Protein AF-0000000080700482 (afdb_homodimer)

Sequence (686 aa):
MLKKEGYDMLRIDAAVLHIFDTNTNEAVLSQTLLDHKEQYMIEYIDKMITKIMYTAQQKVGKLPDRSPAKKILVGMNQAENFLHGTQKLTNRFFNFTKLNPDIKPADLLWTGFWLDEAYFIGMFKLNHNESYTHYVEYDQDNLKNDLIINRAILPSPTQAIDEGFLYCIDTEEYFLIEKKHLIEEYGERINYLSEIFLDIQTNPSMKESVNIIKKAIAKTAKKFGEDDYQDLAEVKQILYDTIHETQAIDNQAIAEVMYGDNFSRKQAYFEETKEQGLADETPYMPELLGNNMQRQKFKFENGIELSIPLDLFNDPEVVEIKNNPDGTLSVEIKNIEKIKNMFMLKKEGYDMLRIDAAVLHIFDTNTNEAVLSQTLLDHKEQYMIEYIDKMITKIMYTAQQKVGKLPDRSPAKKILVGMNQAENFLHGTQKLTNRFFNFTKLNPDIKPADLLWTGFWLDEAYFIGMFKLNHNESYTHYVEYDQDNLKNDLIINRAILPSPTQAIDEGFLYCIDTEEYFLIEKKHLIEEYGERINYLSEIFLDIQTNPSMKESVNIIKKAIAKTAKKFGEDDYQDLAEVKQILYDTIHETQAIDNQAIAEVMYGDNFSRKQAYFEETKEQGLADETPYMPELLGNNMQRQKFKFENGIELSIPLDLFNDPEVVEIKNNPDGTLSVEIKNIEKIKNMF

Organism: Aerococcus viridans (strain ATCC 11563 / DSM 20340 / CCUG 4311 / JCM 20461 / NBRC 12219 / NCTC 8251 / M1) (NCBI:txid655812)

Radius of gyration: 30.58 Å; Cα contacts (8 Å, |Δi|>4): 1322; chains: 2; bounding box: 84×74×59 Å

pLDDT: mean 93.99, std 8.06, range [31.59, 98.88]

Foldseek 3Di:
DDDPVDPFDKFFDWKAKWFQDPVVLDIDADPDTDPCPDPVNVLLVVLQVCLQVQALQKFKDFQDPPFPLLVLQLPLLDPVSVSVSVVVLVRVVSVQVSQAVQDAGFMWMWTWIDGRPWIKIKIATWGWAKDWDWDWDDDDPDIDIDIDIDRRDTDDSVDRGQWMKMATSVVNMMIIHHDWTQHPVVRDTDGCVVCPSRNHDTAGGSVVLLVLLLVLQCVLCVVVPHHRLVVSLVLLLVVLVCCVVPQKDALVVSLCVSQPPNVSSSVSSCVSSVVSPHDRMDGHHSSNDDPQSQWRWDADPVGDIDIGGSVCDPPCQAWDWDADPVGDIDIDGHDDPDDDDPD/DDDPVDPFDKFFDWKAKWFQDPVVLDIDADPDTDPCPDPVNVLLVVLQVCLQVQALQKFKDFQDPPFPLLVLQLPLLDPVSVSVSVVVLVRVVSVQVSQAVQDAGFMWMWTWIDGRPWIKIKIATWGWAKDWDWDWDDDDPDIDIDIDIDRRDTDDSVDRGQWMKMATSVVNMMIIHHDWTQHPVVRDTDGCVVCPSRNHDTAGGSVRLLVLLLVLQCVLCVVVPHHRLVLSLVLLLVVLVCCVVPQKDALVVSLCVSQPPNVSSSVSSCVSSVVSPHDRMDGHHSSNDDPQSQWRWDADPVGDIDIGGSVCDPPCQAWDWDADPVGDIDIDGHDDPDDDDPD

Solvent-accessible surface area (backbone atoms only — not comparable to full-atom values): 36790 Å² total; per-residue (Å²): 135,88,57,86,86,53,83,69,50,74,44,81,73,46,36,33,39,31,40,52,38,79,89,76,71,42,76,49,66,40,70,45,69,42,80,65,77,43,64,71,52,44,52,42,51,52,35,56,50,45,60,38,72,68,37,32,63,27,23,63,48,68,66,53,85,83,15,72,44,48,71,46,56,68,54,31,85,38,75,79,37,28,60,56,35,52,47,54,52,45,50,57,49,49,66,53,44,76,69,17,83,66,47,73,61,32,32,43,40,36,34,31,31,32,52,63,92,44,47,33,42,35,42,39,47,35,46,49,34,74,41,36,26,72,46,80,45,66,60,86,92,35,47,28,32,41,83,45,76,42,63,53,31,35,66,50,70,86,50,83,68,58,38,35,38,37,34,29,66,84,78,39,32,35,37,30,31,68,59,67,34,51,34,67,91,74,73,42,67,40,51,48,65,44,52,58,59,40,51,46,86,77,56,69,17,59,49,52,45,54,49,44,50,52,51,21,53,44,50,36,26,52,75,71,76,41,79,35,39,62,58,54,52,50,49,47,51,50,51,51,50,40,22,65,72,66,35,24,51,45,49,63,60,52,43,42,73,76,39,59,84,42,59,69,59,39,49,49,29,49,53,44,30,48,74,71,58,54,63,62,63,42,80,45,66,51,85,42,58,57,75,66,66,51,40,44,41,37,36,33,74,88,59,36,32,40,36,31,41,51,88,44,56,83,32,71,71,36,34,39,79,43,81,41,95,88,68,27,31,30,41,35,39,38,72,36,78,42,70,42,56,68,120,134,87,58,87,85,55,83,68,52,73,44,81,74,45,36,36,39,32,39,52,38,77,89,76,70,42,77,49,65,39,68,44,69,42,79,64,78,43,65,72,52,44,51,41,52,52,36,55,51,43,59,36,71,70,38,32,63,28,24,64,49,69,68,52,86,82,14,73,45,47,72,46,55,68,53,31,86,38,75,80,37,27,61,55,36,52,48,53,53,46,51,57,49,49,66,52,43,75,69,16,82,66,47,72,61,31,32,41,39,37,34,31,29,31,51,63,92,43,47,32,42,34,41,37,47,33,46,48,32,75,42,37,26,71,45,82,44,67,59,85,93,34,45,28,33,39,82,46,76,43,65,54,32,35,65,50,71,85,50,82,68,58,37,35,37,38,35,29,66,84,78,38,31,34,36,29,29,69,59,67,32,52,34,65,91,74,75,44,67,39,51,49,64,45,52,58,60,41,50,47,86,78,55,67,16,59,50,52,45,53,49,44,49,52,51,20,52,43,51,37,25,52,75,72,76,42,80,35,39,61,56,54,52,49,49,47,51,49,50,51,50,40,22,65,72,68,33,24,50,44,49,61,60,51,42,41,72,76,39,59,84,40,58,68,58,38,50,50,28,47,52,45,30,51,73,72,58,56,62,60,64,43,80,46,65,53,84,43,58,56,76,69,65,51,40,44,41,36,37,34,73,88,60,34,33,40,35,31,40,52,87,45,56,83,33,70,74,36,35,39,78,43,80,42,96,88,68,27,30,31,41,34,39,38,71,36,78,43,70,40,53,67,116

Structure (mmCIF, N/CA/C/O backbone):
data_AF-0000000080700482-model_v1
#
loop_
_entity.id
_entity.type
_entity.pdbx_description
1 polymer 'Uncharacterized protein'
#
loop_
_atom_site.group_PDB
_atom_site.id
_atom_site.type_symbol
_atom_site.label_atom_id
_atom_site.label_alt_id
_atom_site.label_comp_id
_atom_site.label_asym_id
_atom_site.label_entity_id
_atom_site.label_seq_id
_atom_site.pdbx_PDB_ins_code
_atom_site.Cartn_x
_atom_site.Cartn_y
_atom_site.Cartn_z
_atom_site.occupancy
_atom_site.B_iso_or_equiv
_atom_site.auth_seq_id
_atom_site.auth_comp_id
_atom_site.auth_asym_id
_atom_site.auth_atom_id
_atom_site.pdbx_PDB_model_num
ATOM 1 N N . MET A 1 1 ? -3.451 30.984 -3.162 1 31.59 1 MET A N 1
ATOM 2 C CA . MET A 1 1 ? -4.035 29.656 -2.939 1 31.59 1 MET A CA 1
ATOM 3 C C . MET A 1 1 ? -3.916 28.797 -4.188 1 31.59 1 MET A C 1
ATOM 5 O O . MET A 1 1 ? -4.363 29.188 -5.266 1 31.59 1 MET A O 1
ATOM 9 N N . LEU A 1 2 ? -3.023 27.797 -4.289 1 39.09 2 LEU A N 1
ATOM 10 C CA . LEU A 1 2 ? -2.557 27 -5.422 1 39.09 2 LEU A CA 1
ATOM 11 C C . LEU A 1 2 ? -3.652 26.062 -5.918 1 39.09 2 LEU A C 1
ATOM 13 O O . LEU A 1 2 ? -4.258 25.344 -5.129 1 39.09 2 LEU A O 1
ATOM 17 N N . LYS A 1 3 ? -4.441 26.312 -6.879 1 42.16 3 LYS A N 1
ATOM 18 C CA . LYS A 1 3 ? -5.457 25.453 -7.48 1 42.16 3 LYS A CA 1
ATOM 19 C C . LYS A 1 3 ? -4.844 24.172 -8.039 1 42.16 3 LYS A C 1
ATOM 21 O O . LYS A 1 3 ? -3.775 24.203 -8.656 1 42.16 3 LYS A O 1
ATOM 26 N N . LYS A 1 4 ? -5.418 23.062 -7.711 1 44.66 4 LYS A N 1
ATOM 27 C CA . LYS A 1 4 ? -5.094 21.75 -8.266 1 44.66 4 LYS A CA 1
ATOM 28 C C . LYS A 1 4 ? -5.121 21.766 -9.789 1 44.66 4 LYS A C 1
ATOM 30 O O . LYS A 1 4 ? -4.402 21.016 -10.438 1 44.66 4 LYS A O 1
ATOM 35 N N . GLU A 1 5 ? -6.184 22.297 -10.32 1 45.84 5 GLU A N 1
ATOM 36 C CA . GLU A 1 5 ? -6.473 22.156 -11.742 1 45.84 5 GLU A CA 1
ATOM 37 C C . GLU A 1 5 ? -5.547 23.031 -12.586 1 45.84 5 GLU A C 1
ATOM 39 O O . GLU A 1 5 ? -5.508 22.906 -13.812 1 45.84 5 GLU A O 1
ATOM 44 N N . GLY A 1 6 ? -5.062 24.234 -12.008 1 48.22 6 GLY A N 1
ATOM 45 C CA . GLY A 1 6 ? -4.281 25.109 -12.875 1 48.22 6 GLY A CA 1
ATOM 46 C C . GLY A 1 6 ? -2.791 24.844 -12.805 1 48.22 6 GLY A C 1
ATOM 47 O O . GLY A 1 6 ? -2.283 24.406 -11.773 1 48.22 6 GLY A O 1
ATOM 48 N N . TYR A 1 7 ? -2.16 24.516 -13.953 1 54.53 7 TYR A N 1
ATOM 49 C CA . TYR A 1 7 ? -0.743 24.25 -14.18 1 54.53 7 TYR A CA 1
ATOM 50 C C . TYR A 1 7 ? 0.12 25.312 -13.523 1 54.53 7 TYR A C 1
ATOM 52 O O . TYR A 1 7 ? 0.269 26.422 -14.055 1 54.53 7 TYR A O 1
ATOM 60 N N . ASP A 1 8 ? 0.222 25.297 -12.156 1 69.44 8 ASP A N 1
ATOM 61 C CA . ASP A 1 8 ? 1.267 26.141 -11.586 1 69.44 8 ASP A CA 1
ATOM 62 C C . ASP A 1 8 ? 2.613 25.875 -12.25 1 69.44 8 ASP A C 1
ATOM 64 O O . ASP A 1 8 ? 2.963 24.719 -12.516 1 69.44 8 ASP A O 1
ATOM 68 N N . MET A 1 9 ? 3.09 26.938 -12.789 1 85.25 9 MET A N 1
ATOM 69 C CA . MET A 1 9 ? 4.383 26.828 -13.461 1 85.25 9 MET A CA 1
ATOM 70 C C . MET A 1 9 ? 5.52 26.781 -12.445 1 85.25 9 MET A C 1
ATOM 72 O O . MET A 1 9 ? 5.754 27.75 -11.727 1 85.25 9 MET A O 1
ATOM 76 N N . LEU A 1 10 ? 6.055 25.641 -12.281 1 91.88 10 LEU A N 1
ATOM 77 C CA . LEU A 1 10 ? 7.191 25.422 -11.391 1 91.88 10 LEU A CA 1
ATOM 78 C C . LEU A 1 10 ? 8.508 25.672 -12.125 1 91.88 10 LEU A C 1
ATOM 80 O O . LEU A 1 10 ? 8.727 25.141 -13.211 1 91.88 10 LEU A O 1
ATOM 84 N N . ARG A 1 11 ? 9.305 26.641 -11.672 1 93.44 11 ARG A N 1
ATOM 85 C CA . ARG A 1 11 ? 10.664 26.859 -12.164 1 93.44 11 ARG A CA 1
ATOM 86 C C . ARG A 1 11 ? 11.68 26.75 -11.031 1 93.44 11 ARG A C 1
ATOM 88 O O . ARG A 1 11 ? 11.711 27.578 -10.133 1 93.44 11 ARG A O 1
ATOM 95 N N . ILE A 1 12 ? 12.539 25.812 -11.109 1 94.56 12 ILE A N 1
ATOM 96 C CA . ILE A 1 12 ? 13.555 25.594 -10.086 1 94.56 12 ILE A CA 1
ATOM 97 C C . ILE A 1 12 ? 14.742 26.516 -10.344 1 94.56 12 ILE A C 1
ATOM 99 O O . ILE A 1 12 ? 15.297 26.531 -11.438 1 94.56 12 ILE A O 1
ATOM 103 N N . ASP A 1 13 ? 15.102 27.25 -9.344 1 94.25 13 ASP A N 1
ATOM 104 C CA . ASP A 1 13 ? 16.219 28.188 -9.438 1 94.25 13 ASP A CA 1
ATOM 105 C C . ASP A 1 13 ? 17.516 27.547 -8.938 1 94.25 13 ASP A C 1
ATOM 107 O O . ASP A 1 13 ? 18.578 27.719 -9.531 1 94.25 13 ASP A O 1
ATOM 111 N N . ALA A 1 14 ? 17.438 26.875 -7.867 1 95 14 ALA A N 1
ATOM 112 C CA . ALA A 1 14 ? 18.594 26.219 -7.246 1 95 14 ALA A CA 1
ATOM 113 C C . ALA A 1 14 ? 18.156 25.016 -6.418 1 95 14 ALA A C 1
ATOM 115 O O . ALA A 1 14 ? 17.016 24.953 -5.941 1 95 14 ALA A O 1
ATOM 116 N N . ALA A 1 15 ? 19 24.047 -6.312 1 96.44 15 ALA A N 1
ATOM 117 C CA . ALA A 1 15 ? 18.781 22.875 -5.449 1 96.44 15 ALA A CA 1
ATOM 118 C C . ALA A 1 15 ? 20.094 22.375 -4.875 1 96.44 15 ALA A C 1
ATOM 120 O O . ALA A 1 15 ? 21.156 22.5 -5.508 1 96.44 15 ALA A O 1
ATOM 121 N N . VAL A 1 16 ? 20.062 21.875 -3.711 1 96.81 16 VAL A N 1
ATOM 122 C CA . VAL A 1 16 ? 21.234 21.297 -3.084 1 96.81 16 VAL A CA 1
ATOM 123 C C . VAL A 1 16 ? 20.828 20.141 -2.176 1 96.81 16 VAL A C 1
ATOM 125 O O . VAL A 1 16 ? 19.75 20.172 -1.575 1 96.81 16 VAL A O 1
ATOM 128 N N . LEU A 1 17 ? 21.609 19.094 -2.133 1 98.31 17 LEU A N 1
ATOM 129 C CA . LEU A 1 17 ? 21.406 17.953 -1.25 1 98.31 17 LEU A CA 1
ATOM 130 C C . LEU A 1 17 ? 22.531 17.875 -0.209 1 98.31 17 LEU A C 1
ATOM 132 O O . LEU A 1 17 ? 23.703 17.891 -0.556 1 98.31 17 LEU A O 1
ATOM 136 N N . HIS A 1 18 ? 22.156 17.906 1.049 1 98.81 18 HIS A N 1
ATOM 137 C CA . HIS A 1 18 ? 23.094 17.641 2.137 1 98.81 18 HIS A CA 1
ATOM 138 C C . HIS A 1 18 ? 22.812 16.281 2.777 1 98.81 18 HIS A C 1
ATOM 140 O O . HIS A 1 18 ? 21.656 15.891 2.945 1 98.81 18 HIS A O 1
ATOM 146 N N . ILE A 1 19 ? 23.844 15.586 3.105 1 98.5 19 ILE A N 1
ATOM 147 C CA . ILE A 1 19 ? 23.734 14.195 3.531 1 98.5 19 ILE A CA 1
ATOM 148 C C . ILE A 1 19 ? 24.047 14.078 5.02 1 98.5 19 ILE A C 1
ATOM 150 O O . ILE A 1 19 ? 24.969 14.742 5.516 1 98.5 19 ILE A O 1
ATOM 154 N N . PHE A 1 20 ? 23.266 13.32 5.727 1 97.62 20 PHE A N 1
ATOM 155 C CA . PHE A 1 20 ? 23.688 12.875 7.051 1 97.62 20 PHE A CA 1
ATOM 156 C C . PHE A 1 20 ? 24.375 11.516 6.969 1 97.62 20 PHE A C 1
ATOM 158 O O . PHE A 1 20 ? 23.734 10.508 6.668 1 97.62 20 PHE A O 1
ATOM 165 N N . ASP A 1 21 ? 25.594 11.43 7.273 1 94.19 21 ASP A N 1
ATOM 166 C CA . ASP A 1 21 ? 26.359 10.188 7.227 1 94.19 21 ASP A CA 1
ATOM 167 C C . ASP A 1 21 ? 26.25 9.43 8.547 1 94.19 21 ASP A C 1
ATOM 169 O O . ASP A 1 21 ? 26.906 9.797 9.531 1 94.19 21 ASP A O 1
ATOM 173 N N . THR A 1 22 ? 25.578 8.375 8.523 1 92.06 22 THR A N 1
ATOM 174 C CA . THR A 1 22 ? 25.312 7.617 9.742 1 92.06 22 THR A CA 1
ATOM 175 C C . THR A 1 22 ? 26.562 6.91 10.227 1 92.06 22 THR A C 1
ATOM 177 O O . THR A 1 22 ? 26.672 6.547 11.406 1 92.06 22 THR A O 1
ATOM 180 N N . ASN A 1 23 ? 27.516 6.664 9.375 1 91.56 23 ASN A N 1
ATOM 181 C CA . ASN A 1 23 ? 28.75 6.02 9.781 1 91.56 23 ASN A CA 1
ATOM 182 C C . ASN A 1 23 ? 29.609 6.938 10.648 1 91.56 23 ASN A C 1
ATOM 184 O O . ASN A 1 23 ? 30.156 6.508 11.664 1 91.56 23 ASN A O 1
ATOM 188 N N . THR A 1 24 ? 29.688 8.18 10.281 1 93.38 24 THR A N 1
ATOM 189 C CA . THR A 1 24 ? 30.516 9.141 10.992 1 93.38 24 THR A CA 1
ATOM 190 C C . THR A 1 24 ? 29.656 9.992 11.938 1 93.38 24 THR A C 1
ATOM 192 O O . THR A 1 24 ? 30.188 10.734 12.766 1 93.38 24 THR A O 1
ATOM 195 N N . ASN A 1 25 ? 28.359 9.844 11.789 1 94.31 25 ASN A N 1
ATOM 196 C CA . ASN A 1 25 ? 27.406 10.664 12.555 1 94.31 25 ASN A CA 1
ATOM 197 C C . ASN A 1 25 ? 27.672 12.148 12.352 1 94.31 25 ASN A C 1
ATOM 199 O O . ASN A 1 25 ? 27.703 12.922 13.312 1 94.31 25 ASN A O 1
ATOM 203 N N . GLU A 1 26 ? 27.953 12.531 11.125 1 95.81 26 GLU A N 1
ATOM 204 C CA . GLU A 1 26 ? 28.234 13.922 10.781 1 95.81 26 GLU A CA 1
ATOM 205 C C . GLU A 1 26 ? 27.531 14.32 9.484 1 95.81 26 GLU A C 1
ATOM 207 O O . GLU A 1 26 ? 27.219 13.469 8.648 1 95.81 26 GLU A O 1
ATOM 212 N N . ALA A 1 27 ? 27.328 15.617 9.359 1 97.31 27 ALA A N 1
ATOM 213 C CA . ALA A 1 27 ? 26.797 16.172 8.125 1 97.31 27 ALA A CA 1
ATOM 214 C C . ALA A 1 27 ? 27.844 16.203 7.023 1 97.31 27 ALA A C 1
ATOM 216 O O . ALA A 1 27 ? 29.016 16.516 7.277 1 97.31 27 ALA A O 1
ATOM 217 N N . VAL A 1 28 ? 27.516 15.719 5.941 1 98.06 28 VAL A N 1
ATOM 218 C CA . VAL A 1 28 ? 28.281 15.922 4.723 1 98.06 28 VAL A CA 1
ATOM 219 C C . VAL A 1 28 ? 27.625 17 3.859 1 98.06 28 VAL A C 1
ATOM 221 O O . VAL A 1 28 ? 26.734 16.703 3.059 1 98.06 28 VAL A O 1
ATOM 224 N N . LEU A 1 29 ? 28.109 18.234 4.012 1 98.25 29 LEU A N 1
ATOM 225 C CA . LEU A 1 29 ? 27.5 19.391 3.363 1 98.25 29 LEU A CA 1
ATOM 226 C C . LEU A 1 29 ? 28.031 19.562 1.941 1 98.25 29 LEU A C 1
ATOM 228 O O . LEU A 1 29 ? 29.25 19.594 1.725 1 98.25 29 LEU A O 1
ATOM 232 N N . SER A 1 30 ? 27.156 19.609 0.997 1 97.44 30 SER A N 1
ATOM 233 C CA . SER A 1 30 ? 27.578 19.891 -0.372 1 97.44 30 SER A CA 1
ATOM 234 C C . SER A 1 30 ? 28.156 21.297 -0.499 1 97.44 30 SER A C 1
ATOM 236 O O . SER A 1 30 ? 27.656 22.234 0.113 1 97.44 30 SER A O 1
ATOM 238 N N . GLN A 1 31 ? 29.125 21.438 -1.312 1 96.5 31 GLN A N 1
ATOM 239 C CA . GLN A 1 31 ? 29.766 22.734 -1.575 1 96.5 31 GLN A CA 1
ATOM 240 C C . GLN A 1 31 ? 29.375 23.266 -2.951 1 96.5 31 GLN A C 1
ATOM 242 O O . GLN A 1 31 ? 29.859 24.312 -3.381 1 96.5 31 GLN A O 1
ATOM 247 N N . THR A 1 32 ? 28.547 22.5 -3.627 1 94 32 THR A N 1
ATOM 248 C CA . THR A 1 32 ? 28.031 22.891 -4.934 1 94 32 THR A CA 1
ATOM 249 C C . THR A 1 32 ? 26.531 22.609 -5.035 1 94 32 THR A C 1
ATOM 251 O O . THR A 1 32 ? 26 21.797 -4.277 1 94 32 THR A O 1
ATOM 254 N N . LEU A 1 33 ? 25.891 23.281 -5.957 1 94.25 33 LEU A N 1
ATOM 255 C CA . LEU A 1 33 ? 24.484 23.047 -6.238 1 94.25 33 LEU A CA 1
ATOM 256 C C . LEU A 1 33 ? 24.297 21.766 -7.055 1 94.25 33 LEU A C 1
ATOM 258 O O . LEU A 1 33 ? 25.234 21.297 -7.703 1 94.25 33 LEU A O 1
ATOM 262 N N . LEU A 1 34 ? 23.141 21.141 -6.953 1 93.38 34 LEU A N 1
ATOM 263 C CA . LEU A 1 34 ? 22.766 20.047 -7.84 1 93.38 34 LEU A CA 1
ATOM 264 C C . LEU A 1 34 ? 22.562 20.547 -9.266 1 93.38 34 LEU A C 1
ATOM 266 O O . LEU A 1 34 ? 22.141 21.688 -9.484 1 93.38 34 LEU A O 1
ATOM 270 N N . ASP A 1 35 ? 22.938 19.688 -10.227 1 87.56 35 ASP A N 1
ATOM 271 C CA . ASP A 1 35 ? 22.531 19.984 -11.602 1 87.56 35 ASP A CA 1
ATOM 272 C C . ASP A 1 35 ? 21.062 19.672 -11.828 1 87.56 35 ASP A C 1
ATOM 274 O O . ASP A 1 35 ? 20.719 18.562 -12.266 1 87.56 35 ASP A O 1
ATOM 278 N N . HIS A 1 36 ? 20.312 20.547 -11.547 1 80.5 36 HIS A N 1
ATOM 279 C CA . HIS A 1 36 ? 18.875 20.297 -11.523 1 80.5 36 HIS A CA 1
ATOM 280 C C . HIS A 1 36 ? 18.266 20.422 -12.914 1 80.5 36 HIS A C 1
ATOM 282 O O . HIS A 1 36 ? 17.078 20.719 -13.055 1 80.5 36 HIS A O 1
ATOM 288 N N . LYS A 1 37 ? 19.031 20.172 -13.93 1 85 37 LYS A N 1
ATOM 289 C CA . LYS A 1 37 ? 18.5 20.266 -15.289 1 85 37 LYS A CA 1
ATOM 290 C C . LYS A 1 37 ? 18.062 18.906 -15.812 1 85 37 LYS A C 1
ATOM 292 O O . LYS A 1 37 ? 17.328 18.812 -16.781 1 85 37 LYS A O 1
ATOM 297 N N . GLU A 1 38 ? 18.484 17.953 -15.047 1 87.88 38 GLU A N 1
ATOM 298 C CA . GLU A 1 38 ? 18.062 16.625 -15.453 1 87.88 38 GLU A CA 1
ATOM 299 C C . GLU A 1 38 ? 16.594 16.375 -15.141 1 87.88 38 GLU A C 1
ATOM 301 O O . GLU A 1 38 ? 16.109 16.781 -14.078 1 87.88 38 GLU A O 1
ATOM 306 N N . GLN A 1 39 ? 15.969 15.727 -15.992 1 91.62 39 GLN A N 1
ATOM 307 C CA . GLN A 1 39 ? 14.523 15.539 -15.914 1 91.62 39 GLN A CA 1
ATOM 308 C C . GLN A 1 39 ? 14.133 14.781 -14.648 1 91.62 39 GLN A C 1
ATOM 310 O O . GLN A 1 39 ? 13.148 15.125 -13.984 1 91.62 39 GLN A O 1
ATOM 315 N N . TYR A 1 40 ? 14.82 13.68 -14.273 1 92.31 40 TYR A N 1
ATOM 316 C CA . TYR A 1 40 ? 14.453 12.883 -13.109 1 92.31 40 TYR A CA 1
ATOM 317 C C . TYR A 1 40 ? 14.562 13.711 -11.828 1 92.31 40 TYR A C 1
ATOM 319 O O . TYR A 1 40 ? 13.773 13.523 -10.898 1 92.31 40 TYR A O 1
ATOM 327 N N . MET A 1 41 ? 15.477 14.672 -11.805 1 92.81 41 MET A N 1
ATOM 328 C CA . MET A 1 41 ? 15.656 15.523 -10.633 1 92.81 41 MET A CA 1
ATOM 329 C C . MET A 1 41 ? 14.531 16.547 -10.531 1 92.81 41 MET A C 1
ATOM 331 O O . MET A 1 41 ? 13.992 16.766 -9.445 1 92.81 41 MET A O 1
ATOM 335 N N . ILE A 1 42 ? 14.195 17.125 -11.664 1 93.69 42 ILE A N 1
ATOM 336 C CA . ILE A 1 42 ? 13.102 18.078 -11.711 1 93.69 42 ILE A CA 1
ATOM 337 C C . ILE A 1 42 ? 11.805 17.406 -11.242 1 93.69 42 ILE A C 1
ATOM 339 O O . ILE A 1 42 ? 11.078 17.969 -10.414 1 93.69 42 ILE A O 1
ATOM 343 N N . GLU A 1 43 ? 11.617 16.234 -11.703 1 94.19 43 GLU A N 1
ATOM 344 C CA . GLU A 1 43 ? 10.422 15.492 -11.344 1 94.19 43 GLU A CA 1
ATOM 345 C C . GLU A 1 43 ? 10.398 15.164 -9.852 1 94.19 43 GLU A C 1
ATOM 347 O O . GLU A 1 43 ? 9.367 15.289 -9.195 1 94.19 43 GLU A O 1
ATOM 352 N N . TYR A 1 44 ? 11.523 14.773 -9.406 1 96.81 44 TYR A N 1
ATOM 353 C CA . TYR A 1 44 ? 11.609 14.414 -7.992 1 96.81 44 TYR A CA 1
ATOM 354 C C . TYR A 1 44 ? 11.32 15.625 -7.105 1 96.81 44 TYR A C 1
ATOM 356 O O . TYR A 1 44 ? 10.531 15.539 -6.164 1 96.81 44 TYR A O 1
ATOM 364 N N . ILE A 1 45 ? 11.867 16.734 -7.41 1 96.88 45 ILE A N 1
ATOM 365 C CA . ILE A 1 45 ? 11.695 17.953 -6.648 1 96.88 45 ILE A CA 1
ATOM 366 C C . ILE A 1 45 ? 10.234 18.406 -6.723 1 96.88 45 ILE A C 1
ATOM 368 O O . ILE A 1 45 ? 9.633 18.766 -5.703 1 96.88 45 ILE A O 1
ATOM 372 N N . ASP A 1 46 ? 9.75 18.344 -7.883 1 95.88 46 ASP A N 1
ATOM 373 C CA . ASP A 1 46 ? 8.344 18.703 -8.07 1 95.88 46 ASP A CA 1
ATOM 374 C C . ASP A 1 46 ? 7.445 17.844 -7.18 1 95.88 46 ASP A C 1
ATOM 376 O O . ASP A 1 46 ? 6.535 18.359 -6.531 1 95.88 46 ASP A O 1
ATOM 380 N N . LYS A 1 47 ? 7.727 16.547 -7.133 1 97.12 47 LYS A N 1
ATOM 381 C CA . LYS A 1 47 ? 6.934 15.633 -6.309 1 97.12 47 LYS A CA 1
ATOM 382 C C . LYS A 1 47 ? 7.082 15.969 -4.828 1 97.12 47 LYS A C 1
ATOM 384 O O . LYS A 1 47 ? 6.105 15.938 -4.074 1 97.12 47 LYS A O 1
ATOM 389 N N . MET A 1 48 ? 8.266 16.312 -4.387 1 97.75 48 MET A N 1
ATOM 390 C CA . MET A 1 48 ? 8.477 16.672 -2.986 1 97.75 48 MET A CA 1
ATOM 391 C C . MET A 1 48 ? 7.711 17.938 -2.627 1 97.75 48 MET A C 1
ATOM 393 O O . MET A 1 48 ? 7.113 18.031 -1.552 1 97.75 48 MET A O 1
ATOM 397 N N . ILE A 1 49 ? 7.707 18.875 -3.543 1 97.38 49 ILE A N 1
ATOM 398 C CA . ILE A 1 49 ? 6.977 20.125 -3.324 1 97.38 49 ILE A CA 1
ATOM 399 C C . ILE A 1 49 ? 5.488 19.828 -3.176 1 97.38 49 ILE A C 1
ATOM 401 O O . ILE A 1 49 ? 4.844 20.312 -2.242 1 97.38 49 ILE A O 1
ATOM 405 N N . THR A 1 50 ? 5.031 18.969 -3.996 1 94.94 50 THR A N 1
ATOM 406 C CA . THR A 1 50 ? 3.611 18.656 -4.02 1 94.94 50 THR A CA 1
ATOM 407 C C . THR A 1 50 ? 3.201 17.922 -2.744 1 94.94 50 THR A C 1
ATOM 409 O O . THR A 1 50 ? 2.078 18.078 -2.262 1 94.94 50 THR A O 1
ATOM 412 N N . LYS A 1 51 ? 4.125 17.172 -2.121 1 95.75 51 LYS A N 1
ATOM 413 C CA . LYS A 1 51 ? 3.855 16.422 -0.897 1 95.75 51 LYS A CA 1
ATOM 414 C C . LYS A 1 51 ? 3.6 17.359 0.276 1 95.75 51 LYS A C 1
ATOM 416 O O . LYS A 1 51 ? 2.936 16.984 1.245 1 95.75 51 LYS A O 1
ATOM 421 N N . ILE A 1 52 ? 4.145 18.5 0.154 1 96.69 52 ILE A N 1
ATOM 422 C CA . ILE A 1 52 ? 3.965 19.469 1.228 1 96.69 52 ILE A CA 1
ATOM 423 C C . ILE A 1 52 ? 2.791 20.391 0.899 1 96.69 52 ILE A C 1
ATOM 425 O O . ILE A 1 52 ? 1.955 20.672 1.762 1 96.69 52 ILE A O 1
ATOM 429 N N . MET A 1 53 ? 2.662 20.734 -0.301 1 92.56 53 MET A N 1
ATOM 430 C CA . MET A 1 53 ? 1.722 21.781 -0.708 1 92.56 53 MET A CA 1
ATOM 431 C C . MET A 1 53 ? 0.3 21.234 -0.77 1 92.56 53 MET A C 1
ATOM 433 O O . MET A 1 53 ? -0.659 21.938 -0.465 1 92.56 53 MET A O 1
ATOM 437 N N . TYR A 1 54 ? 0.144 20 -1.118 1 91 54 TYR A N 1
ATOM 438 C CA . TYR A 1 54 ? -1.188 19.484 -1.417 1 91 54 TYR A CA 1
ATOM 439 C C . TYR A 1 54 ? -1.518 18.281 -0.542 1 91 54 TYR A C 1
ATOM 441 O O . TYR A 1 54 ? -1.782 17.188 -1.052 1 91 54 TYR A O 1
ATOM 449 N N . THR A 1 55 ? -1.556 18.469 0.667 1 94.69 55 THR A N 1
ATOM 450 C CA . THR A 1 55 ? -1.917 17.453 1.642 1 94.69 55 THR A CA 1
ATOM 451 C C . THR A 1 55 ? -2.73 18.047 2.783 1 94.69 55 THR A C 1
ATOM 453 O O . THR A 1 55 ? -2.502 19.203 3.178 1 94.69 55 THR A O 1
ATOM 456 N N . ALA A 1 56 ? -3.645 17.328 3.354 1 94.69 56 ALA A N 1
ATOM 457 C CA . ALA A 1 56 ? -4.457 17.766 4.484 1 94.69 56 ALA A CA 1
ATOM 458 C C . ALA A 1 56 ? -3.621 17.875 5.758 1 94.69 56 ALA A C 1
ATOM 460 O O . ALA A 1 56 ? -4.066 18.438 6.758 1 94.69 56 ALA A O 1
ATOM 461 N N . GLN A 1 57 ? -2.398 17.406 5.73 1 96.31 57 GLN A N 1
ATOM 462 C CA . GLN A 1 57 ? -1.511 17.422 6.891 1 96.31 57 GLN A CA 1
ATOM 463 C C . GLN A 1 57 ? -0.758 18.75 6.984 1 96.31 57 GLN A C 1
ATOM 465 O O . GLN A 1 57 ? -0.077 19.016 7.977 1 96.31 57 GLN A O 1
ATOM 470 N N . GLN A 1 58 ? -0.891 19.531 5.957 1 95.94 58 GLN A N 1
ATOM 471 C CA . GLN A 1 58 ? -0.146 20.781 5.867 1 95.94 58 GLN A CA 1
ATOM 472 C C . GLN A 1 58 ? -0.59 21.766 6.941 1 95.94 58 GLN A C 1
ATOM 474 O O . GLN A 1 58 ? -1.784 21.891 7.219 1 95.94 58 GLN A O 1
ATOM 479 N N . LYS A 1 59 ? 0.323 22.359 7.586 1 95.06 59 LYS A N 1
ATOM 480 C CA . LYS A 1 59 ? 0.096 23.484 8.484 1 95.06 59 LYS A CA 1
ATOM 481 C C . LYS A 1 59 ? 0.593 24.781 7.867 1 95.06 59 LYS A C 1
ATOM 483 O O . LYS A 1 59 ? 1.663 24.812 7.258 1 95.06 59 LYS A O 1
ATOM 488 N N . VAL A 1 60 ? -0.189 25.797 8.023 1 93.88 60 VAL A N 1
ATOM 489 C CA . VAL A 1 60 ? 0.13 27.062 7.371 1 93.88 60 VAL A CA 1
ATOM 490 C C . VAL A 1 60 ? 0.196 28.188 8.414 1 93.88 60 VAL A C 1
ATOM 492 O O . VAL A 1 60 ? -0.568 28.172 9.383 1 93.88 60 VAL A O 1
ATOM 495 N N . GLY A 1 61 ? 1.057 29.062 8.25 1 94.25 61 GLY A N 1
ATOM 496 C CA . GLY A 1 61 ? 1.19 30.234 9.102 1 94.25 61 GLY A CA 1
ATOM 497 C C . GLY A 1 61 ? 2.258 31.203 8.617 1 94.25 61 GLY A C 1
ATOM 498 O O . GLY A 1 61 ? 2.777 31.062 7.512 1 94.25 61 GLY A O 1
ATOM 499 N N . LYS A 1 62 ? 2.457 32.188 9.375 1 96.06 62 LYS A N 1
ATOM 500 C CA . LYS A 1 62 ? 3.521 33.156 9.102 1 96.06 62 LYS A CA 1
ATOM 501 C C . LYS A 1 62 ? 4.707 32.938 10.039 1 96.06 62 LYS A C 1
ATOM 503 O O . LYS A 1 62 ? 4.527 32.719 11.242 1 96.06 62 LYS A O 1
ATOM 508 N N . LEU A 1 63 ? 5.84 32.906 9.438 1 96.94 63 LEU A N 1
ATOM 509 C CA . LEU A 1 63 ? 7.043 32.75 10.242 1 96.94 63 LEU A CA 1
ATOM 510 C C . LEU A 1 63 ? 7.402 34.031 10.961 1 96.94 63 LEU A C 1
ATOM 512 O O . LEU A 1 63 ? 7.609 35.062 10.32 1 96.94 63 LEU A O 1
ATOM 516 N N . PRO A 1 64 ? 7.445 34.031 12.227 1 96.56 64 PRO A N 1
ATOM 517 C CA . PRO A 1 64 ? 7.746 35.281 12.953 1 96.56 64 PRO A CA 1
ATOM 518 C C . PRO A 1 64 ? 9.211 35.688 12.852 1 96.56 64 PRO A C 1
ATOM 520 O O . PRO A 1 64 ? 10.078 34.812 12.602 1 96.56 64 PRO A O 1
ATOM 523 N N . ASP A 1 65 ? 9.523 36.906 13.156 1 95.12 65 ASP A N 1
ATOM 524 C CA . ASP A 1 65 ? 10.883 37.438 13.047 1 95.12 65 ASP A CA 1
ATOM 525 C C . ASP A 1 65 ? 11.812 36.812 14.07 1 95.12 65 ASP A C 1
ATOM 527 O O . ASP A 1 65 ? 13.023 36.688 13.836 1 95.12 65 ASP A O 1
ATOM 531 N N . ARG A 1 66 ? 11.281 36.344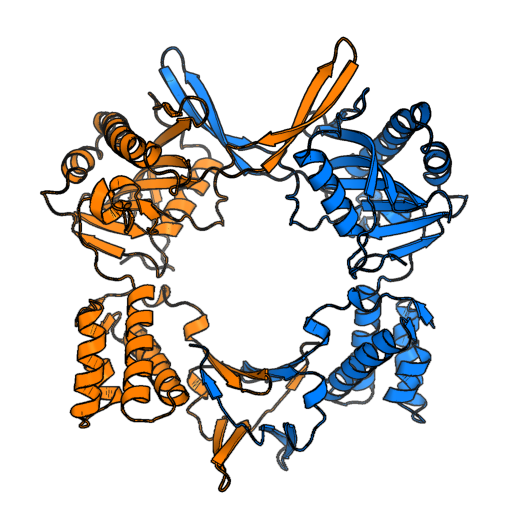 15.086 1 94.19 66 ARG A N 1
ATOM 532 C CA . ARG A 1 66 ? 12.086 35.75 16.156 1 94.19 66 ARG A CA 1
ATOM 533 C C . ARG A 1 66 ? 12.625 34.375 15.734 1 94.19 66 ARG A C 1
ATOM 535 O O . ARG A 1 66 ? 13.523 33.844 16.391 1 94.19 66 ARG A O 1
ATOM 542 N N . SER A 1 67 ? 12.055 33.781 14.734 1 95.75 67 SER A N 1
ATOM 543 C CA . SER A 1 67 ? 12.516 32.5 14.281 1 95.75 67 SER A CA 1
ATOM 544 C C . SER A 1 67 ? 13.969 32.531 13.844 1 95.75 67 SER A C 1
ATOM 546 O O . SER A 1 67 ? 14.336 33.312 12.969 1 95.75 67 SER A O 1
ATOM 548 N N . PRO A 1 68 ? 14.773 31.703 14.398 1 94.69 68 PRO A N 1
ATOM 549 C CA . PRO A 1 68 ? 16.188 31.688 14 1 94.69 68 PRO A CA 1
ATOM 550 C C . PRO A 1 68 ? 16.375 31.281 12.531 1 94.69 68 PRO A C 1
ATOM 552 O O . PRO A 1 68 ? 17.328 31.734 11.891 1 94.69 68 PRO A O 1
ATOM 555 N N . ALA A 1 69 ? 15.492 30.547 11.977 1 96.81 69 ALA A N 1
ATOM 556 C CA . ALA A 1 69 ? 15.586 30.109 10.594 1 96.81 69 ALA A CA 1
ATOM 557 C C . ALA A 1 69 ? 15.234 31.234 9.633 1 96.81 69 ALA A C 1
ATOM 559 O O . ALA A 1 69 ? 15.812 31.344 8.547 1 96.81 69 ALA A O 1
ATOM 560 N N . LYS A 1 70 ? 14.266 32.062 10.039 1 96.56 70 LYS A N 1
ATOM 561 C CA . LYS A 1 70 ? 13.773 33.125 9.148 1 96.56 70 LYS A CA 1
ATOM 562 C C . LYS A 1 70 ? 14.906 34.062 8.742 1 96.56 70 LYS A C 1
ATOM 564 O O . LYS A 1 70 ? 15.008 34.438 7.574 1 96.56 70 LYS A O 1
ATOM 569 N N . LYS A 1 71 ? 15.758 34.375 9.656 1 93.88 71 LYS A N 1
ATOM 570 C CA . LYS A 1 71 ? 16.859 35.312 9.406 1 93.88 71 LYS A CA 1
ATOM 571 C C . LYS A 1 71 ? 17.75 34.781 8.266 1 93.88 71 LYS A C 1
ATOM 573 O O . LYS A 1 71 ? 18.281 35.594 7.484 1 93.88 71 LYS A O 1
ATOM 578 N N . ILE A 1 72 ? 17.844 33.562 8.18 1 96.81 72 ILE A N 1
ATOM 579 C CA . ILE A 1 72 ? 18.688 32.938 7.164 1 96.81 72 ILE A CA 1
ATOM 580 C C . ILE A 1 72 ? 17.891 32.781 5.875 1 96.81 72 ILE A C 1
ATOM 582 O O . ILE A 1 72 ? 18.375 33.094 4.789 1 96.81 72 ILE A O 1
ATOM 586 N N . LEU A 1 73 ? 16.625 32.375 5.93 1 97.75 73 LEU A N 1
ATOM 587 C CA . LEU A 1 73 ? 15.758 32.062 4.801 1 97.75 73 LEU A CA 1
ATOM 588 C C . LEU A 1 73 ? 15.523 33.281 3.916 1 97.75 73 LEU A C 1
ATOM 590 O O . LEU A 1 73 ? 15.516 33.156 2.688 1 97.75 73 LEU A O 1
ATOM 594 N N . VAL A 1 74 ? 15.406 34.375 4.48 1 94.88 74 VAL A N 1
ATOM 595 C CA . VAL A 1 74 ? 15.008 35.594 3.766 1 94.88 74 VAL A CA 1
ATOM 596 C C . VAL A 1 74 ? 16.094 35.969 2.754 1 94.88 74 VAL A C 1
ATOM 598 O O . VAL A 1 74 ? 15.789 36.5 1.682 1 94.88 74 VAL A O 1
ATOM 601 N N . GLY A 1 75 ? 17.312 35.656 3.033 1 93 75 GLY A N 1
ATOM 602 C CA . GLY A 1 75 ? 18.406 36.031 2.152 1 93 75 GLY A CA 1
ATOM 603 C C . GLY A 1 75 ? 18.703 34.969 1.098 1 93 75 GLY A C 1
ATOM 604 O O . GLY A 1 75 ? 19.547 35.188 0.224 1 93 75 GLY A O 1
ATOM 605 N N . MET A 1 76 ? 17.953 33.906 1.009 1 95.56 76 MET A N 1
ATOM 606 C CA . MET A 1 76 ? 18.312 32.719 0.218 1 95.56 76 MET A CA 1
ATOM 607 C C . MET A 1 76 ? 17.734 32.812 -1.19 1 95.56 76 MET A C 1
ATOM 609 O O . MET A 1 76 ? 17.891 31.906 -1.993 1 95.56 76 MET A O 1
ATOM 613 N N . ASN A 1 77 ? 17.125 33.938 -1.55 1 90.5 77 ASN A N 1
ATOM 614 C CA . ASN A 1 77 ? 16.641 34.125 -2.914 1 90.5 77 ASN A CA 1
ATOM 615 C C . ASN A 1 77 ? 17.766 34.594 -3.846 1 90.5 77 ASN A C 1
ATOM 617 O O . ASN A 1 77 ? 17.562 34.688 -5.059 1 90.5 77 ASN A O 1
ATOM 621 N N . GLN A 1 78 ? 18.906 34.781 -3.316 1 85.44 78 GLN A N 1
ATOM 622 C CA . GLN A 1 78 ? 20.109 35.031 -4.09 1 85.44 78 GLN A CA 1
ATOM 623 C C . GLN A 1 78 ? 21.016 33.781 -4.121 1 85.44 78 GLN A C 1
ATOM 625 O O . GLN A 1 78 ? 21.25 33.156 -3.088 1 85.44 78 GLN A O 1
ATOM 630 N N . ALA A 1 79 ? 21.484 33.469 -5.262 1 75.56 79 ALA A N 1
ATOM 631 C CA . ALA A 1 79 ? 22.203 32.25 -5.488 1 75.56 79 ALA A CA 1
ATOM 632 C C . ALA A 1 79 ? 23.359 32.094 -4.492 1 75.56 79 ALA A C 1
ATOM 634 O O . ALA A 1 79 ? 23.562 31.016 -3.926 1 75.56 79 ALA A O 1
ATOM 635 N N . GLU A 1 80 ? 24.156 33.156 -4.281 1 77.88 80 GLU A N 1
ATOM 636 C CA . GLU A 1 80 ? 25.312 33.094 -3.396 1 77.88 80 GLU A CA 1
ATOM 637 C C . GLU A 1 80 ? 24.891 32.781 -1.959 1 77.88 80 GLU A C 1
ATOM 639 O O . GLU A 1 80 ? 25.562 32.031 -1.257 1 77.88 80 GLU A O 1
ATOM 644 N N . ASN A 1 81 ? 23.75 33.25 -1.62 1 93.38 81 ASN A N 1
ATOM 645 C CA . ASN A 1 81 ? 23.281 33.094 -0.246 1 93.38 81 ASN A CA 1
ATOM 646 C C . ASN A 1 81 ? 22.547 31.781 -0.06 1 93.38 81 ASN A C 1
ATOM 648 O O . ASN A 1 81 ? 22.453 31.266 1.057 1 93.38 81 ASN A O 1
ATOM 652 N N . PHE A 1 82 ? 22.109 31.234 -1.182 1 97.12 82 PHE A N 1
ATOM 653 C CA . PHE A 1 82 ? 21.312 30.016 -1.097 1 97.12 82 PHE A CA 1
ATOM 654 C C . PHE A 1 82 ? 22.156 28.875 -0.54 1 97.12 82 PHE A C 1
ATOM 656 O O . PHE A 1 82 ? 21.797 28.281 0.488 1 97.12 82 PHE A O 1
ATOM 663 N N . LEU A 1 83 ? 23.266 28.578 -1.105 1 96.75 83 LEU A N 1
ATOM 664 C CA . LEU A 1 83 ? 24.109 27.469 -0.688 1 96.75 83 LEU A CA 1
ATOM 665 C C . LEU A 1 83 ? 24.547 27.641 0.76 1 96.75 83 LEU A C 1
ATOM 667 O O . LEU A 1 83 ? 24.406 26.719 1.568 1 96.75 83 LEU A O 1
ATOM 671 N N . HIS A 1 84 ? 25.031 28.828 1.082 1 97.25 84 HIS A N 1
ATOM 672 C CA . HIS A 1 84 ? 25.516 29.094 2.434 1 97.25 84 HIS A CA 1
ATOM 673 C C . HIS A 1 84 ? 24.391 28.969 3.453 1 97.25 84 HIS A C 1
ATOM 675 O O . HIS A 1 84 ? 24.578 28.391 4.527 1 97.25 84 HIS A O 1
ATOM 681 N N . GLY A 1 85 ? 23.25 29.516 3.109 1 98.12 85 GLY A N 1
ATOM 682 C CA . GLY A 1 85 ? 22.094 29.406 3.986 1 98.12 85 GLY A CA 1
ATOM 683 C C . GLY A 1 85 ? 21.672 27.969 4.246 1 98.12 85 GLY A C 1
ATOM 684 O O . GLY A 1 85 ? 21.375 27.609 5.387 1 98.12 85 GLY A O 1
ATOM 685 N N . THR A 1 86 ? 21.641 27.141 3.18 1 98.19 86 THR A N 1
ATOM 686 C CA . THR A 1 86 ? 21.234 25.75 3.342 1 98.19 86 THR A CA 1
ATOM 687 C C . THR A 1 86 ? 22.234 25 4.223 1 98.19 86 THR A C 1
ATOM 689 O O . THR A 1 86 ? 21.844 24.141 5.016 1 98.19 86 THR A O 1
ATOM 692 N N . GLN A 1 87 ? 23.531 25.312 4.094 1 98.06 87 GLN A N 1
ATOM 693 C CA . GLN A 1 87 ? 24.547 24.672 4.918 1 98.06 87 GLN A CA 1
ATOM 694 C C . GLN A 1 87 ? 24.375 25.016 6.391 1 98.06 87 GLN A C 1
ATOM 696 O O . GLN A 1 87 ? 24.422 24.141 7.254 1 98.06 87 GLN A O 1
ATOM 701 N N . LYS A 1 88 ? 24.125 26.25 6.633 1 98.12 88 LYS A N 1
ATOM 702 C CA . LYS A 1 88 ? 23.938 26.719 8.008 1 98.12 88 LYS A CA 1
ATOM 703 C C . LYS A 1 88 ? 22.719 26.062 8.641 1 98.12 88 LYS A C 1
ATOM 705 O O . LYS A 1 88 ? 22.797 25.531 9.75 1 98.12 88 LYS A O 1
ATOM 710 N N . LEU A 1 89 ? 21.641 26.062 7.926 1 98.69 89 LEU A N 1
ATOM 711 C CA . LEU A 1 89 ? 20.391 25.516 8.445 1 98.69 89 LEU A CA 1
ATOM 712 C C . LEU A 1 89 ? 20.484 24 8.578 1 98.69 89 LEU A C 1
ATOM 714 O O . LEU A 1 89 ? 19.938 23.422 9.523 1 98.69 89 LEU A O 1
ATOM 718 N N . THR A 1 90 ? 21.156 23.359 7.641 1 98.75 90 THR A N 1
ATOM 719 C CA . THR A 1 90 ? 21.344 21.906 7.711 1 98.75 90 THR A CA 1
ATOM 720 C C . THR A 1 90 ? 22.188 21.531 8.922 1 98.75 90 THR A C 1
ATOM 722 O O . THR A 1 90 ? 21.875 20.562 9.625 1 98.75 90 THR A O 1
ATOM 725 N N . ASN A 1 91 ? 23.234 22.281 9.125 1 98.12 91 ASN A N 1
ATOM 726 C CA . ASN A 1 91 ? 24.078 22.031 10.297 1 98.12 91 ASN A CA 1
ATOM 727 C C . ASN A 1 91 ? 23.281 22.156 11.586 1 98.12 91 ASN A C 1
ATOM 729 O O . ASN A 1 91 ? 23.391 21.312 12.477 1 98.12 91 ASN A O 1
ATOM 733 N N . ARG A 1 92 ? 22.516 23.172 11.664 1 97.62 92 ARG A N 1
ATOM 734 C CA . ARG A 1 92 ? 21.656 23.328 12.828 1 97.62 92 ARG A CA 1
ATOM 735 C C . ARG A 1 92 ? 20.703 22.156 12.977 1 97.62 92 ARG A C 1
ATOM 737 O O . ARG A 1 92 ? 20.531 21.625 14.078 1 97.62 92 ARG A O 1
ATOM 744 N N . PHE A 1 93 ? 20.141 21.75 11.875 1 98.5 93 PHE A N 1
ATOM 745 C CA . PHE A 1 93 ? 19.172 20.656 11.844 1 98.5 93 PHE A CA 1
ATOM 746 C C . PHE A 1 93 ? 19.844 19.359 12.289 1 98.5 93 PHE A C 1
ATOM 748 O O . PHE A 1 93 ? 19.344 18.688 13.203 1 98.5 93 PHE A O 1
ATOM 755 N N . PHE A 1 94 ? 20.984 19 11.75 1 98.44 94 PHE A N 1
ATOM 756 C CA . PHE A 1 94 ? 21.625 17.719 12.008 1 98.44 94 PHE A CA 1
ATOM 757 C C . PHE A 1 94 ? 22.25 17.703 13.398 1 98.44 94 PHE A C 1
ATOM 759 O O . PHE A 1 94 ? 22.281 16.641 14.047 1 98.44 94 PHE A O 1
ATOM 766 N N . ASN A 1 95 ? 22.703 18.828 13.891 1 97.25 95 ASN A N 1
ATOM 767 C CA . ASN A 1 95 ? 23.234 18.891 15.258 1 97.25 95 ASN A CA 1
ATOM 768 C C . ASN A 1 95 ? 22.156 18.562 16.281 1 97.25 95 ASN A C 1
ATOM 770 O O . ASN A 1 95 ? 22.453 17.984 17.328 1 97.25 95 ASN A O 1
ATOM 774 N N . PHE A 1 96 ? 20.984 18.859 15.93 1 97.25 96 PHE A N 1
ATOM 775 C CA . PHE A 1 96 ? 19.875 18.516 16.812 1 97.25 96 PHE A CA 1
ATOM 776 C C . PHE A 1 96 ? 19.453 17.062 16.625 1 97.25 96 PHE A C 1
ATOM 778 O O . PHE A 1 96 ? 19.328 16.328 17.609 1 97.25 96 PHE A O 1
ATOM 785 N N . THR A 1 97 ? 19.266 16.594 15.383 1 97.44 97 THR A N 1
ATOM 786 C CA . THR A 1 97 ? 18.656 15.297 15.117 1 97.44 97 THR A CA 1
ATOM 787 C C . THR A 1 97 ? 19.625 14.172 15.5 1 97.44 97 THR A C 1
ATOM 789 O O . THR A 1 97 ? 19.188 13.094 15.914 1 97.44 97 THR A O 1
ATOM 792 N N . LYS A 1 98 ? 20.938 14.406 15.406 1 96.69 98 LYS A N 1
ATOM 793 C CA . LYS A 1 98 ? 21.906 13.359 15.719 1 96.69 98 LYS A CA 1
ATOM 794 C C . LYS A 1 98 ? 21.828 12.969 17.188 1 96.69 98 LYS A C 1
ATOM 796 O O . LYS A 1 98 ? 22.266 11.883 17.578 1 96.69 98 LYS A O 1
ATOM 801 N N . LEU A 1 99 ? 21.25 13.852 18.062 1 96.56 99 LEU A N 1
ATOM 802 C CA . LEU A 1 99 ? 21.141 13.602 19.484 1 96.56 99 LEU A CA 1
ATOM 803 C C . LEU A 1 99 ? 19.812 12.914 19.812 1 96.56 99 LEU A C 1
ATOM 805 O O . LEU A 1 99 ? 19.547 12.586 20.969 1 96.56 99 LEU A O 1
ATOM 809 N N . ASN A 1 100 ? 18.953 12.672 18.844 1 97.69 100 ASN A N 1
ATOM 810 C CA . ASN A 1 100 ? 17.625 12.117 19.031 1 97.69 100 ASN A CA 1
ATOM 811 C C . ASN A 1 100 ? 17.375 10.93 18.094 1 97.69 100 ASN A C 1
ATOM 813 O O . ASN A 1 100 ? 16.812 11.094 17.016 1 97.69 100 ASN A O 1
ATOM 817 N N . PRO A 1 101 ? 17.641 9.742 18.609 1 96.62 101 PRO A N 1
ATOM 818 C CA . PRO A 1 101 ? 17.656 8.555 17.75 1 96.62 101 PRO A CA 1
ATOM 819 C C . PRO A 1 101 ? 16.266 8.172 17.25 1 96.62 101 PRO A C 1
ATOM 821 O O . PRO A 1 101 ? 16.141 7.387 16.297 1 96.62 101 PRO A O 1
ATOM 824 N N . ASP A 1 102 ? 15.227 8.734 17.891 1 97.88 102 ASP A N 1
ATOM 825 C CA . ASP A 1 102 ? 13.875 8.469 17.406 1 97.88 102 ASP A CA 1
ATOM 826 C C . ASP A 1 102 ? 13.633 9.133 16.047 1 97.88 102 ASP A C 1
ATOM 828 O O . ASP A 1 102 ? 12.688 8.781 15.336 1 97.88 102 ASP A O 1
ATOM 832 N N . ILE A 1 103 ? 14.414 10.148 15.711 1 98.12 103 ILE A N 1
ATOM 833 C CA . ILE A 1 103 ? 14.336 10.805 14.406 1 98.12 103 ILE A CA 1
ATOM 834 C C . ILE A 1 103 ? 15.195 10.055 13.398 1 98.12 103 ILE A C 1
ATOM 836 O O . ILE A 1 103 ? 16.406 9.961 13.555 1 98.12 103 ILE A O 1
ATOM 840 N N . LYS A 1 104 ? 14.664 9.586 12.383 1 97.44 104 LYS A N 1
ATOM 841 C CA . LYS A 1 104 ? 15.375 8.781 11.391 1 97.44 104 LYS A CA 1
ATOM 842 C C . LYS A 1 104 ? 16.438 9.602 10.672 1 97.44 104 LYS A C 1
ATOM 844 O O . LYS A 1 104 ? 16.203 10.758 10.32 1 97.44 104 LYS A O 1
ATOM 849 N N . PRO A 1 105 ? 17.625 9.008 10.438 1 97.75 105 PRO A N 1
ATOM 850 C CA . PRO A 1 105 ? 18.609 9.688 9.586 1 97.75 105 PRO A CA 1
ATOM 851 C C . PRO A 1 105 ? 18.062 10 8.195 1 97.75 105 PRO A C 1
ATOM 853 O O . PRO A 1 105 ? 17.219 9.273 7.68 1 97.75 105 PRO A O 1
ATOM 856 N N . ALA A 1 106 ? 18.547 11.078 7.633 1 98.5 106 ALA A N 1
ATOM 857 C CA . ALA A 1 106 ? 17.969 11.539 6.375 1 98.5 106 ALA A CA 1
ATOM 858 C C . ALA A 1 106 ? 18.938 12.438 5.613 1 98.5 106 ALA A C 1
ATOM 860 O O . ALA A 1 106 ? 19.891 12.953 6.188 1 98.5 106 ALA A O 1
ATOM 861 N N . ASP A 1 107 ? 18.703 12.562 4.363 1 98.69 107 ASP A N 1
ATOM 862 C CA . ASP A 1 107 ? 19.219 13.688 3.594 1 98.69 107 ASP A CA 1
ATOM 863 C C . ASP A 1 107 ? 18.281 14.883 3.646 1 98.69 107 ASP A C 1
ATOM 865 O O . ASP A 1 107 ? 17.078 14.719 3.848 1 98.69 107 ASP A O 1
ATOM 869 N N . LEU A 1 108 ? 18.844 16.016 3.527 1 98.88 108 LEU A N 1
ATOM 870 C CA . LEU A 1 108 ? 18.031 17.219 3.391 1 98.88 108 LEU A CA 1
ATOM 871 C C . LEU A 1 108 ? 18.172 17.812 1.99 1 98.88 108 LEU A C 1
ATOM 873 O O . LEU A 1 108 ? 19.25 18.266 1.601 1 98.88 108 LEU A O 1
ATOM 877 N N . LEU A 1 109 ? 17.062 17.781 1.265 1 98.75 109 LEU A N 1
ATOM 878 C CA . LEU A 1 109 ? 16.984 18.422 -0.041 1 98.75 109 LEU A CA 1
ATOM 879 C C . LEU A 1 109 ? 16.438 19.844 0.086 1 98.75 109 LEU A C 1
ATOM 881 O O . LEU A 1 109 ? 15.344 20.047 0.616 1 98.75 109 LEU A O 1
ATOM 885 N N . TRP A 1 110 ? 17.219 20.812 -0.339 1 98.44 110 TRP A N 1
ATOM 886 C CA . TRP A 1 110 ? 16.812 22.219 -0.359 1 98.44 110 TRP A CA 1
ATOM 887 C C . TRP A 1 110 ? 16.578 22.688 -1.788 1 98.44 110 TRP A C 1
ATOM 889 O O . TRP A 1 110 ? 17.344 22.344 -2.695 1 98.44 110 TRP A O 1
ATOM 899 N N . THR A 1 111 ? 15.578 23.531 -1.982 1 97.44 111 THR A N 1
ATOM 900 C CA . THR A 1 111 ? 15.344 24.078 -3.309 1 97.44 111 THR A CA 1
ATOM 901 C C . THR A 1 111 ? 14.828 25.516 -3.209 1 97.44 111 THR A C 1
ATOM 903 O O . THR A 1 111 ? 14.047 25.844 -2.311 1 97.44 111 THR A O 1
ATOM 906 N N . GLY A 1 112 ? 15.352 26.406 -3.998 1 96.88 112 GLY A N 1
ATOM 907 C CA . GLY A 1 112 ? 14.734 27.688 -4.336 1 96.88 112 GLY A CA 1
ATOM 908 C C . GLY A 1 112 ? 14 27.656 -5.66 1 96.88 112 GLY A C 1
ATOM 909 O O . GLY A 1 112 ? 14.531 27.188 -6.664 1 96.88 112 GLY A O 1
ATOM 910 N N . PHE A 1 113 ? 12.773 28.094 -5.645 1 95.94 113 PHE A N 1
ATOM 911 C CA . PHE A 1 113 ? 12 27.938 -6.871 1 95.94 113 PHE A CA 1
ATOM 912 C C . PHE A 1 113 ? 10.898 28.984 -6.949 1 95.94 113 PHE A C 1
ATOM 914 O O . PHE A 1 113 ? 10.5 29.547 -5.934 1 95.94 113 PHE A O 1
ATOM 921 N N . TRP A 1 114 ? 10.516 29.156 -8.156 1 95.19 114 TRP A N 1
ATOM 922 C CA . TRP A 1 114 ? 9.367 30 -8.43 1 95.19 114 TRP A CA 1
ATOM 923 C C . TRP A 1 114 ? 8.109 29.156 -8.664 1 95.19 114 TRP A C 1
ATOM 925 O O . TRP A 1 114 ? 8.148 28.156 -9.383 1 95.19 114 TRP A O 1
ATOM 935 N N . LEU A 1 115 ? 7.121 29.438 -7.988 1 93.62 115 LEU A N 1
ATOM 936 C CA . LEU A 1 115 ? 5.781 28.938 -8.281 1 93.62 115 LEU A CA 1
ATOM 937 C C . LEU A 1 115 ? 4.863 30.078 -8.711 1 93.62 115 LEU A C 1
ATOM 939 O O . LEU A 1 115 ? 4.48 30.922 -7.898 1 93.62 115 LEU A O 1
ATOM 943 N N . ASP A 1 116 ? 4.66 30.078 -9.984 1 91.25 116 ASP A N 1
ATOM 944 C CA . ASP A 1 116 ? 4.016 31.234 -10.602 1 91.25 116 ASP A CA 1
ATOM 945 C C . ASP A 1 116 ? 4.812 32.5 -10.336 1 91.25 116 ASP A C 1
ATOM 947 O O . ASP A 1 116 ? 5.934 32.656 -10.82 1 91.25 116 ASP A O 1
ATOM 951 N N . GLU A 1 117 ? 4.293 33.406 -9.508 1 92.56 117 GLU A N 1
ATOM 952 C CA . GLU A 1 117 ? 4.977 34.688 -9.312 1 92.56 117 GLU A CA 1
ATOM 953 C C . GLU A 1 117 ? 5.574 34.781 -7.91 1 92.56 117 GLU A C 1
ATOM 955 O O . GLU A 1 117 ? 6.152 35.812 -7.547 1 92.56 117 GLU A O 1
ATOM 960 N N . ALA A 1 118 ? 5.559 33.688 -7.234 1 94.94 118 ALA A N 1
ATOM 961 C CA . ALA A 1 118 ? 6.066 33.719 -5.863 1 94.94 118 ALA A CA 1
ATOM 962 C C . ALA A 1 118 ? 7.32 32.875 -5.727 1 94.94 118 ALA A C 1
ATOM 964 O O . ALA A 1 118 ? 7.41 31.781 -6.316 1 94.94 118 ALA A O 1
ATOM 965 N N . TYR A 1 119 ? 8.281 33.406 -4.98 1 96.38 119 TYR A N 1
ATOM 966 C CA . TYR A 1 119 ? 9.523 32.688 -4.762 1 96.38 119 TYR A CA 1
ATOM 967 C C . TYR A 1 119 ? 9.484 31.938 -3.432 1 96.38 119 TYR A C 1
ATOM 969 O O . TYR A 1 119 ? 9.141 32.5 -2.398 1 96.38 119 TYR A O 1
ATOM 977 N N . PHE A 1 120 ? 9.852 30.641 -3.484 1 97.75 120 PHE A N 1
ATOM 978 C CA . PHE A 1 120 ? 9.805 29.781 -2.314 1 97.75 120 PHE A CA 1
ATOM 979 C C . PHE A 1 120 ? 11.18 29.188 -2.02 1 97.75 120 PHE A C 1
ATOM 981 O O . PHE A 1 120 ? 11.992 29.016 -2.93 1 97.75 120 PHE A O 1
ATOM 988 N N . ILE A 1 121 ? 11.438 28.984 -0.751 1 98.38 121 ILE A N 1
ATOM 989 C CA . ILE A 1 121 ? 12.492 28.094 -0.293 1 98.38 121 ILE A CA 1
ATOM 990 C C . ILE A 1 121 ? 11.875 26.828 0.299 1 98.38 121 ILE A C 1
ATOM 992 O O . ILE A 1 121 ? 10.961 26.906 1.121 1 98.38 121 ILE A O 1
ATOM 996 N N . GLY A 1 122 ? 12.328 25.688 -0.19 1 98.5 122 GLY A N 1
ATOM 997 C CA . GLY A 1 122 ? 11.812 24.422 0.32 1 98.5 122 GLY A CA 1
ATOM 998 C C . GLY A 1 122 ? 12.883 23.562 0.964 1 98.5 122 GLY A C 1
ATOM 999 O O . GLY A 1 122 ? 14.016 23.516 0.481 1 98.5 122 GLY A O 1
ATOM 1000 N N . MET A 1 123 ? 12.562 22.953 2.062 1 98.88 123 MET A N 1
ATOM 1001 C CA . MET A 1 123 ? 13.367 21.906 2.688 1 98.88 123 MET A CA 1
ATOM 1002 C C . MET A 1 123 ? 12.586 20.594 2.777 1 98.88 123 MET A C 1
ATOM 1004 O O . MET A 1 123 ? 11.461 20.578 3.279 1 98.88 123 MET A O 1
ATOM 1008 N N . PHE A 1 124 ? 13.148 19.516 2.332 1 98.81 124 PHE A N 1
ATOM 1009 C CA . PHE A 1 124 ? 12.539 18.203 2.354 1 98.81 124 PHE A CA 1
ATOM 1010 C C . PHE A 1 124 ? 13.438 17.203 3.064 1 98.81 124 PHE A C 1
ATOM 1012 O O . PHE A 1 124 ? 14.57 16.953 2.637 1 98.81 124 PHE A O 1
ATOM 1019 N N . LYS A 1 125 ? 12.961 16.688 4.145 1 98.88 125 LYS A N 1
ATOM 1020 C CA . LYS A 1 125 ? 13.695 15.625 4.836 1 98.88 125 LYS A CA 1
ATOM 1021 C C . LYS A 1 125 ? 13.461 14.266 4.176 1 98.88 125 LYS A C 1
ATOM 1023 O O . LYS A 1 125 ? 12.336 13.75 4.195 1 98.88 125 LYS A O 1
ATOM 1028 N N . LEU A 1 126 ? 14.445 13.734 3.627 1 98.75 126 LEU A N 1
ATOM 1029 C CA . LEU A 1 126 ? 14.367 12.461 2.916 1 98.75 126 LEU A CA 1
ATOM 1030 C C . LEU A 1 126 ? 14.961 11.336 3.752 1 98.75 126 LEU A C 1
ATOM 1032 O O . LEU A 1 126 ? 16.172 11.102 3.721 1 98.75 126 LEU A O 1
ATOM 1036 N N . ASN A 1 127 ? 14.133 10.633 4.449 1 98.62 127 ASN A N 1
ATOM 1037 C CA . ASN A 1 127 ? 14.57 9.578 5.355 1 98.62 127 ASN A CA 1
ATOM 1038 C C . ASN A 1 127 ? 15.312 8.469 4.609 1 98.62 127 ASN A C 1
ATOM 1040 O O . ASN A 1 127 ? 14.906 8.078 3.514 1 98.62 127 ASN A O 1
ATOM 1044 N N . HIS A 1 128 ? 16.391 8.023 5.242 1 98 128 HIS A N 1
ATOM 1045 C CA . HIS A 1 128 ? 17.109 6.871 4.703 1 98 128 HIS A CA 1
ATOM 1046 C C . HIS A 1 128 ? 16.297 5.59 4.875 1 98 128 HIS A C 1
ATOM 1048 O O . HIS A 1 128 ? 15.758 5.328 5.953 1 98 128 HIS A O 1
ATOM 1054 N N . ASN A 1 129 ? 16.219 4.816 3.82 1 97.25 129 ASN A N 1
ATOM 1055 C CA . ASN A 1 129 ? 15.602 3.494 3.861 1 97.25 129 ASN A CA 1
ATOM 1056 C C . ASN A 1 129 ? 16.562 2.408 3.398 1 97.25 129 ASN A C 1
ATOM 1058 O O . ASN A 1 129 ? 17.516 2.688 2.66 1 97.25 129 ASN A O 1
ATOM 1062 N N . GLU A 1 130 ? 16.281 1.24 3.902 1 96.69 130 GLU A N 1
ATOM 1063 C CA . GLU A 1 130 ? 17.094 0.091 3.516 1 96.69 130 GLU A CA 1
ATOM 1064 C C . GLU A 1 130 ? 16.469 -0.661 2.346 1 96.69 130 GLU A C 1
ATOM 1066 O O . GLU A 1 130 ? 15.242 -0.812 2.281 1 96.69 130 GLU A O 1
ATOM 1071 N N . SER A 1 131 ? 17.312 -1.089 1.428 1 97.5 131 SER A N 1
ATOM 1072 C CA . SER A 1 131 ? 16.875 -1.949 0.335 1 97.5 131 SER A CA 1
ATOM 1073 C C . SER A 1 131 ? 17.938 -2.971 -0.031 1 97.5 131 SER A C 1
ATOM 1075 O O . SER A 1 131 ? 19.141 -2.711 0.135 1 97.5 131 SER A O 1
ATOM 1077 N N . TYR A 1 132 ? 17.516 -4.086 -0.487 1 97.56 132 TYR A N 1
ATOM 1078 C CA . TYR A 1 132 ? 18.438 -5.117 -0.965 1 97.56 132 TYR A CA 1
ATOM 1079 C C . TYR A 1 132 ? 18.906 -4.812 -2.385 1 97.56 132 TYR A C 1
ATOM 1081 O O . TYR A 1 132 ? 18.125 -4.34 -3.213 1 97.56 132 TYR A O 1
ATOM 1089 N N . THR A 1 133 ? 20.125 -5.023 -2.639 1 97.56 133 THR A N 1
ATOM 1090 C CA . THR A 1 133 ? 20.719 -4.867 -3.965 1 97.56 133 THR A CA 1
ATOM 1091 C C . THR A 1 133 ? 21.859 -5.852 -4.164 1 97.56 133 THR A C 1
ATOM 1093 O O . THR A 1 133 ? 22.266 -6.547 -3.229 1 97.56 133 THR A O 1
ATOM 1096 N N . HIS A 1 134 ? 22.297 -6.074 -5.395 1 97.5 134 HIS A N 1
ATOM 1097 C CA . HIS A 1 134 ? 23.422 -6.961 -5.66 1 97.5 134 HIS A CA 1
ATOM 1098 C C . HIS A 1 134 ? 24.734 -6.188 -5.684 1 97.5 134 HIS A C 1
ATOM 1100 O O . HIS A 1 134 ? 24.734 -4.969 -5.863 1 97.5 134 HIS A O 1
ATOM 1106 N N . TYR A 1 135 ? 25.812 -6.816 -5.445 1 95.62 135 TYR A N 1
ATOM 1107 C CA . TYR A 1 135 ? 27.172 -6.285 -5.496 1 95.62 135 TYR A CA 1
ATOM 1108 C C . TYR A 1 135 ? 28.141 -7.301 -6.102 1 95.62 135 TYR A C 1
ATOM 1110 O O . TYR A 1 135 ? 28.15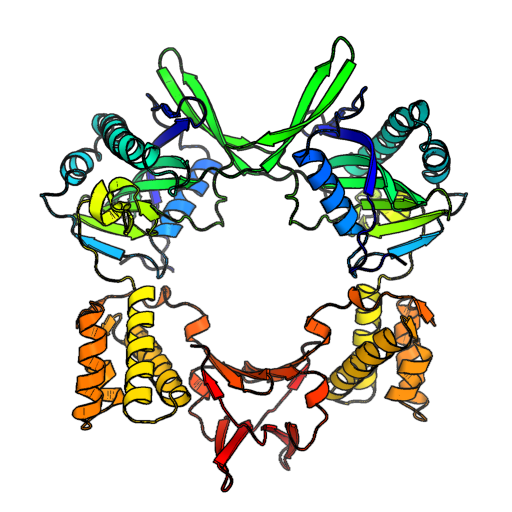6 -8.469 -5.703 1 95.62 135 TYR A O 1
ATOM 1118 N N . VAL A 1 136 ? 28.828 -6.875 -7.145 1 95.19 136 VAL A N 1
ATOM 1119 C CA . VAL A 1 136 ? 29.797 -7.746 -7.805 1 95.19 136 VAL A CA 1
ATOM 1120 C C . VAL A 1 136 ? 31.172 -7.535 -7.195 1 95.19 136 VAL A C 1
ATOM 1122 O O . VAL A 1 136 ? 31.672 -6.41 -7.129 1 95.19 136 VAL A O 1
ATOM 1125 N N . GLU A 1 137 ? 31.672 -8.5 -6.73 1 94.31 137 GLU A N 1
ATOM 1126 C CA . GLU A 1 137 ? 33.031 -8.43 -6.207 1 94.31 137 GLU A CA 1
ATOM 1127 C C . GLU A 1 137 ? 33.844 -9.656 -6.621 1 94.31 137 GLU A C 1
ATOM 1129 O O . GLU A 1 137 ? 33.344 -10.547 -7.305 1 94.31 137 GLU A O 1
ATOM 1134 N N . TYR A 1 138 ? 35.125 -9.594 -6.328 1 92.88 138 TYR A N 1
ATOM 1135 C CA . TYR A 1 138 ? 36 -10.719 -6.598 1 92.88 138 TYR A CA 1
ATOM 1136 C C . TYR A 1 138 ? 36.5 -11.336 -5.301 1 92.88 138 TYR A C 1
ATOM 1138 O O . TYR A 1 138 ? 36.844 -10.625 -4.355 1 92.88 138 TYR A O 1
ATOM 1146 N N . ASP A 1 139 ? 36.344 -12.555 -5.125 1 89.44 139 ASP A N 1
ATOM 1147 C CA . ASP A 1 139 ? 36.969 -13.359 -4.086 1 89.44 139 ASP A CA 1
ATOM 1148 C C . ASP A 1 139 ? 38.188 -14.109 -4.629 1 89.44 139 ASP A C 1
ATOM 1150 O O . ASP A 1 139 ? 38.031 -15.164 -5.254 1 89.44 139 ASP A O 1
ATOM 1154 N N . GLN A 1 140 ? 39.312 -13.508 -4.355 1 89.25 140 GLN A N 1
ATOM 1155 C CA . GLN A 1 140 ? 40.5 -13.961 -5.043 1 89.25 140 GLN A CA 1
ATOM 1156 C C . GLN A 1 140 ? 40.344 -13.844 -6.555 1 89.25 140 GLN A C 1
ATOM 1158 O O . GLN A 1 140 ? 40.219 -12.742 -7.086 1 89.25 140 GLN A O 1
ATOM 1163 N N . ASP A 1 141 ? 40.281 -15 -7.27 1 91.56 141 ASP A N 1
ATOM 1164 C CA . ASP A 1 141 ? 40.219 -14.93 -8.727 1 91.56 141 ASP A CA 1
ATOM 1165 C C . ASP A 1 141 ? 38.844 -15.32 -9.234 1 91.56 141 ASP A C 1
ATOM 1167 O O . ASP A 1 141 ? 38.594 -15.367 -10.445 1 91.56 141 ASP A O 1
ATOM 1171 N N . ASN A 1 142 ? 37.969 -15.414 -8.258 1 94.5 142 ASN A N 1
ATOM 1172 C CA . ASN A 1 142 ? 36.625 -15.852 -8.656 1 94.5 142 ASN A CA 1
ATOM 1173 C C . ASN A 1 142 ? 35.594 -14.719 -8.539 1 94.5 142 ASN A C 1
ATOM 1175 O O . ASN A 1 142 ? 35.594 -13.984 -7.551 1 94.5 142 ASN A O 1
ATOM 1179 N N . LEU A 1 143 ? 34.812 -14.539 -9.617 1 96.25 143 LEU A N 1
ATOM 1180 C CA . LEU A 1 143 ? 33.75 -13.57 -9.602 1 96.25 143 LEU A CA 1
ATOM 1181 C C . LEU A 1 143 ? 32.688 -13.961 -8.586 1 96.25 143 LEU A C 1
ATOM 1183 O O . LEU A 1 143 ? 32.188 -15.086 -8.609 1 96.25 143 LEU A O 1
ATOM 1187 N N . LYS A 1 144 ? 32.375 -13.117 -7.645 1 95.94 144 LYS A N 1
ATOM 1188 C CA . LYS A 1 144 ? 31.406 -13.352 -6.586 1 95.94 144 LYS A CA 1
ATOM 1189 C C . LYS A 1 144 ? 30.297 -12.289 -6.613 1 95.94 144 LYS A C 1
ATOM 1191 O O . LYS A 1 144 ? 30.578 -11.102 -6.426 1 95.94 144 LYS A O 1
ATOM 1196 N N . ASN A 1 145 ? 29.125 -12.703 -6.953 1 96.75 145 ASN A N 1
ATOM 1197 C CA . ASN A 1 145 ? 27.953 -11.852 -6.766 1 96.75 145 ASN A CA 1
ATOM 1198 C C . ASN A 1 145 ? 27.422 -11.93 -5.34 1 96.75 145 ASN A C 1
ATOM 1200 O O . ASN A 1 145 ? 27.188 -13.031 -4.824 1 96.75 145 ASN A O 1
ATOM 1204 N N . ASP A 1 146 ? 27.234 -10.789 -4.734 1 96 146 ASP A N 1
ATOM 1205 C CA . ASP A 1 146 ? 26.766 -10.742 -3.354 1 96 146 ASP A CA 1
ATOM 1206 C C . ASP A 1 146 ? 25.422 -10.016 -3.25 1 96 146 ASP A C 1
ATOM 1208 O O . ASP A 1 146 ? 25.094 -9.18 -4.094 1 96 146 ASP A O 1
ATOM 1212 N N . LEU A 1 147 ? 24.625 -10.43 -2.26 1 96.25 147 LEU A N 1
ATOM 1213 C CA . LEU A 1 147 ? 23.422 -9.719 -1.836 1 96.25 147 LEU A CA 1
ATOM 1214 C C . LEU A 1 147 ? 23.703 -8.82 -0.638 1 96.25 147 LEU A C 1
ATOM 1216 O O . LEU A 1 147 ? 24.094 -9.305 0.425 1 96.25 147 LEU A O 1
ATOM 1220 N N . ILE A 1 148 ? 23.5 -7.551 -0.788 1 95.62 148 ILE A N 1
ATOM 1221 C CA . ILE A 1 148 ? 23.859 -6.625 0.285 1 95.62 148 ILE A CA 1
ATOM 1222 C C . ILE A 1 148 ? 22.688 -5.68 0.552 1 95.62 148 ILE A C 1
ATOM 1224 O O . ILE A 1 148 ? 21.719 -5.633 -0.222 1 95.62 148 ILE A O 1
ATOM 1228 N N . ILE A 1 149 ? 22.75 -4.953 1.634 1 96 149 ILE A N 1
ATOM 1229 C CA . ILE A 1 149 ? 21.75 -3.963 2.008 1 96 149 ILE A CA 1
ATOM 1230 C C . ILE A 1 149 ? 22.281 -2.559 1.742 1 96 149 ILE A C 1
ATOM 1232 O O . ILE A 1 149 ? 23.359 -2.199 2.221 1 96 149 ILE A O 1
ATOM 1236 N N . ASN A 1 150 ? 21.625 -1.805 0.884 1 96.06 150 ASN A N 1
ATOM 1237 C CA . ASN A 1 150 ? 21.859 -0.371 0.748 1 96.06 150 ASN A CA 1
ATOM 1238 C C . ASN A 1 150 ? 21.078 0.428 1.78 1 96.06 150 ASN A C 1
ATOM 1240 O O . ASN A 1 150 ? 19.844 0.327 1.843 1 96.06 150 ASN A O 1
ATOM 1244 N N . ARG A 1 151 ? 21.688 1.231 2.527 1 96.25 151 ARG A N 1
ATOM 1245 C CA . ARG A 1 151 ? 21.047 1.899 3.652 1 96.25 151 ARG A CA 1
ATOM 1246 C C . ARG A 1 151 ? 20.766 3.365 3.332 1 96.25 151 ARG A C 1
ATOM 1248 O O . ARG A 1 151 ? 20.375 4.133 4.215 1 96.25 151 ARG A O 1
ATOM 1255 N N . ALA A 1 152 ? 21 3.785 2.094 1 96.5 152 ALA A N 1
ATOM 1256 C CA . ALA A 1 152 ? 20.875 5.188 1.709 1 96.5 152 ALA A CA 1
ATOM 1257 C C . ALA A 1 152 ? 19.812 5.375 0.628 1 96.5 152 ALA A C 1
ATOM 1259 O O . ALA A 1 152 ? 19.969 6.207 -0.269 1 96.5 152 ALA A O 1
ATOM 1260 N N . ILE A 1 153 ? 18.812 4.52 0.678 1 97.88 153 ILE A N 1
ATOM 1261 C CA . ILE A 1 153 ? 17.719 4.652 -0.271 1 97.88 153 ILE A CA 1
ATOM 1262 C C . ILE A 1 153 ? 16.75 5.746 0.202 1 97.88 153 ILE A C 1
ATOM 1264 O O . ILE A 1 153 ? 16.328 5.746 1.358 1 97.88 153 ILE A O 1
ATOM 1268 N N . LEU A 1 154 ? 16.438 6.707 -0.701 1 98.25 154 LEU A N 1
ATOM 1269 C CA . LEU A 1 154 ? 15.578 7.84 -0.371 1 98.25 154 LEU A CA 1
ATOM 1270 C C . LEU A 1 154 ? 14.125 7.547 -0.745 1 98.25 154 LEU A C 1
ATOM 1272 O O . LEU A 1 154 ? 13.852 6.594 -1.477 1 98.25 154 LEU A O 1
ATOM 1276 N N . PRO A 1 155 ? 13.164 8.297 -0.215 1 98 155 PRO A N 1
ATOM 1277 C CA . PRO A 1 155 ? 11.758 8.062 -0.533 1 98 155 PRO A CA 1
ATOM 1278 C C . PRO A 1 155 ? 11.469 8.133 -2.031 1 98 155 PRO A C 1
ATOM 1280 O O . PRO A 1 155 ? 12.047 8.961 -2.736 1 98 155 PRO A O 1
ATOM 1283 N N . SER A 1 156 ? 10.609 7.285 -2.447 1 97.06 156 SER A N 1
ATOM 1284 C CA . SER A 1 156 ? 10.18 7.348 -3.84 1 97.06 156 SER A CA 1
ATOM 1285 C C . SER A 1 156 ? 9.328 8.586 -4.098 1 97.06 156 SER A C 1
ATOM 1287 O O . SER A 1 156 ? 8.766 9.164 -3.168 1 97.06 156 SER A O 1
ATOM 1289 N N . PRO A 1 157 ? 9.219 8.977 -5.359 1 96.06 157 PRO A N 1
ATOM 1290 C CA . PRO A 1 157 ? 8.398 10.141 -5.688 1 96.06 157 PRO A CA 1
ATOM 1291 C C . PRO A 1 157 ? 6.934 9.961 -5.293 1 96.06 157 PRO A C 1
ATOM 1293 O O . PRO A 1 157 ? 6.215 10.953 -5.105 1 96.06 157 PRO A O 1
ATOM 1296 N N . THR A 1 158 ? 6.488 8.734 -5.145 1 94.12 158 THR A N 1
ATOM 1297 C CA . THR A 1 158 ? 5.082 8.484 -4.852 1 94.12 158 THR A CA 1
ATOM 1298 C C . THR A 1 158 ? 4.859 8.359 -3.346 1 94.12 158 THR A C 1
ATOM 1300 O O . THR A 1 158 ? 3.721 8.375 -2.879 1 94.12 158 THR A O 1
ATOM 1303 N N . GLN A 1 159 ? 5.938 8.289 -2.607 1 94.44 159 GLN A N 1
ATOM 1304 C CA . GLN A 1 159 ? 5.848 8.125 -1.159 1 94.44 159 GLN A CA 1
ATOM 1305 C C . GLN A 1 159 ? 5.684 9.477 -0.465 1 94.44 159 GLN A C 1
ATOM 1307 O O . GLN A 1 159 ? 6.328 10.453 -0.843 1 94.44 159 GLN A O 1
ATOM 1312 N N . ALA A 1 160 ? 4.867 9.469 0.53 1 93.88 160 ALA A N 1
ATOM 1313 C CA . ALA A 1 160 ? 4.773 10.656 1.376 1 93.88 160 ALA A CA 1
ATOM 1314 C C . ALA A 1 160 ? 6.051 10.852 2.186 1 93.88 160 ALA A C 1
ATOM 1316 O O . ALA A 1 160 ? 6.773 9.891 2.465 1 93.88 160 ALA A O 1
ATOM 1317 N N . ILE A 1 161 ? 6.395 12.086 2.494 1 96.5 161 ILE A N 1
ATOM 1318 C CA . ILE A 1 161 ? 7.48 12.352 3.426 1 96.5 161 ILE A CA 1
ATOM 1319 C C . ILE A 1 161 ? 6.914 12.844 4.758 1 96.5 161 ILE A C 1
ATOM 1321 O O . ILE A 1 161 ? 5.812 13.398 4.801 1 96.5 161 ILE A O 1
ATOM 1325 N N . ASP A 1 162 ? 7.621 12.656 5.789 1 97.25 162 ASP A N 1
ATOM 1326 C CA . ASP A 1 162 ? 7.141 12.93 7.141 1 97.25 162 ASP A CA 1
ATOM 1327 C C . ASP A 1 162 ? 7.32 14.406 7.5 1 97.25 162 ASP A C 1
ATOM 1329 O O . ASP A 1 162 ? 6.516 14.977 8.242 1 97.25 162 ASP A O 1
ATOM 1333 N N . GLU A 1 163 ? 8.414 14.945 6.988 1 98.69 163 GLU A N 1
ATOM 1334 C CA . GLU A 1 163 ? 8.781 16.266 7.465 1 98.69 163 GLU A CA 1
ATOM 1335 C C . GLU A 1 163 ? 9.344 17.125 6.336 1 98.69 163 GLU A C 1
ATOM 1337 O O . GLU A 1 163 ? 10.094 16.641 5.488 1 98.69 163 GLU A O 1
ATOM 1342 N N . GLY A 1 164 ? 9.023 18.328 6.285 1 98.75 164 GLY A N 1
ATOM 1343 C CA . GLY A 1 164 ? 9.484 19.344 5.348 1 98.75 164 GLY A CA 1
ATOM 1344 C C . GLY A 1 164 ? 8.672 20.625 5.406 1 98.75 164 GLY A C 1
ATOM 1345 O O . GLY A 1 164 ? 7.633 20.672 6.07 1 98.75 164 GLY A O 1
ATOM 1346 N N . PHE A 1 165 ? 9.188 21.688 4.773 1 98.69 165 PHE A N 1
ATOM 1347 C CA . PHE A 1 165 ? 8.422 22.938 4.734 1 98.69 165 PHE A CA 1
ATOM 1348 C C . PHE A 1 165 ? 8.773 23.75 3.498 1 98.69 165 PHE A C 1
ATOM 1350 O O . PHE A 1 165 ? 9.812 23.531 2.875 1 98.69 165 PHE A O 1
ATOM 1357 N N . LEU A 1 166 ? 7.93 24.562 3.113 1 98.38 166 LEU A N 1
ATOM 1358 C CA . LEU A 1 166 ? 8.109 25.625 2.135 1 98.38 166 LEU A CA 1
ATOM 1359 C C . LEU A 1 166 ? 7.973 27 2.791 1 98.38 166 LEU A C 1
ATOM 1361 O O . LEU A 1 166 ? 7.129 27.188 3.672 1 98.38 166 LEU A O 1
ATOM 1365 N N . TYR A 1 167 ? 8.75 27.906 2.406 1 98.31 167 TYR A N 1
ATOM 1366 C CA . TYR A 1 167 ? 8.703 29.281 2.875 1 98.31 167 TYR A CA 1
ATOM 1367 C C . TYR A 1 167 ? 8.602 30.25 1.705 1 98.31 167 TYR A C 1
ATOM 1369 O O . TYR A 1 167 ? 9.461 30.25 0.819 1 98.31 167 TYR A O 1
ATOM 1377 N N . CYS A 1 168 ? 7.586 31.016 1.691 1 97.44 168 CYS A N 1
ATOM 1378 C CA . CYS A 1 168 ? 7.406 32.031 0.667 1 97.44 168 CYS A CA 1
ATOM 1379 C C . CYS A 1 168 ? 8.047 33.344 1.09 1 97.44 168 CYS A C 1
ATOM 1381 O O . CYS A 1 168 ? 7.609 33.969 2.051 1 97.44 168 CYS A O 1
ATOM 1383 N N . ILE A 1 169 ? 8.984 33.75 0.341 1 95.69 169 ILE A N 1
ATOM 1384 C CA . ILE A 1 169 ? 9.75 34.938 0.716 1 95.69 169 ILE A CA 1
ATOM 1385 C C . ILE A 1 169 ? 8.852 36.156 0.664 1 95.69 169 ILE A C 1
ATOM 1387 O O . ILE A 1 169 ? 8.914 37.031 1.544 1 95.69 169 ILE A O 1
ATOM 1391 N N . ASP A 1 170 ? 7.926 36.219 -0.236 1 93.25 170 ASP A N 1
ATOM 1392 C CA . ASP A 1 170 ? 7.098 37.406 -0.48 1 93.25 170 ASP A CA 1
ATOM 1393 C C . ASP A 1 170 ? 6.047 37.562 0.614 1 93.25 170 ASP A C 1
ATOM 1395 O O . ASP A 1 170 ? 5.855 38.656 1.131 1 93.25 170 ASP A O 1
ATOM 1399 N N . THR A 1 171 ? 5.422 36.5 1.008 1 95.06 171 THR A N 1
ATOM 1400 C CA . THR A 1 171 ? 4.301 36.594 1.933 1 95.06 171 THR A CA 1
ATOM 1401 C C . THR A 1 171 ? 4.734 36.219 3.35 1 95.06 171 THR A C 1
ATOM 1403 O O . THR A 1 171 ? 3.99 36.438 4.309 1 95.06 171 THR A O 1
ATOM 1406 N N . GLU A 1 172 ? 5.918 35.625 3.527 1 96.38 172 GLU A N 1
ATOM 1407 C CA . GLU A 1 172 ? 6.488 35.156 4.785 1 96.38 172 GLU A CA 1
ATOM 1408 C C . GLU A 1 172 ? 5.688 33.969 5.355 1 96.38 172 GLU A C 1
ATOM 1410 O O . GLU A 1 172 ? 5.785 33.688 6.547 1 96.38 172 GLU A O 1
ATOM 1415 N N . GLU A 1 173 ? 4.922 33.344 4.512 1 96.19 173 GLU A N 1
ATOM 1416 C CA . GLU A 1 173 ? 4.133 32.188 4.934 1 96.19 173 GLU A CA 1
ATOM 1417 C C . GLU A 1 173 ? 4.941 30.906 4.832 1 96.19 173 GLU A C 1
ATOM 1419 O O . GLU A 1 173 ? 5.781 30.766 3.945 1 96.19 173 GLU A O 1
ATOM 1424 N N . TYR A 1 174 ? 4.637 30.094 5.777 1 97.38 174 TYR A N 1
ATOM 1425 C CA . TYR A 1 174 ? 5.195 28.75 5.688 1 97.38 174 TYR A CA 1
ATOM 1426 C C . TYR A 1 174 ? 4.102 27.719 5.426 1 97.38 174 TYR A C 1
ATOM 1428 O O . TYR A 1 174 ? 2.936 27.953 5.762 1 97.38 174 TYR A O 1
ATOM 1436 N N . PHE A 1 175 ? 4.461 26.656 4.773 1 96.94 175 PHE A N 1
ATOM 1437 C CA . PHE A 1 175 ? 3.711 25.422 4.582 1 96.94 175 PHE A CA 1
ATOM 1438 C C . PHE A 1 175 ? 4.496 24.219 5.105 1 96.94 175 PHE A C 1
ATOM 1440 O O . PHE A 1 175 ? 5.602 23.953 4.637 1 96.94 175 PHE A O 1
ATOM 1447 N N . LEU A 1 176 ? 3.896 23.562 6.051 1 97.81 176 LEU A N 1
ATOM 1448 C CA . LEU A 1 176 ? 4.711 22.672 6.863 1 97.81 176 LEU A CA 1
ATOM 1449 C C . LEU A 1 176 ? 4.008 21.328 7.062 1 97.81 176 LEU A C 1
ATOM 1451 O O . LEU A 1 176 ? 2.801 21.281 7.305 1 97.81 176 LEU A O 1
ATOM 1455 N N . ILE A 1 177 ? 4.719 20.234 6.859 1 98.38 177 ILE A N 1
ATOM 1456 C CA . ILE A 1 177 ? 4.297 18.922 7.328 1 98.38 177 ILE A CA 1
ATOM 1457 C C . ILE A 1 177 ? 5.309 18.375 8.336 1 98.38 177 ILE A C 1
ATOM 1459 O O . ILE A 1 177 ? 6.516 18.578 8.18 1 98.38 177 ILE A O 1
ATOM 1463 N N . GLU A 1 178 ? 4.832 17.75 9.359 1 98.56 178 GLU A N 1
ATOM 1464 C CA . GLU A 1 178 ? 5.746 17.328 10.414 1 98.56 178 GLU A CA 1
ATOM 1465 C C . GLU A 1 178 ? 5.184 16.125 11.18 1 98.56 178 GLU A C 1
ATOM 1467 O O . GLU A 1 178 ? 4.008 15.781 11.023 1 98.56 178 GLU A O 1
ATOM 1472 N N . LYS A 1 179 ? 5.988 15.492 11.898 1 97.56 179 LYS A N 1
ATOM 1473 C CA . LYS A 1 179 ? 5.711 14.328 12.742 1 97.56 179 LYS A CA 1
ATOM 1474 C C . LYS A 1 179 ? 6.375 14.477 14.109 1 97.56 179 LYS A C 1
ATOM 1476 O O . LYS A 1 179 ? 7.512 14.945 14.203 1 97.56 179 LYS A O 1
ATOM 1481 N N . LYS A 1 180 ? 5.711 14.055 15.125 1 98 180 LYS A N 1
ATOM 1482 C CA . LYS A 1 180 ? 6.277 14.086 16.469 1 98 180 LYS A CA 1
ATOM 1483 C C . LYS A 1 180 ? 7.285 12.953 16.672 1 98 180 LYS A C 1
ATOM 1485 O O . LYS A 1 180 ? 7.09 11.844 16.172 1 98 180 LYS A O 1
ATOM 1490 N N . HIS A 1 181 ? 8.305 13.266 17.391 1 98.56 181 HIS A N 1
ATOM 1491 C CA . HIS A 1 181 ? 9.305 12.266 17.781 1 98.56 181 HIS A CA 1
ATOM 1492 C C . HIS A 1 181 ? 9.703 12.422 19.234 1 98.56 181 HIS A C 1
ATOM 1494 O O . HIS A 1 181 ? 9.578 13.516 19.812 1 98.56 181 HIS A O 1
ATOM 1500 N N . LEU A 1 182 ? 10.117 11.328 19.797 1 98.62 182 LEU A N 1
ATOM 1501 C CA . LEU A 1 182 ? 10.656 11.375 21.141 1 98.62 182 LEU A CA 1
ATOM 1502 C C . LEU A 1 182 ? 11.961 12.164 21.172 1 98.62 182 LEU A C 1
ATOM 1504 O O . LEU A 1 182 ? 12.914 11.836 20.453 1 98.62 182 LEU A O 1
ATOM 1508 N N . ILE A 1 183 ? 11.992 13.211 21.938 1 98.12 183 ILE A N 1
ATOM 1509 C CA . ILE A 1 183 ? 13.195 14 22.141 1 98.12 183 ILE A CA 1
ATOM 1510 C C . ILE A 1 183 ? 13.852 13.594 23.469 1 98.12 183 ILE A C 1
ATOM 1512 O O . ILE A 1 183 ? 13.234 13.695 24.531 1 98.12 183 ILE A O 1
ATOM 1516 N N . GLU A 1 184 ? 15.117 13.219 23.422 1 97.62 184 GLU A N 1
ATOM 1517 C CA . GLU A 1 184 ? 15.812 12.656 24.562 1 97.62 184 GLU A CA 1
ATOM 1518 C C . GLU A 1 184 ? 15.883 13.656 25.719 1 97.62 184 GLU A C 1
ATOM 1520 O O . GLU A 1 184 ? 15.594 13.305 26.859 1 97.62 184 GLU A O 1
ATOM 1525 N N . GLU A 1 185 ? 16.172 14.812 25.438 1 96.19 185 GLU A N 1
ATOM 1526 C CA . GLU A 1 185 ? 16.359 15.852 26.453 1 96.19 185 GLU A CA 1
ATOM 1527 C C . GLU A 1 185 ? 15.062 16.094 27.234 1 96.19 185 GLU A C 1
ATOM 1529 O O . GLU A 1 185 ? 15.102 16.375 28.422 1 96.19 185 GLU A O 1
ATOM 1534 N N . TYR A 1 186 ? 13.938 15.961 26.547 1 96 186 TYR A N 1
ATOM 1535 C CA . TYR A 1 186 ? 12.664 16.312 27.156 1 96 186 TYR A CA 1
ATOM 1536 C C . TYR A 1 186 ? 11.922 15.07 27.625 1 96 186 TYR A C 1
ATOM 1538 O O . TYR A 1 186 ? 10.992 15.156 28.422 1 96 186 TYR A O 1
ATOM 1546 N N . GLY A 1 187 ? 12.172 13.922 27.125 1 97.06 187 GLY A N 1
ATOM 1547 C CA . GLY A 1 187 ? 11.484 12.68 27.453 1 97.06 187 GLY A CA 1
ATOM 1548 C C . GLY A 1 187 ? 10.055 12.633 26.938 1 97.06 187 GLY A C 1
ATOM 1549 O O . GLY A 1 187 ? 9.211 11.922 27.5 1 97.06 187 GLY A O 1
ATOM 1550 N N . GLU A 1 188 ? 9.719 13.453 25.984 1 97.62 188 GLU A N 1
ATOM 1551 C CA . GLU A 1 188 ? 8.367 13.5 25.438 1 97.62 188 GLU A CA 1
ATOM 1552 C C . GLU A 1 188 ? 8.398 13.648 23.922 1 97.62 188 GLU A C 1
ATOM 1554 O O . GLU A 1 188 ? 9.422 14.031 23.344 1 97.62 188 GLU A O 1
ATOM 1559 N N . ARG A 1 189 ? 7.387 13.273 23.281 1 98.12 189 ARG A N 1
ATOM 1560 C CA . ARG A 1 189 ? 7.238 13.43 21.844 1 98.12 189 ARG A CA 1
ATOM 1561 C C . ARG A 1 189 ? 6.781 14.844 21.484 1 98.12 189 ARG A C 1
ATOM 1563 O O . ARG A 1 189 ? 5.789 15.336 22.031 1 98.12 189 ARG A O 1
ATOM 1570 N N . ILE A 1 190 ? 7.457 15.492 20.625 1 96.94 190 ILE A N 1
ATOM 1571 C CA . ILE A 1 190 ? 7.066 16.844 20.25 1 96.94 190 ILE A CA 1
ATOM 1572 C C . ILE A 1 190 ? 7.25 17.031 18.75 1 96.94 190 ILE A C 1
ATOM 1574 O O . ILE A 1 190 ? 7.918 16.234 18.094 1 96.94 190 ILE A O 1
ATOM 1578 N N . ASN A 1 191 ? 6.676 18.094 18.219 1 97.88 191 ASN A N 1
ATOM 1579 C CA . ASN A 1 191 ? 6.902 18.562 16.859 1 97.88 191 ASN A CA 1
ATOM 1580 C C . ASN A 1 191 ? 8.203 19.359 16.75 1 97.88 191 ASN A C 1
ATOM 1582 O O . ASN A 1 191 ? 8.18 20.594 16.719 1 97.88 191 ASN A O 1
ATOM 1586 N N . TYR A 1 192 ? 9.266 18.688 16.594 1 98.31 192 TYR A N 1
ATOM 1587 C CA . TYR A 1 192 ? 10.578 19.328 16.703 1 98.31 192 TYR A CA 1
ATOM 1588 C C . TYR A 1 192 ? 10.828 20.266 15.516 1 98.31 192 TYR A C 1
ATOM 1590 O O . TYR A 1 192 ? 11.57 21.234 15.641 1 98.31 192 TYR A O 1
ATOM 1598 N N . LEU A 1 193 ? 10.242 20 14.328 1 98.62 193 LEU A N 1
ATOM 1599 C CA . LEU A 1 193 ? 10.492 20.844 13.164 1 98.62 193 LEU A CA 1
ATOM 1600 C C . LEU A 1 193 ? 9.914 22.234 13.367 1 98.62 193 LEU A C 1
ATOM 1602 O O . LEU A 1 193 ? 10.609 23.234 13.148 1 98.62 193 LEU A O 1
ATOM 1606 N N . SER A 1 194 ? 8.688 22.344 13.867 1 98.31 194 SER A N 1
ATOM 1607 C CA . SER A 1 194 ? 8.078 23.641 14.133 1 98.31 194 SER A CA 1
ATOM 1608 C C . SER A 1 194 ? 8.594 24.234 15.438 1 98.31 194 SER A C 1
ATOM 1610 O O . SER A 1 194 ? 9.125 25.344 15.461 1 98.31 194 SER A O 1
ATOM 1612 N N . GLU A 1 195 ? 8.617 23.469 16.516 1 97.38 195 GLU A N 1
ATOM 1613 C CA . GLU A 1 195 ? 8.828 23.984 17.875 1 97.38 195 GLU A CA 1
ATOM 1614 C C . GLU A 1 195 ? 10.305 24.281 18.125 1 97.38 195 GLU A C 1
ATOM 1616 O O . GLU A 1 195 ? 10.641 25.172 18.906 1 97.38 195 GLU A O 1
ATOM 1621 N N . ILE A 1 196 ? 11.156 23.547 17.531 1 97 196 ILE A N 1
ATOM 1622 C CA . ILE A 1 196 ? 12.57 23.703 17.828 1 97 196 ILE A CA 1
ATOM 1623 C C . ILE A 1 196 ? 13.289 24.297 16.609 1 97 196 ILE A C 1
ATOM 1625 O O . ILE A 1 196 ? 13.891 25.375 16.703 1 97 196 ILE A O 1
ATOM 1629 N N . PHE A 1 197 ? 13.195 23.781 15.484 1 98.12 197 PHE A N 1
ATOM 1630 C CA . PHE A 1 197 ? 13.953 24.234 14.32 1 98.12 197 PHE A CA 1
ATOM 1631 C C . PHE A 1 197 ? 13.461 25.594 13.836 1 98.12 197 PHE A C 1
ATOM 1633 O O . PHE A 1 197 ? 14.258 26.5 13.602 1 98.12 197 PHE A O 1
ATOM 1640 N N . LEU A 1 198 ? 12.102 25.688 13.711 1 98 198 LEU A N 1
ATOM 1641 C CA . LEU A 1 198 ? 11.531 26.938 13.234 1 98 198 LEU A CA 1
ATOM 1642 C C . LEU A 1 198 ? 11.156 27.844 14.406 1 98 198 LEU A C 1
ATOM 1644 O O . LEU A 1 198 ? 10.938 29.047 14.227 1 98 198 LEU A O 1
ATOM 1648 N N . ASP A 1 199 ? 11.008 27.281 15.602 1 97.12 199 ASP A N 1
ATOM 1649 C CA . ASP A 1 199 ? 10.648 27.969 16.828 1 97.12 199 ASP A CA 1
ATOM 1650 C C . ASP A 1 199 ? 9.297 28.672 16.688 1 97.12 199 ASP A C 1
ATOM 1652 O O . ASP A 1 199 ? 9.18 29.875 16.953 1 97.12 199 ASP A O 1
ATOM 1656 N N . ILE A 1 200 ? 8.25 27.891 16.344 1 96.81 200 ILE A N 1
ATOM 1657 C CA . ILE A 1 200 ? 6.91 28.438 16.172 1 96.81 200 ILE A CA 1
ATOM 1658 C C . ILE A 1 200 ? 5.883 27.484 16.781 1 96.81 200 ILE A C 1
ATOM 1660 O O . ILE A 1 200 ? 6.156 26.297 16.953 1 96.81 200 ILE A O 1
ATOM 1664 N N . GLN A 1 201 ? 4.758 28.062 17.141 1 93.5 201 GLN A N 1
ATOM 1665 C CA . GLN A 1 201 ? 3.539 27.312 17.406 1 93.5 201 GLN A CA 1
ATOM 1666 C C . GLN A 1 201 ? 2.619 27.297 16.188 1 93.5 201 GLN A C 1
ATOM 1668 O O . GLN A 1 201 ? 2.387 28.328 15.57 1 93.5 201 GLN A O 1
ATOM 1673 N N . THR A 1 202 ? 2.203 26.141 15.82 1 93.88 202 THR A N 1
ATOM 1674 C CA . THR A 1 202 ? 1.428 26 14.594 1 93.88 202 THR A CA 1
ATOM 1675 C C . THR A 1 202 ? -0.06 25.875 14.906 1 93.88 202 THR A C 1
ATOM 1677 O O . THR A 1 202 ? -0.432 25.422 15.992 1 93.88 202 THR A O 1
ATOM 1680 N N . ASN A 1 203 ? -0.885 26.359 13.984 1 90.44 203 ASN A N 1
ATOM 1681 C CA . ASN A 1 203 ? -2.289 25.969 13.977 1 90.44 203 ASN A CA 1
ATOM 1682 C C . ASN A 1 203 ? -2.465 24.531 13.5 1 90.44 203 ASN A C 1
ATOM 1684 O O . ASN A 1 203 ? -1.597 23.984 12.812 1 90.44 203 ASN A O 1
ATOM 1688 N N . PRO A 1 204 ? -3.562 23.953 13.898 1 93.75 204 PRO A N 1
ATOM 1689 C CA . PRO A 1 204 ? -3.811 22.594 13.406 1 93.75 204 PRO A CA 1
ATOM 1690 C C . PRO A 1 204 ? -3.959 22.531 11.883 1 93.75 204 PRO A C 1
ATOM 1692 O O . PRO A 1 204 ? -4.434 23.5 11.273 1 93.75 204 PRO A O 1
ATOM 1695 N N . SER A 1 205 ? -3.502 21.469 11.297 1 94.5 205 SER A N 1
ATOM 1696 C CA . SER A 1 205 ? -3.797 21.188 9.898 1 94.5 205 SER A CA 1
ATOM 1697 C C . SER A 1 205 ? -5.277 20.891 9.695 1 94.5 205 SER A C 1
ATOM 1699 O O . SER A 1 205 ? -6.031 20.766 10.656 1 94.5 205 SER A O 1
ATOM 1701 N N . MET A 1 206 ? -5.68 20.828 8.469 1 94.25 206 MET A N 1
ATOM 1702 C CA . MET A 1 206 ? -7.059 20.453 8.164 1 94.25 206 MET A CA 1
ATOM 1703 C C . MET A 1 206 ? -7.395 19.078 8.75 1 94.25 206 MET A C 1
ATOM 1705 O O . MET A 1 206 ? -8.438 18.906 9.383 1 94.25 206 MET A O 1
ATOM 1709 N N . LYS A 1 207 ? -6.484 18.156 8.531 1 95.06 207 LYS A N 1
ATOM 1710 C CA . LYS A 1 207 ? -6.68 16.812 9.07 1 95.06 207 LYS A CA 1
ATOM 1711 C C . LYS A 1 207 ? -6.836 16.844 10.586 1 95.06 207 LYS A C 1
ATOM 1713 O O . LYS A 1 207 ? -7.75 16.219 11.133 1 95.06 207 LYS A O 1
ATOM 1718 N N . GLU A 1 208 ? -6 17.562 11.234 1 95.25 208 GLU A N 1
ATOM 1719 C CA . GLU A 1 208 ? -6.07 17.672 12.688 1 95.25 208 GLU A CA 1
ATOM 1720 C C . GLU A 1 208 ? -7.359 18.359 13.125 1 95.25 208 GLU A C 1
ATOM 1722 O O . GLU A 1 208 ? -7.98 17.953 14.109 1 95.25 208 GLU A O 1
ATOM 1727 N N . SER A 1 209 ? -7.727 19.391 12.43 1 95.56 209 SER A N 1
ATOM 1728 C CA . SER A 1 209 ? -8.945 20.125 12.758 1 95.56 209 SER A CA 1
ATOM 1729 C C . SER A 1 209 ? -10.18 19.234 12.656 1 95.56 209 SER A C 1
ATOM 1731 O O . SER A 1 209 ? -11.023 19.25 13.547 1 95.56 209 SER A O 1
ATOM 1733 N N . VAL A 1 210 ? -10.219 18.484 11.602 1 95.75 210 VAL A N 1
ATOM 1734 C CA . VAL A 1 210 ? -11.328 17.562 11.406 1 95.75 210 VAL A CA 1
ATOM 1735 C C . VAL A 1 210 ? -11.352 16.531 12.539 1 95.75 210 VAL A C 1
ATOM 1737 O O . VAL A 1 210 ? -12.414 16.25 13.102 1 95.75 210 VAL A O 1
ATOM 1740 N N . ASN A 1 211 ? -10.25 16.078 12.945 1 96.12 211 ASN A N 1
ATOM 1741 C CA . ASN A 1 211 ? -10.148 15.094 14.016 1 96.12 211 ASN A CA 1
ATOM 1742 C C . ASN A 1 211 ? -10.578 15.688 15.359 1 96.12 211 ASN A C 1
ATOM 1744 O O . ASN A 1 211 ? -11.219 15.016 16.172 1 96.12 211 ASN A O 1
ATOM 1748 N N . ILE A 1 212 ? -10.18 16.859 15.586 1 97.06 212 ILE A N 1
ATOM 1749 C CA . ILE A 1 212 ? -10.57 17.562 16.812 1 97.06 212 ILE A CA 1
ATOM 1750 C C . ILE A 1 212 ? -12.094 17.656 16.891 1 97.06 212 ILE A C 1
ATOM 1752 O O . ILE A 1 212 ? -12.688 17.359 17.922 1 97.06 212 ILE A O 1
ATOM 1756 N N . ILE A 1 213 ? -12.648 18.016 15.797 1 97.25 213 ILE A N 1
ATOM 1757 C CA . ILE A 1 213 ? -14.102 18.172 15.727 1 97.25 213 ILE A CA 1
ATOM 1758 C C . ILE A 1 213 ? -14.781 16.812 15.945 1 97.25 213 ILE A C 1
ATOM 1760 O O . ILE A 1 213 ? -15.719 16.703 16.734 1 97.25 213 ILE A O 1
ATOM 1764 N N . LYS A 1 214 ? -14.305 15.812 15.258 1 96.5 214 LYS A N 1
ATOM 1765 C CA . LYS A 1 214 ? -14.836 14.461 15.414 1 96.5 214 LYS A CA 1
ATOM 1766 C C . LYS A 1 214 ? -14.805 14.016 16.875 1 96.5 214 LYS A C 1
ATOM 1768 O O . LYS A 1 214 ? -15.805 13.539 17.406 1 96.5 214 LYS A O 1
ATOM 1773 N N . LYS A 1 215 ? -13.727 14.242 17.531 1 96.81 215 LYS A N 1
ATOM 1774 C CA . LYS A 1 215 ? -13.555 13.852 18.922 1 96.81 215 LYS A CA 1
ATOM 1775 C C . LYS A 1 215 ? -14.492 14.648 19.828 1 96.81 215 LYS A C 1
ATOM 1777 O O . LYS A 1 215 ? -15.078 14.094 20.766 1 96.81 215 LYS A O 1
ATOM 1782 N N . ALA A 1 216 ? -14.57 15.883 19.547 1 97.62 216 ALA A N 1
ATOM 1783 C CA . ALA A 1 216 ? -15.445 16.75 20.344 1 97.62 216 ALA A CA 1
ATOM 1784 C C . ALA A 1 216 ? -16.906 16.297 20.219 1 97.62 216 ALA A C 1
ATOM 1786 O O . ALA A 1 216 ? -17.625 16.266 21.219 1 97.62 216 ALA A O 1
ATOM 1787 N N . ILE A 1 217 ? -17.344 15.93 19.016 1 97.69 217 ILE A N 1
ATOM 1788 C CA . ILE A 1 217 ? -18.703 15.461 18.781 1 97.69 217 ILE A CA 1
ATOM 1789 C C . ILE A 1 217 ? -18.938 14.164 19.547 1 97.69 217 ILE A C 1
ATOM 1791 O O . ILE A 1 217 ? -19.953 14.016 20.234 1 97.69 217 ILE A O 1
ATOM 1795 N N . ALA A 1 218 ? -18.031 13.234 19.422 1 96.94 218 ALA A N 1
ATOM 1796 C CA . ALA A 1 218 ? -18.156 11.945 20.109 1 96.94 218 ALA A CA 1
ATOM 1797 C C . ALA A 1 218 ? -18.188 12.117 21.625 1 96.94 218 ALA A C 1
ATOM 1799 O O . ALA A 1 218 ? -19.016 11.508 22.297 1 96.94 218 ALA A O 1
ATOM 1800 N N . LYS A 1 219 ? -17.344 12.953 22.188 1 96.75 219 LYS A N 1
ATOM 1801 C CA . LYS A 1 219 ? -17.297 13.203 23.625 1 96.75 219 LYS A CA 1
ATOM 1802 C C . LYS A 1 219 ? -18.578 13.875 24.109 1 96.75 219 LYS A C 1
ATOM 1804 O O . LYS A 1 219 ? -19.094 13.547 25.188 1 96.75 219 LYS A O 1
ATOM 1809 N N . THR A 1 220 ? -19.047 14.805 23.359 1 97.25 220 THR A N 1
ATOM 1810 C CA . THR A 1 220 ? -20.281 15.492 23.703 1 97.25 220 THR A CA 1
ATOM 1811 C C . THR A 1 220 ? -21.453 14.5 23.75 1 97.25 220 THR A C 1
ATOM 1813 O O . THR A 1 220 ? -22.219 14.492 24.719 1 97.25 220 THR A O 1
ATOM 1816 N N . ALA A 1 221 ? -21.578 13.656 22.703 1 95.88 221 ALA A N 1
ATOM 1817 C CA . ALA A 1 221 ? -22.625 12.641 22.688 1 95.88 221 ALA A CA 1
ATOM 1818 C C . ALA A 1 221 ? -22.531 11.734 23.906 1 95.88 221 ALA A C 1
ATOM 1820 O O . ALA A 1 221 ? -23.547 11.469 24.578 1 95.88 221 ALA A O 1
ATOM 1821 N N . LYS A 1 222 ? -21.375 11.305 24.266 1 95.06 222 LYS A N 1
ATOM 1822 C CA . LYS A 1 222 ? -21.141 10.438 25.406 1 95.06 222 LYS A CA 1
ATOM 1823 C C . LYS A 1 222 ? -21.531 11.133 26.703 1 95.06 222 LYS A C 1
ATOM 1825 O O . LYS A 1 222 ? -22.141 10.516 27.594 1 95.06 222 LYS A O 1
ATOM 1830 N N . LYS A 1 223 ? -21.156 12.359 26.828 1 95.69 223 LYS A N 1
ATOM 1831 C CA . LYS A 1 223 ? -21.469 13.148 28.016 1 95.69 223 LYS A CA 1
ATOM 1832 C C . LYS A 1 223 ? -22.984 13.18 28.266 1 95.69 223 LYS A C 1
ATOM 1834 O O . LYS A 1 223 ? -23.422 13.219 29.422 1 95.69 223 LYS A O 1
ATOM 1839 N N . PHE A 1 224 ? -23.781 13.117 27.281 1 94.88 224 PHE A N 1
ATOM 1840 C CA . PHE A 1 224 ? -25.219 13.219 27.438 1 94.88 224 PHE A CA 1
ATOM 1841 C C . PHE A 1 224 ? -25.891 11.867 27.219 1 94.88 224 PHE A C 1
ATOM 1843 O O . PHE A 1 224 ? -27.094 11.797 26.984 1 94.88 224 PHE A O 1
ATOM 1850 N N . GLY A 1 225 ? -25.172 10.742 27.172 1 91.19 225 GLY A N 1
ATOM 1851 C CA . GLY A 1 225 ? -25.656 9.375 27.141 1 91.19 225 GLY A CA 1
ATOM 1852 C C . GLY A 1 225 ? -26.266 8.984 25.812 1 91.19 225 GLY A C 1
ATOM 1853 O O . GLY A 1 225 ? -27.203 8.18 25.766 1 91.19 225 GLY A O 1
ATOM 1854 N N . GLU A 1 226 ? -25.766 9.602 24.75 1 89.56 226 GLU A N 1
ATOM 1855 C CA . GLU A 1 226 ? -26.297 9.328 23.406 1 89.56 226 GLU A CA 1
ATOM 1856 C C . GLU A 1 226 ? -25.281 8.57 22.562 1 89.56 226 GLU A C 1
ATOM 1858 O O . GLU A 1 226 ? -24.062 8.648 22.828 1 89.56 226 GLU A O 1
ATOM 1863 N N . ASP A 1 227 ? -25.797 7.742 21.688 1 88.19 227 ASP A N 1
ATOM 1864 C CA . ASP A 1 227 ? -24.922 7.172 20.672 1 88.19 227 ASP A CA 1
ATOM 1865 C C . ASP A 1 227 ? -24.438 8.242 19.703 1 88.19 227 ASP A C 1
ATOM 1867 O O . ASP A 1 227 ? -25.188 9.141 19.328 1 88.19 227 ASP A O 1
ATOM 1871 N N . ASP A 1 228 ? -23.203 8.039 19.297 1 93.44 228 ASP A N 1
ATOM 1872 C CA . ASP A 1 228 ? -22.609 9.148 18.562 1 93.44 228 ASP A CA 1
ATOM 1873 C C . ASP A 1 228 ? -22.672 8.898 17.047 1 93.44 228 ASP A C 1
ATOM 1875 O O . ASP A 1 228 ? -22.328 9.766 16.25 1 93.44 228 ASP A O 1
ATOM 1879 N N . TYR A 1 229 ? -23.141 7.719 16.609 1 92 229 TYR A N 1
ATOM 1880 C CA . TYR A 1 229 ? -23.016 7.359 15.195 1 92 229 TYR A CA 1
ATOM 1881 C C . TYR A 1 229 ? -23.766 8.336 14.312 1 92 229 TYR A C 1
ATOM 1883 O O . TYR A 1 229 ? -23.312 8.68 13.219 1 92 229 TYR A O 1
ATOM 1891 N N . GLN A 1 230 ? -24.859 8.836 14.773 1 91.06 230 GLN A N 1
ATOM 1892 C CA . GLN A 1 230 ? -25.672 9.766 13.984 1 91.06 230 GLN A CA 1
ATOM 1893 C C . GLN A 1 230 ? -25.062 11.164 13.977 1 91.06 230 GLN A C 1
ATOM 1895 O O . GLN A 1 230 ? -25.031 11.82 12.938 1 91.06 230 GLN A O 1
ATOM 1900 N N . ASP A 1 231 ? -24.609 11.594 15.164 1 94.75 231 ASP A N 1
ATOM 1901 C CA . ASP A 1 231 ? -23.969 12.906 15.258 1 94.75 231 ASP A CA 1
ATOM 1902 C C . ASP A 1 231 ? -22.734 12.977 14.375 1 94.75 231 ASP A C 1
ATOM 1904 O O . ASP A 1 231 ? -22.484 13.992 13.719 1 94.75 231 ASP A O 1
ATOM 1908 N N . LEU A 1 232 ? -21.969 11.906 14.445 1 96.44 232 LEU A N 1
ATOM 1909 C CA . LEU A 1 232 ? -20.766 11.844 13.633 1 96.44 232 LEU A CA 1
ATOM 1910 C C . LEU A 1 232 ? -21.109 11.867 12.141 1 96.44 232 LEU A C 1
ATOM 1912 O O . LEU A 1 232 ? -20.406 12.5 11.352 1 96.44 232 LEU A O 1
ATOM 1916 N N . ALA A 1 233 ? -22.156 11.188 11.781 1 94.56 233 ALA A N 1
ATOM 1917 C CA . ALA A 1 233 ? -22.594 11.227 10.383 1 94.56 233 ALA A CA 1
ATOM 1918 C C . ALA A 1 233 ? -23.016 12.641 9.977 1 94.56 233 ALA A C 1
ATOM 1920 O O . ALA A 1 233 ? -22.672 13.109 8.898 1 94.56 233 ALA A O 1
ATOM 1921 N N . GLU A 1 234 ? -23.703 13.273 10.852 1 94 234 GLU A N 1
ATOM 1922 C CA . GLU A 1 234 ? -24.203 14.617 10.578 1 94 234 GLU A CA 1
ATOM 1923 C C . GLU A 1 234 ? -23.062 15.617 10.453 1 94 234 GLU A C 1
ATOM 1925 O O . GLU A 1 234 ? -23.031 16.422 9.516 1 94 234 GLU A O 1
ATOM 1930 N N . VAL A 1 235 ? -22.172 15.57 11.375 1 96.81 235 VAL A N 1
ATOM 1931 C CA . VAL A 1 235 ? -21.094 16.562 11.352 1 96.81 235 VAL A CA 1
ATOM 1932 C C . VAL A 1 235 ? -20.234 16.344 10.109 1 96.81 235 VAL A C 1
ATOM 1934 O O . VAL A 1 235 ? -19.703 17.312 9.547 1 96.81 235 VAL A O 1
ATOM 1937 N N . LYS A 1 236 ? -20.016 15.094 9.711 1 95.81 236 LYS A N 1
ATOM 1938 C CA . LYS A 1 236 ? -19.266 14.836 8.492 1 95.81 236 LYS A CA 1
ATOM 1939 C C . LYS A 1 236 ? -19.891 15.547 7.293 1 95.81 236 LYS A C 1
ATOM 1941 O O . LYS A 1 236 ? -19.188 16.172 6.5 1 95.81 236 LYS A O 1
ATOM 1946 N N . GLN A 1 237 ? -21.203 15.492 7.207 1 94.5 237 GLN A N 1
ATOM 1947 C CA . GLN A 1 237 ? -21.922 16.188 6.148 1 94.5 237 GLN A CA 1
ATOM 1948 C C . GLN A 1 237 ? -21.734 17.703 6.254 1 94.5 237 GLN A C 1
ATOM 1950 O O . GLN A 1 237 ? -21.469 18.359 5.25 1 94.5 237 GLN A O 1
ATOM 1955 N N . ILE A 1 238 ? -21.844 18.156 7.418 1 94.75 238 ILE A N 1
ATOM 1956 C CA . ILE A 1 238 ? -21.719 19.594 7.66 1 94.75 238 ILE A CA 1
ATOM 1957 C C . ILE A 1 238 ? -20.328 20.062 7.27 1 94.75 238 ILE A C 1
ATOM 1959 O O . ILE A 1 238 ? -20.172 21.078 6.578 1 94.75 238 ILE A O 1
ATOM 1963 N N . LEU A 1 239 ? -19.312 19.328 7.703 1 95.69 239 LEU A N 1
ATOM 1964 C CA . LEU A 1 239 ? -17.922 19.656 7.383 1 95.69 239 LEU A CA 1
ATOM 1965 C C . LEU A 1 239 ? -17.703 19.656 5.875 1 95.69 239 LEU A C 1
ATOM 1967 O O . LEU A 1 239 ? -17.141 20.609 5.328 1 95.69 239 LEU A O 1
ATOM 1971 N N . TYR A 1 240 ? -18.156 18.594 5.273 1 94.44 240 TYR A N 1
ATOM 1972 C CA . TYR A 1 240 ? -18.016 18.469 3.828 1 94.44 240 TYR A CA 1
ATOM 1973 C C . TYR A 1 240 ? -18.641 19.656 3.113 1 94.44 240 TYR A C 1
ATOM 1975 O O . TYR A 1 240 ? -17.984 20.328 2.299 1 94.44 240 TYR A O 1
ATOM 1983 N N . ASP A 1 241 ? -19.844 20.031 3.48 1 92.62 241 ASP A N 1
ATOM 1984 C CA . ASP A 1 241 ? -20.594 21.094 2.826 1 92.62 241 ASP A CA 1
ATOM 1985 C C . ASP A 1 241 ? -19.969 22.453 3.121 1 92.62 241 ASP A C 1
ATOM 1987 O O . ASP A 1 241 ? -19.781 23.266 2.213 1 92.62 241 ASP A O 1
ATOM 1991 N N . THR A 1 242 ? -19.672 22.672 4.328 1 91.69 242 THR A N 1
ATOM 1992 C CA . THR A 1 242 ? -19.188 23.984 4.738 1 91.69 242 THR A CA 1
ATOM 1993 C C . THR A 1 242 ? -17.828 24.281 4.121 1 91.69 242 THR A C 1
ATOM 1995 O O . THR A 1 242 ? -17.578 25.391 3.643 1 91.69 242 THR A O 1
ATOM 1998 N N . ILE A 1 243 ? -16.906 23.312 4.078 1 93.31 243 ILE A N 1
ATOM 1999 C CA . ILE A 1 243 ? -15.578 23.516 3.51 1 93.31 243 ILE A CA 1
ATOM 2000 C C . ILE A 1 243 ? -15.695 23.781 2.012 1 93.31 243 ILE A C 1
ATOM 2002 O O . ILE A 1 243 ? -14.984 24.641 1.474 1 93.31 243 ILE A O 1
ATOM 2006 N N . HIS A 1 244 ? -16.625 23.109 1.385 1 92.62 244 HIS A N 1
ATOM 2007 C CA . HIS A 1 244 ? -16.797 23.312 -0.049 1 92.62 244 HIS A CA 1
ATOM 2008 C C . HIS A 1 244 ? -17.469 24.641 -0.341 1 92.62 244 HIS A C 1
ATOM 2010 O O . HIS A 1 244 ? -17.172 25.297 -1.351 1 92.62 244 HIS A O 1
ATOM 2016 N N . GLU A 1 245 ? -18.297 25.094 0.524 1 93 245 GLU A N 1
ATOM 2017 C CA . GLU A 1 245 ? -19.062 26.312 0.305 1 93 245 GLU A CA 1
ATOM 2018 C C . GLU A 1 245 ? -18.25 27.547 0.712 1 93 245 GLU A C 1
ATOM 2020 O O . GLU A 1 245 ? -18.234 28.547 -0.003 1 93 245 GLU A O 1
ATOM 2025 N N . THR A 1 246 ? -17.547 27.469 1.848 1 93.38 246 THR A N 1
ATOM 2026 C CA . THR A 1 246 ? -16.953 28.672 2.422 1 93.38 246 THR A CA 1
ATOM 2027 C C . THR A 1 246 ? -15.438 28.594 2.365 1 93.38 246 THR A C 1
ATOM 2029 O O . THR A 1 246 ? -14.75 29.578 2.666 1 93.38 246 THR A O 1
ATOM 2032 N N . GLN A 1 247 ? -14.859 27.438 2.039 1 93.56 247 GLN A N 1
ATOM 2033 C CA . GLN A 1 247 ? -13.422 27.203 2.008 1 93.56 247 GLN A CA 1
ATOM 2034 C C . GLN A 1 247 ? -12.789 27.484 3.371 1 93.56 247 GLN A C 1
ATOM 2036 O O . GLN A 1 247 ? -11.758 28.141 3.461 1 93.56 247 GLN A O 1
ATOM 2041 N N . ALA A 1 248 ? -13.547 27.047 4.367 1 94.44 248 ALA A N 1
ATOM 2042 C CA . ALA A 1 248 ? -13.07 27.203 5.738 1 94.44 248 ALA A CA 1
ATOM 2043 C C . ALA A 1 248 ? -13.781 26.234 6.684 1 94.44 248 ALA A C 1
ATOM 2045 O O . ALA A 1 248 ? -14.844 25.703 6.355 1 94.44 248 ALA A O 1
ATOM 2046 N N . ILE A 1 249 ? -13.148 25.953 7.758 1 94.19 249 ILE A N 1
ATOM 2047 C CA . ILE A 1 249 ? -13.828 25.344 8.898 1 94.19 249 ILE A CA 1
ATOM 2048 C C . ILE A 1 249 ? -14.242 26.438 9.883 1 94.19 249 ILE A C 1
ATOM 2050 O O . ILE A 1 249 ? -13.391 27.172 10.398 1 94.19 249 ILE A O 1
ATOM 2054 N N . ASP A 1 250 ? -15.5 26.516 10.031 1 93.38 250 ASP A N 1
ATOM 2055 C CA . ASP A 1 250 ? -16.078 27.453 10.977 1 93.38 250 ASP A CA 1
ATOM 2056 C C . ASP A 1 250 ? -16.688 26.734 12.18 1 93.38 250 ASP A C 1
ATOM 2058 O O . ASP A 1 250 ? -17.797 26.203 12.102 1 93.38 250 ASP A O 1
ATOM 2062 N N . ASN A 1 251 ? -15.945 26.797 13.25 1 94.69 251 ASN A N 1
ATOM 2063 C CA . ASN A 1 251 ? -16.312 26.031 14.438 1 94.69 251 ASN A CA 1
ATOM 2064 C C . ASN A 1 251 ? -17.656 26.484 15.008 1 94.69 251 ASN A C 1
ATOM 2066 O O . ASN A 1 251 ? -18.453 25.672 15.461 1 94.69 251 ASN A O 1
ATOM 2070 N N . GLN A 1 252 ? -17.938 27.75 14.992 1 93.69 252 GLN A N 1
ATOM 2071 C CA . GLN A 1 252 ? -19.203 28.297 15.484 1 93.69 252 GLN A CA 1
ATOM 2072 C C . GLN A 1 252 ? -20.375 27.844 14.617 1 93.69 252 GLN A C 1
ATOM 2074 O O . GLN A 1 252 ? -21.422 27.438 15.125 1 93.69 252 GLN A O 1
ATOM 2079 N N . ALA A 1 253 ? -20.188 27.906 13.383 1 93.56 253 ALA A N 1
ATOM 2080 C CA . ALA A 1 253 ? -21.234 27.484 12.453 1 93.56 253 ALA A CA 1
ATOM 2081 C C . ALA A 1 253 ? -21.562 26 12.633 1 93.56 253 ALA A C 1
ATOM 2083 O O . ALA A 1 253 ? -22.734 25.609 12.602 1 93.56 253 ALA A O 1
ATOM 2084 N N . ILE A 1 254 ? -20.547 25.188 12.805 1 95.38 254 ILE A N 1
ATOM 2085 C CA . ILE A 1 254 ? -20.719 23.75 13.008 1 95.38 254 ILE A CA 1
ATOM 2086 C C . ILE A 1 254 ? -21.547 23.516 14.266 1 95.38 254 ILE A C 1
ATOM 2088 O O . ILE A 1 254 ? -22.516 22.75 14.242 1 95.38 254 ILE A O 1
ATOM 2092 N N . ALA A 1 255 ? -21.188 24.219 15.328 1 95.81 255 ALA A N 1
ATOM 2093 C CA . ALA A 1 255 ? -21.891 24.062 16.594 1 95.81 255 ALA A CA 1
ATOM 2094 C C . ALA A 1 255 ? -23.344 24.484 16.469 1 95.81 255 ALA A C 1
ATOM 2096 O O . ALA A 1 255 ? -24.234 23.859 17.031 1 95.81 255 ALA A O 1
ATOM 2097 N N . GLU A 1 256 ? -23.578 25.531 15.742 1 95.12 256 GLU A N 1
ATOM 2098 C CA . GLU A 1 256 ? -24.938 26.047 15.555 1 95.12 256 GLU A CA 1
ATOM 2099 C C . GLU A 1 256 ? -25.812 25.031 14.812 1 95.12 256 GLU A C 1
ATOM 2101 O O . GLU A 1 256 ? -26.953 24.797 15.195 1 95.12 256 GLU A O 1
ATOM 2106 N N . VAL A 1 257 ? -25.297 24.453 13.805 1 94.31 257 VAL A N 1
ATOM 2107 C CA . VAL A 1 257 ? -26.062 23.5 13.008 1 94.31 257 VAL A CA 1
ATOM 2108 C C . VAL A 1 257 ? -26.281 22.219 13.805 1 94.31 257 VAL A C 1
ATOM 2110 O O . VAL A 1 257 ? -27.375 21.656 13.797 1 94.31 257 VAL A O 1
ATOM 2113 N N . MET A 1 258 ? -25.312 21.766 14.539 1 95.31 258 MET A N 1
ATOM 2114 C CA . MET A 1 258 ? -25.359 20.5 15.266 1 95.31 258 MET A CA 1
ATOM 2115 C C . MET A 1 258 ? -26.297 20.594 16.469 1 95.31 258 MET A C 1
ATOM 2117 O O . MET A 1 258 ? -27.031 19.656 16.75 1 95.31 258 MET A O 1
ATOM 2121 N N . TYR A 1 259 ? -26.266 21.781 17.109 1 95.94 259 TYR A N 1
ATOM 2122 C CA . TYR A 1 259 ? -26.875 21.781 18.438 1 95.94 259 TYR A CA 1
ATOM 2123 C C . TYR A 1 259 ? -27.922 22.875 18.547 1 95.94 259 TYR A C 1
ATOM 2125 O O . TYR A 1 259 ? -28.781 22.844 19.438 1 95.94 259 TYR A O 1
ATOM 2133 N N . GLY A 1 260 ? -27.891 23.891 17.719 1 94.12 260 GLY A N 1
ATOM 2134 C CA . GLY A 1 260 ? -28.875 24.969 17.75 1 94.12 260 GLY A CA 1
ATOM 2135 C C . GLY A 1 260 ? -28.969 25.656 19.094 1 94.12 260 GLY A C 1
ATOM 2136 O O . GLY A 1 260 ? -27.969 26.156 19.609 1 94.12 260 GLY A O 1
ATOM 2137 N N . ASP A 1 261 ? -30.156 25.391 19.781 1 94.12 261 ASP A N 1
ATOM 2138 C CA . ASP A 1 261 ? -30.438 26.109 21.031 1 94.12 261 ASP A CA 1
ATOM 2139 C C . ASP A 1 261 ? -30.047 25.281 22.25 1 94.12 261 ASP A C 1
ATOM 2141 O O . ASP A 1 261 ? -30.266 25.688 23.391 1 94.12 261 ASP A O 1
ATOM 2145 N N . ASN A 1 262 ? -29.516 24.109 21.953 1 94.94 262 ASN A N 1
ATOM 2146 C CA . ASN A 1 262 ? -29.047 23.297 23.078 1 94.94 262 ASN A CA 1
ATOM 2147 C C . ASN A 1 262 ? -27.734 23.812 23.641 1 94.94 262 ASN A C 1
ATOM 2149 O O . ASN A 1 262 ? -26.656 23.312 23.281 1 94.94 262 ASN A O 1
ATOM 2153 N N . PHE A 1 263 ? -27.828 24.703 24.594 1 95.31 263 PHE A N 1
ATOM 2154 C CA . PHE A 1 263 ? -26.688 25.453 25.109 1 95.31 263 PHE A CA 1
ATOM 2155 C C . PHE A 1 263 ? -25.703 24.516 25.828 1 95.31 263 PHE A C 1
ATOM 2157 O O . PHE A 1 263 ? -24.5 24.656 25.703 1 95.31 263 PHE A O 1
ATOM 2164 N N . SER A 1 264 ? -26.25 23.531 26.5 1 96.25 264 SER A N 1
ATOM 2165 C CA . SER A 1 264 ? -25.406 22.609 27.266 1 96.25 264 SER A CA 1
ATOM 2166 C C . SER A 1 264 ? -24.516 21.797 26.344 1 96.25 264 SER A C 1
ATOM 2168 O O . SER A 1 264 ? -23.312 21.641 26.609 1 96.25 264 SER A O 1
ATOM 2170 N N . ARG A 1 265 ? -25.062 21.281 25.266 1 95.94 265 ARG A N 1
ATOM 2171 C CA . ARG A 1 265 ? -24.281 20.5 24.297 1 95.94 265 ARG A CA 1
ATOM 2172 C C . ARG A 1 265 ? -23.266 21.391 23.578 1 95.94 265 ARG A C 1
ATOM 2174 O O . ARG A 1 265 ? -22.125 20.969 23.375 1 95.94 265 ARG A O 1
ATOM 2181 N N . LYS A 1 266 ? -23.609 22.578 23.25 1 96.5 266 LYS A N 1
ATOM 2182 C CA . LYS A 1 266 ? -22.703 23.516 22.594 1 96.5 266 LYS A CA 1
ATOM 2183 C C . LYS A 1 266 ? -21.5 23.844 23.484 1 96.5 266 LYS A C 1
ATOM 2185 O O . LYS A 1 266 ? -20.359 23.859 23.016 1 96.5 266 LYS A O 1
ATOM 2190 N N . GLN A 1 267 ? -21.828 24.047 24.719 1 96.44 267 GLN A N 1
ATOM 2191 C CA . GLN A 1 267 ? -20.75 24.391 25.656 1 96.44 267 GLN A CA 1
ATOM 2192 C C . GLN A 1 267 ? -19.766 23.234 25.797 1 96.44 267 GLN A C 1
ATOM 2194 O O . GLN A 1 267 ? -18.547 23.453 25.812 1 96.44 267 GLN A O 1
ATOM 2199 N N . ALA A 1 268 ? -20.297 22.047 25.906 1 96.62 268 ALA A N 1
ATOM 2200 C CA . ALA A 1 268 ? -19.438 20.875 26.016 1 96.62 268 ALA A CA 1
ATOM 2201 C C . ALA A 1 268 ? -18.562 20.75 24.766 1 96.62 268 ALA A C 1
ATOM 2203 O O . ALA A 1 268 ? -17.359 20.469 24.875 1 96.62 268 ALA A O 1
ATOM 2204 N N . TYR A 1 269 ? -19.203 20.953 23.656 1 97.56 269 TYR A N 1
ATOM 2205 C CA . TYR A 1 269 ? -18.5 20.891 22.375 1 97.56 269 TYR A CA 1
ATOM 2206 C C . TYR A 1 269 ? -17.391 21.938 22.312 1 97.56 269 TYR A C 1
ATOM 2208 O O . TYR A 1 269 ? -16.25 21.641 21.969 1 97.56 269 TYR A O 1
ATOM 2216 N N . PHE A 1 270 ? -17.609 23.125 22.688 1 96.75 270 PHE A N 1
ATOM 2217 C CA . PHE A 1 270 ? -16.656 24.234 22.641 1 96.75 270 PHE A CA 1
ATOM 2218 C C . PHE A 1 270 ? -15.516 24.016 23.625 1 96.75 270 PHE A C 1
ATOM 2220 O O . PHE A 1 270 ? -14.359 24.328 23.328 1 96.75 270 PHE A O 1
ATOM 2227 N N . GLU A 1 271 ? -15.836 23.531 24.75 1 96.25 271 GLU A N 1
ATOM 2228 C CA . GLU A 1 271 ? -14.805 23.25 25.734 1 96.25 271 GLU A CA 1
ATOM 2229 C C . GLU A 1 271 ? -13.773 22.266 25.188 1 96.25 271 GLU A C 1
ATOM 2231 O O . GLU A 1 271 ? -12.562 22.5 25.312 1 96.25 271 GLU A O 1
ATOM 2236 N N . GLU A 1 272 ? -14.289 21.25 24.516 1 95.75 272 GLU A N 1
ATOM 2237 C CA . GLU A 1 272 ? -13.391 20.25 23.953 1 95.75 272 GLU A CA 1
ATOM 2238 C C . GLU A 1 272 ? -12.57 20.812 22.797 1 95.75 272 GLU A C 1
ATOM 2240 O O . GLU A 1 272 ? -11.352 20.625 22.75 1 95.75 272 GLU A O 1
ATOM 2245 N N . THR A 1 273 ? -13.18 21.531 21.844 1 96.75 273 THR A N 1
ATOM 2246 C CA . THR A 1 273 ? -12.469 22.062 20.688 1 96.75 273 THR A CA 1
ATOM 2247 C C . THR A 1 273 ? -11.461 23.125 21.094 1 96.75 273 THR A C 1
ATOM 2249 O O . THR A 1 273 ? -10.359 23.188 20.547 1 96.75 273 THR A O 1
ATOM 2252 N N . LYS A 1 274 ? -11.789 23.891 22.109 1 93.56 274 LYS A N 1
ATOM 2253 C CA . LYS A 1 274 ? -10.875 24.906 22.625 1 93.56 274 LYS A CA 1
ATOM 2254 C C . LYS A 1 274 ? -9.672 24.281 23.312 1 93.56 274 LYS A C 1
ATOM 2256 O O . LYS A 1 274 ? -8.531 24.688 23.094 1 93.56 274 LYS A O 1
ATOM 2261 N N . GLU A 1 275 ? -9.969 23.312 24.094 1 93.75 275 GLU A N 1
ATOM 2262 C CA . GLU A 1 275 ? -8.898 22.609 24.781 1 93.75 275 GLU A CA 1
ATOM 2263 C C . GLU A 1 275 ? -7.895 22.016 23.797 1 93.75 275 GLU A C 1
ATOM 2265 O O . GLU A 1 275 ? -6.695 21.969 24.078 1 93.75 275 GLU A O 1
ATOM 2270 N N . GLN A 1 276 ? -8.359 21.672 22.688 1 92.88 276 GLN A N 1
ATOM 2271 C CA . GLN A 1 276 ? -7.504 21.016 21.703 1 92.88 276 GLN A CA 1
ATOM 2272 C C . GLN A 1 276 ? -6.918 22.047 20.734 1 92.88 276 GLN A C 1
ATOM 2274 O O . GLN A 1 276 ? -6.199 21.672 19.797 1 92.88 276 GLN A O 1
ATOM 2279 N N . GLY A 1 277 ? -7.266 23.25 20.875 1 89.88 277 GLY A N 1
ATOM 2280 C CA . GLY A 1 277 ? -6.59 24.328 20.156 1 89.88 277 GLY A CA 1
ATOM 2281 C C . GLY A 1 277 ? -7.223 24.641 18.812 1 89.88 277 GLY A C 1
ATOM 2282 O O . GLY A 1 277 ? -6.562 25.172 17.922 1 89.88 277 GLY A O 1
ATOM 2283 N N . LEU A 1 278 ? -8.516 24.281 18.625 1 94.12 278 LEU A N 1
ATOM 2284 C CA . LEU A 1 278 ? -9.188 24.594 17.375 1 94.12 278 LEU A CA 1
ATOM 2285 C C . LEU A 1 278 ? -9.547 26.078 17.312 1 94.12 278 LEU A C 1
ATOM 2287 O O . LEU A 1 278 ? -10.148 26.609 18.25 1 94.12 278 LEU A O 1
ATOM 2291 N N . ALA A 1 279 ? -9.133 26.688 16.25 1 87.31 279 ALA A N 1
ATOM 2292 C CA . ALA A 1 279 ? -9.5 28.094 16.062 1 87.31 279 ALA A CA 1
ATOM 2293 C C . ALA A 1 279 ? -10.969 28.234 15.68 1 87.31 279 ALA A C 1
ATOM 2295 O O . ALA A 1 279 ? -11.586 27.266 15.219 1 87.31 279 ALA A O 1
ATOM 2296 N N . ASP A 1 280 ? -11.453 29.453 15.82 1 89.38 280 ASP A N 1
ATOM 2297 C CA . ASP A 1 280 ? -12.852 29.719 15.492 1 89.38 280 ASP A CA 1
ATOM 2298 C C . ASP A 1 280 ? -13.117 29.547 14 1 89.38 280 ASP A C 1
ATOM 2300 O O . ASP A 1 280 ? -14.117 28.938 13.609 1 89.38 280 ASP A O 1
ATOM 2304 N N . GLU A 1 281 ? -12.227 30.078 13.242 1 91.62 281 GLU A N 1
ATOM 2305 C CA . GLU A 1 281 ? -12.312 29.922 11.797 1 91.62 281 GLU A CA 1
ATOM 2306 C C . GLU A 1 281 ? -10.93 29.734 11.172 1 91.62 281 GLU A C 1
ATOM 2308 O O . GLU A 1 281 ? -10 30.469 11.508 1 91.62 281 GLU A O 1
ATOM 2313 N N . THR A 1 282 ? -10.867 28.781 10.422 1 89.69 282 THR A N 1
ATOM 2314 C CA . THR A 1 282 ? -9.617 28.531 9.711 1 89.69 282 THR A CA 1
ATOM 2315 C C . THR A 1 282 ? -9.883 28.25 8.234 1 89.69 282 THR A C 1
ATOM 2317 O O . THR A 1 282 ? -10.68 27.375 7.891 1 89.69 282 THR A O 1
ATOM 2320 N N . PRO A 1 283 ? -9.188 28.984 7.383 1 91.19 283 PRO A N 1
ATOM 2321 C CA . PRO A 1 283 ? -9.344 28.719 5.949 1 91.19 283 PRO A CA 1
ATOM 2322 C C . PRO A 1 283 ? -8.664 27.422 5.512 1 91.19 283 PRO A C 1
ATOM 2324 O O . PRO A 1 283 ? -7.586 27.094 6.004 1 91.19 283 PRO A O 1
ATOM 2327 N N . TYR A 1 284 ? -9.398 26.641 4.625 1 90.38 284 TYR A N 1
ATOM 2328 C CA . TYR A 1 284 ? -8.828 25.453 4.023 1 90.38 284 TYR A CA 1
ATOM 2329 C C . TYR A 1 284 ? -9.273 25.297 2.574 1 90.38 284 TYR A C 1
ATOM 2331 O O . TYR A 1 284 ? -10.359 25.75 2.203 1 90.38 284 TYR A O 1
ATOM 2339 N N . MET A 1 285 ? -8.438 24.578 1.798 1 88.44 285 MET A N 1
ATOM 2340 C CA . MET A 1 285 ? -8.805 24.234 0.426 1 88.44 285 MET A CA 1
ATOM 2341 C C . MET A 1 285 ? -9.625 22.953 0.385 1 88.44 285 MET A C 1
ATOM 2343 O O . MET A 1 285 ? -9.164 21.891 0.831 1 88.44 285 MET A O 1
ATOM 2347 N N . PRO A 1 286 ? -10.773 23.016 -0.255 1 91.5 286 PRO A N 1
ATOM 2348 C CA . PRO A 1 286 ? -11.633 21.828 -0.281 1 91.5 286 PRO A CA 1
ATOM 2349 C C . PRO A 1 286 ? -10.969 20.625 -0.944 1 91.5 286 PRO A C 1
ATOM 2351 O O . PRO A 1 286 ? -11.25 19.484 -0.586 1 91.5 286 PRO A O 1
ATOM 2354 N N . GLU A 1 287 ? -10.062 20.859 -1.848 1 89.56 287 GLU A N 1
ATOM 2355 C CA . GLU A 1 287 ? -9.406 19.797 -2.605 1 89.56 287 GLU A CA 1
ATOM 2356 C C . GLU A 1 287 ? -8.547 18.906 -1.697 1 89.56 287 GLU A C 1
ATOM 2358 O O . GLU A 1 287 ? -8.18 17.797 -2.072 1 89.56 287 GLU A O 1
ATOM 2363 N N . LEU A 1 288 ? -8.297 19.391 -0.527 1 90.56 288 LEU A N 1
ATOM 2364 C CA . LEU A 1 288 ? -7.441 18.641 0.391 1 90.56 288 LEU A CA 1
ATOM 2365 C C . LEU A 1 288 ? -8.25 17.656 1.215 1 90.56 288 LEU A C 1
ATOM 2367 O O . LEU A 1 288 ? -7.684 16.797 1.909 1 90.56 288 LEU A O 1
ATOM 2371 N N . LEU A 1 289 ? -9.57 17.781 1.058 1 90 289 LEU A N 1
ATOM 2372 C CA . LEU A 1 289 ? -10.406 16.812 1.765 1 90 289 LEU A CA 1
ATOM 2373 C C . LEU A 1 289 ? -10.25 15.422 1.172 1 90 289 LEU A C 1
ATOM 2375 O O . LEU A 1 289 ? -10.289 15.25 -0.049 1 90 289 LEU A O 1
ATOM 2379 N N . GLY A 1 290 ? -9.977 14.508 1.961 1 88.56 290 GLY A N 1
ATOM 2380 C CA . GLY A 1 290 ? -9.812 13.133 1.509 1 88.56 290 GLY A CA 1
ATOM 2381 C C . GLY A 1 290 ? -11.086 12.539 0.939 1 88.56 290 GLY A C 1
ATOM 2382 O O . GLY A 1 290 ? -12.188 12.977 1.273 1 88.56 290 GLY A O 1
ATOM 2383 N N . ASN A 1 291 ? -10.914 11.461 0.206 1 88.81 291 ASN A N 1
ATOM 2384 C CA . ASN A 1 291 ? -12.039 10.75 -0.404 1 88.81 291 ASN A CA 1
ATOM 2385 C C . ASN A 1 291 ? -12.945 10.125 0.65 1 88.81 291 ASN A C 1
ATOM 2387 O O . ASN A 1 291 ? -14.141 9.953 0.426 1 88.81 291 ASN A O 1
ATOM 2391 N N . ASN A 1 292 ? -12.406 9.906 1.736 1 91.69 292 ASN A N 1
ATOM 2392 C CA . ASN A 1 292 ? -13.188 9.297 2.809 1 91.69 292 ASN A CA 1
ATOM 2393 C C . ASN A 1 292 ? -14.312 10.211 3.273 1 91.69 292 ASN A C 1
ATOM 2395 O O . ASN A 1 292 ? -15.305 9.75 3.838 1 91.69 292 ASN A O 1
ATOM 2399 N N . MET A 1 293 ? -14.195 11.523 2.998 1 94.31 293 MET A N 1
ATOM 2400 C CA . MET A 1 293 ? -15.195 12.492 3.438 1 94.31 293 MET A CA 1
ATOM 2401 C C . MET A 1 293 ? -16.438 12.43 2.553 1 94.31 293 MET A C 1
ATOM 2403 O O . MET A 1 293 ? -17.469 13 2.893 1 94.31 293 MET A O 1
ATOM 2407 N N . GLN A 1 294 ? -16.344 11.648 1.554 1 94.44 294 GLN A N 1
ATOM 2408 C CA . GLN A 1 294 ? -17.422 11.609 0.585 1 94.44 294 GLN A CA 1
ATOM 2409 C C . GLN A 1 294 ? -18.391 10.469 0.891 1 94.44 294 GLN A C 1
ATOM 2411 O O . GLN A 1 294 ? -19.406 10.312 0.207 1 94.44 294 GLN A O 1
ATOM 2416 N N . ARG A 1 295 ? -18.094 9.711 1.932 1 96.75 295 ARG A N 1
ATOM 2417 C CA . ARG A 1 295 ? -18.938 8.562 2.244 1 96.75 295 ARG A CA 1
ATOM 2418 C C . ARG A 1 295 ? -19.156 8.438 3.748 1 96.75 295 ARG A C 1
ATOM 2420 O O . ARG A 1 295 ? -18.297 8.828 4.539 1 96.75 295 ARG A O 1
ATOM 2427 N N . GLN A 1 296 ? -20.344 7.922 4.066 1 96.75 296 GLN A N 1
ATOM 2428 C CA . GLN A 1 296 ? -20.594 7.457 5.426 1 96.75 296 GLN A CA 1
ATOM 2429 C C . GLN A 1 296 ? -20.266 5.973 5.57 1 96.75 296 GLN A C 1
ATOM 2431 O O . GLN A 1 296 ? -20.766 5.148 4.793 1 96.75 296 GLN A O 1
ATOM 2436 N N . LYS A 1 297 ? -19.438 5.656 6.52 1 97.19 297 LYS A N 1
ATOM 2437 C CA . LYS A 1 297 ? -19.094 4.258 6.746 1 97.19 297 LYS A CA 1
ATOM 2438 C C . LYS A 1 297 ? -19.484 3.811 8.148 1 97.19 297 LYS A C 1
ATOM 2440 O O . LYS A 1 297 ? -19.125 4.461 9.133 1 97.19 297 LYS A O 1
ATOM 2445 N N . PHE A 1 298 ? -20.203 2.729 8.227 1 97.31 298 PHE A N 1
ATOM 2446 C CA . PHE A 1 298 ? -20.672 2.18 9.492 1 97.31 298 PHE A CA 1
ATOM 2447 C C . PHE A 1 298 ? -20.219 0.733 9.656 1 97.31 298 PHE A C 1
ATOM 2449 O O . PHE A 1 298 ? -20.156 -0.015 8.68 1 97.31 298 PHE A O 1
ATOM 2456 N N . LYS A 1 299 ? -19.891 0.427 10.805 1 97.69 299 LYS A N 1
ATOM 2457 C CA . LYS A 1 299 ? -19.625 -0.952 11.211 1 97.69 299 LYS A CA 1
ATOM 2458 C C . LYS A 1 299 ? -20.547 -1.377 12.352 1 97.69 299 LYS A C 1
ATOM 2460 O O . LYS A 1 299 ? -20.656 -0.68 13.359 1 97.69 299 LYS A O 1
ATOM 2465 N N . PHE A 1 300 ? -21.219 -2.473 12.109 1 96.81 300 PHE A N 1
ATOM 2466 C CA . PHE A 1 300 ? -22.125 -2.99 13.125 1 96.81 300 PHE A CA 1
ATOM 2467 C C . PHE A 1 300 ? -21.406 -3.99 14.023 1 96.81 300 PHE A C 1
ATOM 2469 O O . PHE A 1 300 ? -20.359 -4.523 13.656 1 96.81 300 PHE A O 1
ATOM 2476 N N . GLU A 1 301 ? -21.906 -4.215 15.195 1 94.31 301 GLU A N 1
ATOM 2477 C CA . GLU A 1 301 ? -21.281 -5.082 16.188 1 94.31 301 GLU A CA 1
ATOM 2478 C C . GLU A 1 301 ? -21.062 -6.488 15.641 1 94.31 301 GLU A C 1
ATOM 2480 O O . GLU A 1 301 ? -20.062 -7.145 15.969 1 94.31 301 GLU A O 1
ATOM 2485 N N . ASN A 1 302 ? -21.953 -6.977 14.82 1 94 302 ASN A N 1
ATOM 2486 C CA . ASN A 1 302 ? -21.844 -8.336 14.297 1 94 302 ASN A CA 1
ATOM 2487 C C . ASN A 1 302 ? -20.875 -8.406 13.117 1 94 302 ASN A C 1
ATOM 2489 O O . ASN A 1 302 ? -20.75 -9.453 12.477 1 94 302 ASN A O 1
ATOM 2493 N N . GLY A 1 303 ? -20.203 -7.293 12.781 1 95.81 303 GLY A N 1
ATOM 2494 C CA . GLY A 1 303 ? -19.156 -7.293 11.781 1 95.81 303 GLY A CA 1
ATOM 2495 C C . GLY A 1 303 ? -19.625 -6.82 10.414 1 95.81 303 GLY A C 1
ATOM 2496 O O . GLY A 1 303 ? -18.828 -6.668 9.492 1 95.81 303 GLY A O 1
ATOM 2497 N N . ILE A 1 304 ? -20.922 -6.543 10.203 1 97.69 304 ILE A N 1
ATOM 2498 C CA . ILE A 1 304 ? -21.438 -6.004 8.945 1 97.69 304 ILE A CA 1
ATOM 2499 C C . ILE A 1 304 ? -20.969 -4.562 8.766 1 97.69 304 ILE A C 1
ATOM 2501 O O . ILE A 1 304 ? -20.953 -3.785 9.727 1 97.69 304 ILE A O 1
ATOM 2505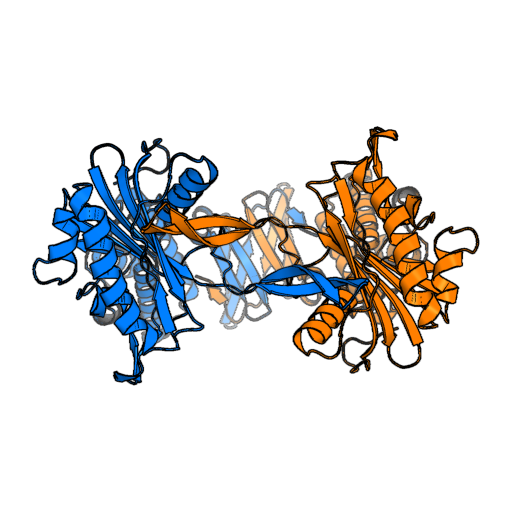 N N . GLU A 1 305 ? -20.562 -4.25 7.582 1 97.94 305 GLU A N 1
ATOM 2506 C CA . GLU A 1 305 ? -20.125 -2.898 7.266 1 97.94 305 GLU A CA 1
ATOM 2507 C C . GLU A 1 305 ? -20.953 -2.291 6.141 1 97.94 305 GLU A C 1
ATOM 2509 O O . GLU A 1 305 ? -21.312 -2.98 5.184 1 97.94 305 GLU A O 1
ATOM 2514 N N . LEU A 1 306 ? -21.266 -1.068 6.348 1 97.62 306 LEU A N 1
ATOM 2515 C CA . LEU A 1 306 ? -22.094 -0.323 5.402 1 97.62 306 LEU A CA 1
ATOM 2516 C C . LEU A 1 306 ? -21.422 0.986 5.008 1 97.62 306 LEU A C 1
ATOM 2518 O O . LEU A 1 306 ? -20.984 1.752 5.871 1 97.62 306 LEU A O 1
ATOM 2522 N N . SER A 1 307 ? -21.219 1.186 3.711 1 98.06 307 SER A N 1
ATOM 2523 C CA . SER A 1 307 ? -20.656 2.42 3.166 1 98.06 307 SER A CA 1
ATOM 2524 C C . SER A 1 307 ? -21.656 3.119 2.25 1 98.06 307 SER A C 1
ATOM 2526 O O . SER A 1 307 ? -22.125 2.533 1.27 1 98.06 307 SER A O 1
ATOM 2528 N N . ILE A 1 308 ? -21.984 4.355 2.529 1 97.25 308 ILE A N 1
ATOM 2529 C CA . ILE A 1 308 ? -23.031 5.094 1.847 1 97.25 308 ILE A CA 1
ATOM 2530 C C . ILE A 1 308 ? -22.484 6.422 1.328 1 97.25 308 ILE A C 1
ATOM 2532 O O . ILE A 1 308 ? -21.875 7.184 2.082 1 97.25 308 ILE A O 1
ATOM 2536 N N . PRO A 1 309 ? -22.703 6.711 0.042 1 96.56 309 PRO A N 1
ATOM 2537 C CA . PRO A 1 309 ? -22.359 8.07 -0.393 1 96.56 309 PRO A CA 1
ATOM 2538 C C . PRO A 1 309 ? -22.984 9.141 0.493 1 96.56 309 PRO A C 1
ATOM 2540 O O . PRO A 1 309 ? -24.125 9 0.928 1 96.56 309 PRO A O 1
ATOM 2543 N N . LEU A 1 310 ? -22.266 10.211 0.728 1 94.44 310 LEU A N 1
ATOM 2544 C CA . LEU A 1 310 ? -22.625 11.227 1.707 1 94.44 310 LEU A CA 1
ATOM 2545 C C . LEU A 1 310 ? -24 11.82 1.391 1 94.44 310 LEU A C 1
ATOM 2547 O O . LEU A 1 310 ? -24.828 12.016 2.289 1 94.44 310 LEU A O 1
ATOM 2551 N N . ASP A 1 311 ? -24.328 11.992 0.157 1 90.44 311 ASP A N 1
ATOM 2552 C CA . ASP A 1 311 ? -25.547 12.68 -0.281 1 90.44 311 ASP A CA 1
ATOM 2553 C C . ASP A 1 311 ? -26.766 11.766 -0.172 1 90.44 311 ASP A C 1
ATOM 2555 O O . ASP A 1 311 ? -27.906 12.234 -0.226 1 90.44 311 ASP A O 1
ATOM 2559 N N . LEU A 1 312 ? -26.531 10.461 0.096 1 93.62 312 LEU A N 1
ATOM 2560 C CA . LEU A 1 312 ? -27.625 9.5 0.123 1 93.62 312 LEU A CA 1
ATOM 2561 C C . LEU A 1 312 ? -28.016 9.164 1.558 1 93.62 312 LEU A C 1
ATOM 2563 O O . LEU A 1 312 ? -29.109 8.641 1.803 1 93.62 312 LEU A O 1
ATOM 2567 N N . PHE A 1 313 ? -27.219 9.445 2.465 1 90.19 313 PHE A N 1
ATOM 2568 C CA . PHE A 1 313 ? -27.391 8.953 3.822 1 90.19 313 PHE A CA 1
ATOM 2569 C C . PHE A 1 313 ? -28.672 9.516 4.441 1 90.19 313 PHE A C 1
ATOM 2571 O O . PHE A 1 313 ? -29.422 8.789 5.086 1 90.19 313 PHE A O 1
ATOM 2578 N N . ASN A 1 314 ? -28.938 10.727 4.211 1 86.75 314 ASN A N 1
ATOM 2579 C CA . ASN A 1 314 ? -30.078 11.359 4.871 1 86.75 314 ASN A CA 1
ATOM 2580 C C . ASN A 1 314 ? -31.328 11.297 4.004 1 86.75 314 ASN A C 1
ATOM 2582 O O . ASN A 1 314 ? -32.344 11.898 4.34 1 86.75 314 ASN A O 1
ATOM 2586 N N . ASP A 1 315 ? -31.266 10.523 2.957 1 92.62 315 ASP A N 1
ATOM 2587 C CA . ASP A 1 315 ? -32.438 10.32 2.115 1 92.62 315 ASP A CA 1
ATOM 2588 C C . ASP A 1 315 ? -33.281 9.148 2.611 1 92.62 315 ASP A C 1
ATOM 2590 O O . ASP A 1 315 ? -32.875 7.988 2.461 1 92.62 315 ASP A O 1
ATOM 2594 N N . PRO A 1 316 ? -34.406 9.398 3.184 1 92.06 316 PRO A N 1
ATOM 2595 C CA . PRO A 1 316 ? -35.25 8.32 3.748 1 92.06 316 PRO A CA 1
ATOM 2596 C C . PRO A 1 316 ? -35.75 7.348 2.686 1 92.06 316 PRO A C 1
ATOM 2598 O O . PRO A 1 316 ? -36.188 6.242 3.016 1 92.06 316 PRO A O 1
ATOM 2601 N N . GLU A 1 317 ? -35.688 7.734 1.437 1 93.69 317 GLU A N 1
ATOM 2602 C CA . GLU A 1 317 ? -36.094 6.84 0.353 1 93.69 317 GLU A CA 1
ATOM 2603 C C . GLU A 1 317 ? -34.969 5.859 0.005 1 93.69 317 GLU A C 1
ATOM 2605 O O . GLU A 1 317 ? -35.188 4.902 -0.741 1 93.69 317 GLU A O 1
ATOM 2610 N N . VAL A 1 318 ? -33.875 6.105 0.58 1 95 318 VAL A N 1
ATOM 2611 C CA . VAL A 1 318 ? -32.719 5.273 0.233 1 95 318 VAL A CA 1
ATOM 2612 C C . VAL A 1 318 ? -32.281 4.473 1.455 1 95 318 VAL A C 1
ATOM 2614 O O . VAL A 1 318 ? -32.156 3.25 1.389 1 95 318 VAL A O 1
ATOM 2617 N N . VAL A 1 319 ? -32.031 5.188 2.557 1 95.06 319 VAL A N 1
ATOM 2618 C CA . VAL A 1 319 ? -31.594 4.531 3.779 1 95.06 319 VAL A CA 1
ATOM 2619 C C . VAL A 1 319 ? -32.5 4.906 4.941 1 95.06 319 VAL A C 1
ATOM 2621 O O . VAL A 1 319 ? -32.812 6.086 5.152 1 95.06 319 VAL A O 1
ATOM 2624 N N . GLU A 1 320 ? -32.969 3.906 5.641 1 94.94 320 GLU A N 1
ATOM 2625 C CA . GLU A 1 320 ? -33.781 4.133 6.824 1 94.94 320 GLU A CA 1
ATOM 2626 C C . GLU A 1 320 ? -33.281 3.338 8.023 1 94.94 320 GLU A C 1
ATOM 2628 O O . GLU A 1 320 ? -33.094 2.123 7.93 1 94.94 320 GLU A O 1
ATOM 2633 N N . ILE A 1 321 ? -33.031 4.016 9.086 1 91.75 321 ILE A N 1
ATOM 2634 C CA . ILE A 1 321 ? -32.625 3.375 10.344 1 91.75 321 ILE A CA 1
ATOM 2635 C C . ILE A 1 321 ? -33.812 3.391 11.305 1 91.75 321 ILE A C 1
ATOM 2637 O O . ILE A 1 321 ? -34.406 4.441 11.555 1 91.75 321 ILE A O 1
ATOM 2641 N N . LYS A 1 322 ? -34.125 2.223 11.789 1 93.62 322 LYS A N 1
ATOM 2642 C CA . LYS A 1 322 ? -35.281 2.096 12.672 1 93.62 322 LYS A CA 1
ATOM 2643 C C . LYS A 1 322 ? -34.875 1.576 14.047 1 93.62 322 LYS A C 1
ATOM 2645 O O . LYS A 1 322 ? -34.031 0.69 14.156 1 93.62 322 LYS A O 1
ATOM 2650 N N . ASN A 1 323 ? -35.469 2.137 15.039 1 92.69 323 ASN A N 1
ATOM 2651 C CA . ASN A 1 323 ? -35.344 1.616 16.406 1 92.69 323 ASN A CA 1
ATOM 2652 C C . ASN A 1 323 ? -36.438 0.579 16.703 1 92.69 323 ASN A C 1
ATOM 2654 O O . ASN A 1 323 ? -37.625 0.865 16.594 1 92.69 323 ASN A O 1
ATOM 2658 N N . ASN A 1 324 ? -35.969 -0.517 17.141 1 93.88 324 ASN A N 1
ATOM 2659 C CA . ASN A 1 324 ? -36.906 -1.57 17.484 1 93.88 324 ASN A CA 1
ATOM 2660 C C . ASN A 1 324 ? -37.344 -1.489 18.938 1 93.88 324 ASN A C 1
ATOM 2662 O O . ASN A 1 324 ? -36.594 -0.965 19.781 1 93.88 324 ASN A O 1
ATOM 2666 N N . PRO A 1 325 ? -38.469 -2.049 19.297 1 94.12 325 PRO A N 1
ATOM 2667 C CA . PRO A 1 325 ? -38.969 -2.008 20.672 1 94.12 325 PRO A CA 1
ATOM 2668 C C . PRO A 1 325 ? -38.031 -2.676 21.656 1 94.12 325 PRO A C 1
ATOM 2670 O O . PRO A 1 325 ? -37.969 -2.291 22.828 1 94.12 325 PRO A O 1
ATOM 2673 N N . ASP A 1 326 ? -37.281 -3.615 21.188 1 94.31 326 ASP A N 1
ATOM 2674 C CA . ASP A 1 326 ? -36.406 -4.359 22.078 1 94.31 326 ASP A CA 1
ATOM 2675 C C . ASP A 1 326 ? -35.062 -3.641 22.25 1 94.31 326 ASP A C 1
ATOM 2677 O O . ASP A 1 326 ? -34.156 -4.164 22.891 1 94.31 326 ASP A O 1
ATOM 2681 N N . GLY A 1 327 ? -34.906 -2.475 21.625 1 90.75 327 GLY A N 1
ATOM 2682 C CA . GLY A 1 327 ? -33.719 -1.675 21.797 1 90.75 327 GLY A CA 1
ATOM 2683 C C . GLY A 1 327 ? -32.719 -1.856 20.688 1 90.75 327 GLY A C 1
ATOM 2684 O O . GLY A 1 327 ? -31.734 -1.101 20.578 1 90.75 327 GLY A O 1
ATOM 2685 N N . THR A 1 328 ? -32.906 -2.869 19.828 1 94.31 328 THR A N 1
ATOM 2686 C CA . THR A 1 328 ? -32 -3.064 18.703 1 94.31 328 THR A CA 1
ATOM 2687 C C . THR A 1 328 ? -32.344 -2.123 17.547 1 94.31 328 THR A C 1
ATOM 2689 O O . THR A 1 328 ? -33.375 -1.457 17.578 1 94.31 328 THR A O 1
ATOM 2692 N N . LEU A 1 329 ? -31.438 -2.01 16.641 1 94.94 329 LEU A N 1
ATOM 2693 C CA . LEU A 1 329 ? -31.641 -1.184 15.461 1 94.94 329 LEU A CA 1
ATOM 2694 C C . LEU A 1 329 ? -31.781 -2.049 14.211 1 94.94 329 LEU A C 1
ATOM 2696 O O . LEU A 1 329 ? -31.359 -3.209 14.211 1 94.94 329 LEU A O 1
ATOM 2700 N N . SER A 1 330 ? -32.469 -1.521 13.258 1 96 330 SER A N 1
ATOM 2701 C CA . SER A 1 330 ? -32.5 -2.092 11.914 1 96 330 SER A CA 1
ATOM 2702 C C . SER A 1 330 ? -32.188 -1.037 10.859 1 96 330 SER A C 1
ATOM 2704 O O . SER A 1 330 ? -32.562 0.129 11.008 1 96 330 SER A O 1
ATOM 2706 N N . VAL A 1 331 ? -31.469 -1.443 9.859 1 95.81 331 VAL A N 1
ATOM 2707 C CA . VAL A 1 331 ? -31.172 -0.566 8.734 1 95.81 331 VAL A CA 1
ATOM 2708 C C . VAL A 1 331 ? -31.781 -1.134 7.453 1 95.81 331 VAL A C 1
ATOM 2710 O O . VAL A 1 331 ? -31.594 -2.312 7.141 1 95.81 331 VAL A O 1
ATOM 2713 N N . GLU A 1 332 ? -32.562 -0.335 6.789 1 96.69 332 GLU A N 1
ATOM 2714 C CA . GLU A 1 332 ? -33.125 -0.748 5.523 1 96.69 332 GLU A CA 1
ATOM 2715 C C . GLU A 1 332 ? -32.625 0.104 4.367 1 96.69 332 GLU A C 1
ATOM 2717 O O . GLU A 1 332 ? -32.688 1.334 4.418 1 96.69 332 GLU A O 1
ATOM 2722 N N . ILE A 1 333 ? -32.062 -0.48 3.385 1 96.94 333 ILE A N 1
ATOM 2723 C CA . ILE A 1 333 ? -31.703 0.161 2.133 1 96.94 333 ILE A CA 1
ATOM 2724 C C . ILE A 1 333 ? -32.781 -0.098 1.074 1 96.94 333 ILE A C 1
ATOM 2726 O O . ILE A 1 333 ? -33.062 -1.251 0.751 1 96.94 333 ILE A O 1
ATOM 2730 N N . LYS A 1 334 ? -33.281 0.993 0.572 1 96.25 334 LYS A N 1
ATOM 2731 C CA . LYS A 1 334 ? -34.469 0.887 -0.273 1 96.25 334 LYS A CA 1
ATOM 2732 C C . LYS A 1 334 ? -34.125 1.198 -1.729 1 96.25 334 LYS A C 1
ATOM 2734 O O . LYS A 1 334 ? -33.062 1.738 -2.025 1 96.25 334 LYS A O 1
ATOM 2739 N N . ASN A 1 335 ? -35 0.73 -2.6 1 94.12 335 ASN A N 1
ATOM 2740 C CA . ASN A 1 335 ? -35.031 1.11 -4.008 1 94.12 335 ASN A CA 1
ATOM 2741 C C . ASN A 1 335 ? -33.75 0.789 -4.719 1 94.12 335 ASN A C 1
ATOM 2743 O O . ASN A 1 335 ? -33.188 1.63 -5.441 1 94.12 335 ASN A O 1
ATOM 2747 N N . ILE A 1 336 ? -33.25 -0.374 -4.484 1 95.44 336 ILE A N 1
ATOM 2748 C CA . ILE A 1 336 ? -32.031 -0.834 -5.141 1 95.44 336 ILE A CA 1
ATOM 2749 C C . ILE A 1 336 ? -32.375 -1.365 -6.531 1 95.44 336 ILE A C 1
ATOM 2751 O O . ILE A 1 336 ? -33.094 -2.354 -6.672 1 95.44 336 ILE A O 1
ATOM 2755 N N . GLU A 1 337 ? -31.828 -0.761 -7.559 1 93.38 337 GLU A N 1
ATOM 2756 C CA . GLU A 1 337 ? -32.125 -1.186 -8.93 1 93.38 337 GLU A CA 1
ATOM 2757 C C . GLU A 1 337 ? -31.297 -2.412 -9.305 1 93.38 337 GLU A C 1
ATOM 2759 O O . GLU A 1 337 ? -31.797 -3.326 -9.961 1 93.38 337 GLU A O 1
ATOM 2764 N N . LYS A 1 338 ? -30.078 -2.342 -8.906 1 93.5 338 LYS A N 1
ATOM 2765 C CA . LYS A 1 338 ? -29.172 -3.426 -9.258 1 93.5 338 LYS A CA 1
ATOM 2766 C C . LYS A 1 338 ? -28.172 -3.688 -8.141 1 93.5 338 LYS A C 1
ATOM 2768 O O . LYS A 1 338 ? -27.672 -2.75 -7.508 1 93.5 338 LYS A O 1
ATOM 2773 N N . ILE A 1 339 ? -27.875 -4.969 -7.879 1 94.75 339 ILE A N 1
ATOM 2774 C CA . ILE A 1 339 ? -26.891 -5.395 -6.895 1 94.75 339 ILE A CA 1
ATOM 2775 C C . ILE A 1 339 ? -25.703 -6.047 -7.605 1 94.75 339 ILE A C 1
ATOM 2777 O O . ILE A 1 339 ? -25.891 -6.953 -8.422 1 94.75 339 ILE A O 1
ATOM 2781 N N . LYS A 1 340 ? -24.578 -5.535 -7.355 1 95.75 340 LYS A N 1
ATOM 2782 C CA . LYS A 1 340 ? -23.359 -6.164 -7.84 1 95.75 340 LYS A CA 1
ATOM 2783 C C . LYS A 1 340 ? -22.641 -6.91 -6.719 1 95.75 340 LYS A C 1
ATOM 2785 O O . LYS A 1 340 ? -22.391 -6.348 -5.652 1 95.75 340 LYS A O 1
ATOM 2790 N N . ASN A 1 341 ? -22.391 -8.203 -6.945 1 95.56 341 ASN A N 1
ATOM 2791 C CA . ASN A 1 341 ? -21.562 -8.984 -6.027 1 95.56 341 ASN A CA 1
ATOM 2792 C C . ASN A 1 341 ? -20.078 -8.797 -6.309 1 95.56 341 ASN A C 1
ATOM 2794 O O . ASN A 1 341 ? -19.609 -9.008 -7.43 1 95.56 341 ASN A O 1
ATOM 2798 N N . MET A 1 342 ? -19.344 -8.383 -5.258 1 94.19 342 MET A N 1
ATOM 2799 C CA . MET A 1 342 ? -17.938 -8.008 -5.449 1 94.19 342 MET A CA 1
ATOM 2800 C C . MET A 1 342 ? -17.016 -9.211 -5.25 1 94.19 342 MET A C 1
ATOM 2802 O O . MET A 1 342 ? -15.852 -9.055 -4.91 1 94.19 342 MET A O 1
ATOM 2806 N N . PHE A 1 343 ? -17.625 -10.328 -5.445 1 92.38 343 PHE A N 1
ATOM 2807 C CA . PHE A 1 343 ? -16.797 -11.531 -5.465 1 92.38 343 PHE A CA 1
ATOM 2808 C C . PHE A 1 343 ? -15.82 -11.492 -6.633 1 92.38 343 PHE A C 1
ATOM 2810 O O . PHE A 1 343 ? -14.609 -11.625 -6.434 1 92.38 343 PHE A O 1
ATOM 2817 N N . MET B 1 1 ? 2.195 -31.547 3.006 1 31.8 1 MET B N 1
ATOM 2818 C CA . MET B 1 1 ? 1.415 -30.312 3.031 1 31.8 1 MET B CA 1
ATOM 2819 C C . MET B 1 1 ? 1.862 -29.406 4.176 1 31.8 1 MET B C 1
ATOM 2821 O O . MET B 1 1 ? 1.874 -29.828 5.336 1 31.8 1 MET B O 1
ATOM 2825 N N . LEU B 1 2 ? 2.602 -28.281 3.986 1 39.47 2 LEU B N 1
ATOM 2826 C CA . LEU B 1 2 ? 3.32 -27.422 4.91 1 39.47 2 LEU B CA 1
ATOM 2827 C C . LEU B 1 2 ? 2.348 -26.625 5.773 1 39.47 2 LEU B C 1
ATOM 2829 O O . LEU B 1 2 ? 1.411 -26 5.254 1 39.47 2 LEU B O 1
ATOM 2833 N N . LYS B 1 3 ? 1.963 -26.938 6.887 1 43.12 3 LYS B N 1
ATOM 2834 C CA . LYS B 1 3 ? 1.099 -26.219 7.816 1 43.12 3 LYS B CA 1
ATOM 2835 C C . LYS B 1 3 ? 1.673 -24.844 8.148 1 43.12 3 LYS B C 1
ATOM 2837 O O . LYS B 1 3 ? 2.881 -24.703 8.352 1 43.12 3 LYS B O 1
ATOM 2842 N N . LYS B 1 4 ? 0.937 -23.859 8.086 1 44.25 4 LYS B N 1
ATOM 2843 C CA . LYS B 1 4 ? 1.208 -22.484 8.516 1 44.25 4 LYS B CA 1
ATOM 2844 C C . LYS B 1 4 ? 1.736 -22.453 9.945 1 44.25 4 LYS B C 1
ATOM 2846 O O . LYS B 1 4 ? 2.508 -21.562 10.305 1 44.25 4 LYS B O 1
ATOM 2851 N N . GLU B 1 5 ? 1.061 -23.125 10.805 1 45.97 5 GLU B N 1
ATOM 2852 C CA . GLU B 1 5 ? 1.295 -22.984 12.234 1 45.97 5 GLU B CA 1
ATOM 2853 C C . GLU B 1 5 ? 2.572 -23.688 12.664 1 45.97 5 GLU B C 1
ATOM 2855 O O . GLU B 1 5 ? 3.023 -23.547 13.797 1 45.97 5 GLU B O 1
ATOM 2860 N N . GLY B 1 6 ? 2.969 -24.844 11.906 1 47.88 6 GLY B N 1
ATOM 2861 C CA . GLY B 1 6 ? 4.105 -25.594 12.422 1 47.88 6 GLY B CA 1
ATOM 2862 C C . GLY B 1 6 ? 5.434 -25.125 11.859 1 47.88 6 GLY B C 1
ATOM 2863 O O . GLY B 1 6 ? 5.496 -24.609 10.742 1 47.88 6 GLY B O 1
ATOM 2864 N N . TYR B 1 7 ? 6.344 -24.672 12.758 1 54.25 7 TYR B N 1
ATOM 2865 C CA . TYR B 1 7 ? 7.711 -24.219 12.523 1 54.25 7 TYR B CA 1
ATOM 2866 C C . TYR B 1 7 ? 8.445 -25.156 11.578 1 54.25 7 TYR B C 1
ATOM 2868 O O . TYR B 1 7 ? 8.914 -26.219 11.992 1 54.25 7 TYR B O 1
ATOM 2876 N N . ASP B 1 8 ? 8.078 -25.172 10.273 1 69.44 8 ASP B N 1
ATOM 2877 C CA . ASP B 1 8 ? 8.984 -25.875 9.375 1 69.44 8 ASP B CA 1
ATOM 2878 C C . ASP B 1 8 ? 10.422 -25.406 9.562 1 69.44 8 ASP B C 1
ATOM 2880 O O . ASP B 1 8 ? 10.672 -24.203 9.719 1 69.44 8 ASP B O 1
ATOM 2884 N N . MET B 1 9 ? 11.195 -26.359 9.898 1 85.06 9 MET B N 1
ATOM 2885 C CA . MET B 1 9 ? 12.609 -26.047 10.102 1 85.06 9 MET B CA 1
ATOM 2886 C C . MET B 1 9 ? 13.312 -25.844 8.766 1 85.06 9 MET B C 1
ATOM 2888 O O . MET B 1 9 ? 13.438 -26.781 7.98 1 85.06 9 MET B O 1
ATOM 2892 N N . LEU B 1 10 ? 13.586 -24.641 8.461 1 91.81 10 LEU B N 1
ATOM 2893 C CA . LEU B 1 10 ? 14.312 -24.266 7.25 1 91.81 10 LEU B CA 1
ATOM 2894 C C . LEU B 1 10 ? 15.82 -24.297 7.492 1 91.81 10 LEU B C 1
ATOM 2896 O O . LEU B 1 10 ? 16.297 -23.719 8.469 1 91.81 10 LEU B O 1
ATOM 2900 N N . ARG B 1 11 ? 16.547 -25.141 6.773 1 93.44 11 ARG B N 1
ATOM 2901 C CA . ARG B 1 11 ? 18.016 -25.141 6.781 1 93.44 11 ARG B CA 1
ATOM 2902 C C . ARG B 1 11 ? 18.562 -24.891 5.379 1 93.44 11 ARG B C 1
ATOM 2904 O O . ARG B 1 11 ? 18.406 -25.734 4.492 1 93.44 11 ARG B O 1
ATOM 2911 N N . ILE B 1 12 ? 19.25 -23.844 5.199 1 94.56 12 ILE B N 1
ATOM 2912 C CA . ILE B 1 12 ? 19.812 -23.5 3.902 1 94.56 12 ILE B CA 1
ATOM 2913 C C . ILE B 1 12 ? 21.141 -24.219 3.715 1 94.56 12 ILE B C 1
ATOM 2915 O O . ILE B 1 12 ? 22.031 -24.125 4.566 1 94.56 12 ILE B O 1
ATOM 2919 N N . ASP B 1 13 ? 21.266 -24.922 2.637 1 94.31 13 ASP B N 1
ATOM 2920 C CA . ASP B 1 13 ? 22.469 -25.672 2.322 1 94.31 13 ASP B CA 1
ATO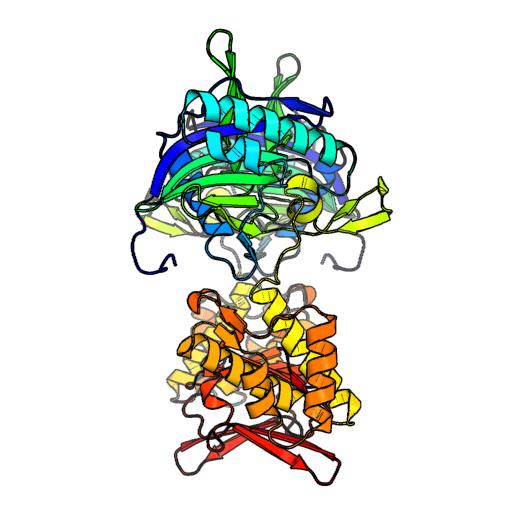M 2921 C C . ASP B 1 13 ? 23.406 -24.844 1.434 1 94.31 13 ASP B C 1
ATOM 2923 O O . ASP B 1 13 ? 24.625 -24.859 1.632 1 94.31 13 ASP B O 1
ATOM 2927 N N . ALA B 1 14 ? 22.875 -24.219 0.46 1 95.06 14 ALA B N 1
ATOM 2928 C CA . ALA B 1 14 ? 23.641 -23.422 -0.491 1 95.06 14 ALA B CA 1
ATOM 2929 C C . ALA B 1 14 ? 22.781 -22.312 -1.092 1 95.06 14 ALA B C 1
ATOM 2931 O O . ALA B 1 14 ? 21.547 -22.438 -1.155 1 95.06 14 ALA B O 1
ATOM 2932 N N . ALA B 1 15 ? 23.391 -21.234 -1.442 1 96.44 15 ALA B N 1
ATOM 2933 C CA . ALA B 1 15 ? 22.719 -20.141 -2.146 1 96.44 15 ALA B CA 1
ATOM 2934 C C . ALA B 1 15 ? 23.672 -19.453 -3.119 1 96.44 15 ALA B C 1
ATOM 2936 O O . ALA B 1 15 ? 24.875 -19.391 -2.877 1 96.44 15 ALA B O 1
ATOM 2937 N N . VAL B 1 16 ? 23.172 -19 -4.191 1 96.81 16 VAL B N 1
ATOM 2938 C CA . VAL B 1 16 ? 23.969 -18.266 -5.164 1 96.81 16 VAL B CA 1
ATOM 2939 C C . VAL B 1 16 ? 23.094 -17.203 -5.844 1 96.81 16 VAL B C 1
ATOM 2941 O O . VAL B 1 16 ? 21.906 -17.406 -6.043 1 96.81 16 VAL B O 1
ATOM 2944 N N . LEU B 1 17 ? 23.656 -16.062 -6.113 1 98.31 17 LEU B N 1
ATOM 2945 C CA . LEU B 1 17 ? 23 -14.984 -6.848 1 98.31 17 LEU B CA 1
ATOM 2946 C C . LEU B 1 17 ? 23.672 -14.766 -8.195 1 98.31 17 LEU B C 1
ATOM 2948 O O . LEU B 1 17 ? 24.891 -14.586 -8.266 1 98.31 17 LEU B O 1
ATOM 2952 N N . HIS B 1 18 ? 22.906 -14.875 -9.258 1 98.81 18 HIS B N 1
ATOM 2953 C CA . HIS B 1 18 ? 23.375 -14.492 -10.586 1 98.81 18 HIS B CA 1
ATOM 2954 C C . HIS B 1 18 ? 22.703 -13.211 -11.062 1 98.81 18 HIS B C 1
ATOM 2956 O O . HIS B 1 18 ? 21.516 -13.008 -10.82 1 98.81 18 HIS B O 1
ATOM 2962 N N . ILE B 1 19 ? 23.438 -12.375 -11.695 1 98.44 19 ILE B N 1
ATOM 2963 C CA . ILE B 1 19 ? 22.984 -11.031 -12.023 1 98.44 19 ILE B CA 1
ATOM 2964 C C . ILE B 1 19 ? 22.766 -10.914 -13.531 1 98.44 19 ILE B C 1
ATOM 2966 O O . ILE B 1 19 ? 23.547 -11.445 -14.32 1 98.44 19 ILE B O 1
ATOM 2970 N N . PHE B 1 20 ? 21.688 -10.297 -13.914 1 97.62 20 PHE B N 1
ATOM 2971 C CA . PHE B 1 20 ? 21.578 -9.82 -15.289 1 97.62 20 PHE B CA 1
ATOM 2972 C C . PHE B 1 20 ? 22.031 -8.375 -15.398 1 97.62 20 PHE B C 1
ATOM 2974 O O . PHE B 1 20 ? 21.375 -7.469 -14.867 1 97.62 20 PHE B O 1
ATOM 2981 N N . ASP B 1 21 ? 23.047 -8.102 -16.094 1 94.25 21 ASP B N 1
ATOM 2982 C CA . ASP B 1 21 ? 23.578 -6.762 -16.266 1 94.25 21 ASP B CA 1
ATOM 2983 C C . ASP B 1 21 ? 22.922 -6.062 -17.453 1 94.25 21 ASP B C 1
ATOM 2985 O O . ASP B 1 21 ? 23.266 -6.344 -18.609 1 94.25 21 ASP B O 1
ATOM 2989 N N . THR B 1 22 ? 22.141 -5.133 -17.172 1 92.06 22 THR B N 1
ATOM 2990 C CA . THR B 1 22 ? 21.375 -4.457 -18.203 1 92.06 22 THR B CA 1
ATOM 2991 C C . THR B 1 22 ? 22.266 -3.578 -19.062 1 92.06 22 THR B C 1
ATOM 2993 O O . THR B 1 22 ? 21.922 -3.234 -20.203 1 92.06 22 THR B O 1
ATOM 2996 N N . ASN B 1 23 ? 23.391 -3.158 -18.578 1 91.56 23 ASN B N 1
ATOM 2997 C CA . ASN B 1 23 ? 24.312 -2.338 -19.359 1 91.56 23 ASN B CA 1
ATOM 2998 C C . ASN B 1 23 ? 24.969 -3.137 -20.484 1 91.56 23 ASN B C 1
ATOM 3000 O O . ASN B 1 23 ? 25.078 -2.648 -21.609 1 91.56 23 ASN B O 1
ATOM 3004 N N . THR B 1 24 ? 25.344 -4.34 -20.203 1 93.44 24 THR B N 1
ATOM 3005 C CA . THR B 1 24 ? 26.016 -5.188 -21.172 1 93.44 24 THR B CA 1
ATOM 3006 C C . THR B 1 24 ? 25.047 -6.18 -21.797 1 93.44 24 THR B C 1
ATOM 3008 O O . THR B 1 24 ? 25.375 -6.852 -22.781 1 93.44 24 THR B O 1
ATOM 3011 N N . ASN B 1 25 ? 23.859 -6.242 -21.234 1 94.31 25 ASN B N 1
ATOM 3012 C CA . ASN B 1 25 ? 22.859 -7.211 -21.656 1 94.31 25 ASN B CA 1
ATOM 3013 C C . ASN B 1 25 ? 23.391 -8.641 -21.594 1 94.31 25 ASN B C 1
ATOM 3015 O O . ASN B 1 25 ? 23.219 -9.414 -22.531 1 94.31 25 ASN B O 1
ATOM 3019 N N . GLU B 1 26 ? 24.125 -8.93 -20.547 1 95.75 26 GLU B N 1
ATOM 3020 C CA . GLU B 1 26 ? 24.703 -10.258 -20.359 1 95.75 26 GLU B CA 1
ATOM 3021 C C . GLU B 1 26 ? 24.547 -10.719 -18.906 1 95.75 26 GLU B C 1
ATOM 3023 O O . GLU B 1 26 ? 24.406 -9.898 -18 1 95.75 26 GLU B O 1
ATOM 3028 N N . ALA B 1 27 ? 24.594 -12.031 -18.766 1 97.31 27 ALA B N 1
ATOM 3029 C CA . ALA B 1 27 ? 24.594 -12.625 -17.422 1 97.31 27 ALA B CA 1
ATOM 3030 C C . ALA B 1 27 ? 25.953 -12.461 -16.75 1 97.31 27 ALA B C 1
ATOM 3032 O O . ALA B 1 27 ? 26.984 -12.602 -17.391 1 97.31 27 ALA B O 1
ATOM 3033 N N . VAL B 1 28 ? 25.922 -12.023 -15.602 1 98.06 28 VAL B N 1
ATOM 3034 C CA . VAL B 1 28 ? 27.094 -12.07 -14.719 1 98.06 28 VAL B CA 1
ATOM 3035 C C . VAL B 1 28 ? 26.938 -13.219 -13.719 1 98.06 28 VAL B C 1
ATOM 3037 O O . VAL B 1 28 ? 26.328 -13.039 -12.656 1 98.06 28 VAL B O 1
ATOM 3040 N N . LEU B 1 29 ? 27.516 -14.375 -14.047 1 98.25 29 LEU B N 1
ATOM 3041 C CA . LEU B 1 29 ? 27.344 -15.594 -13.266 1 98.25 29 LEU B CA 1
ATOM 3042 C C . LEU B 1 29 ? 28.328 -15.641 -12.109 1 98.25 29 LEU B C 1
ATOM 3044 O O . LEU B 1 29 ? 29.531 -15.477 -12.312 1 98.25 29 LEU B O 1
ATOM 3048 N N . SER B 1 30 ? 27.844 -15.797 -10.938 1 97.38 30 SER B N 1
ATOM 3049 C CA . SER B 1 30 ? 28.734 -15.969 -9.797 1 97.38 30 SER B CA 1
ATOM 3050 C C . SER B 1 30 ? 29.531 -17.266 -9.914 1 97.38 30 SER B C 1
ATOM 3052 O O . SER B 1 30 ? 29 -18.297 -10.352 1 97.38 30 SER B O 1
ATOM 3054 N N . GLN B 1 31 ? 30.734 -17.234 -9.461 1 96.5 31 GLN B N 1
ATOM 3055 C CA . GLN B 1 31 ? 31.609 -18.406 -9.461 1 96.5 31 GLN B CA 1
ATOM 3056 C C . GLN B 1 31 ? 31.797 -18.953 -8.047 1 96.5 31 GLN B C 1
ATOM 3058 O O . GLN B 1 31 ? 32.562 -19.891 -7.84 1 96.5 31 GLN B O 1
ATOM 3063 N N . THR B 1 32 ? 31.141 -18.328 -7.121 1 93.94 32 THR B N 1
ATOM 3064 C CA . THR B 1 32 ? 31.156 -18.75 -5.727 1 93.94 32 THR B CA 1
ATOM 3065 C C . THR B 1 32 ? 29.766 -18.688 -5.121 1 93.94 32 THR B C 1
ATOM 3067 O O . THR B 1 32 ? 28.891 -17.984 -5.629 1 93.94 32 THR B O 1
ATOM 3070 N N . LEU B 1 33 ? 29.562 -19.422 -4.07 1 94.19 33 LEU B N 1
ATOM 3071 C CA . LEU B 1 33 ? 28.312 -19.406 -3.324 1 94.19 33 LEU B CA 1
ATOM 3072 C C . LEU B 1 33 ? 28.219 -18.156 -2.457 1 94.19 33 LEU B C 1
ATOM 3074 O O . LEU B 1 33 ? 29.234 -17.531 -2.137 1 94.19 33 LEU B O 1
ATOM 3078 N N . LEU B 1 34 ? 27.031 -17.703 -2.15 1 93.31 34 LEU B N 1
ATOM 3079 C CA . LEU B 1 34 ? 26.797 -16.656 -1.158 1 93.31 34 LEU B CA 1
ATOM 3080 C C . LEU B 1 34 ? 27.172 -17.141 0.237 1 93.31 34 LEU B C 1
ATOM 3082 O O . LEU B 1 34 ? 27.031 -18.328 0.547 1 93.31 34 LEU B O 1
ATOM 3086 N N . ASP B 1 35 ? 27.688 -16.219 1.04 1 87.56 35 ASP B N 1
ATOM 3087 C CA . ASP B 1 35 ? 27.828 -16.547 2.459 1 87.56 35 ASP B CA 1
ATOM 3088 C C . ASP B 1 35 ? 26.469 -16.453 3.172 1 87.56 35 ASP B C 1
ATOM 3090 O O . ASP B 1 35 ? 26.125 -15.422 3.738 1 87.56 35 ASP B O 1
ATOM 3094 N N . HIS B 1 36 ? 25.828 -17.453 3.131 1 80.75 36 HIS B N 1
ATOM 3095 C CA . HIS B 1 36 ? 24.438 -17.438 3.586 1 80.75 36 HIS B CA 1
ATOM 3096 C C . HIS B 1 36 ? 24.359 -17.625 5.098 1 80.75 36 HIS B C 1
ATOM 3098 O O . HIS B 1 36 ? 23.344 -18.078 5.617 1 80.75 36 HIS B O 1
ATOM 3104 N N . LYS B 1 37 ? 25.375 -17.25 5.801 1 85.12 37 LYS B N 1
ATOM 3105 C CA . LYS B 1 37 ? 25.344 -17.391 7.254 1 85.12 37 LYS B CA 1
ATOM 3106 C C . LYS B 1 37 ? 24.922 -16.078 7.93 1 85.12 37 LYS B C 1
ATOM 3108 O O . LYS B 1 37 ? 24.562 -16.078 9.102 1 85.12 37 LYS B O 1
ATOM 3113 N N . GLU B 1 38 ? 24.922 -15.102 7.09 1 87.88 38 GLU B N 1
ATOM 3114 C CA . GLU B 1 38 ? 24.469 -13.828 7.652 1 87.88 38 GLU B CA 1
ATOM 3115 C C . GLU B 1 38 ? 22.969 -13.82 7.867 1 87.88 38 GLU B C 1
ATOM 3117 O O . GLU B 1 38 ? 22.203 -14.305 7.023 1 87.88 38 GLU B O 1
ATOM 3122 N N . GLN B 1 39 ? 22.562 -13.234 8.898 1 91.5 39 GLN B N 1
ATOM 3123 C CA . GLN B 1 39 ? 21.172 -13.258 9.32 1 91.5 39 GLN B CA 1
ATOM 3124 C C . GLN B 1 39 ? 20.266 -12.609 8.281 1 91.5 39 GLN B C 1
ATOM 3126 O O . GLN B 1 39 ? 19.188 -13.117 7.984 1 91.5 39 GLN B O 1
ATOM 3131 N N . TYR B 1 40 ? 20.625 -11.43 7.727 1 92.12 40 TYR B N 1
ATOM 3132 C CA . TYR B 1 40 ? 19.766 -10.727 6.777 1 92.12 40 TYR B CA 1
ATOM 3133 C C . TYR B 1 40 ? 19.547 -11.562 5.516 1 92.12 40 TYR B C 1
ATOM 3135 O O . TYR B 1 40 ? 18.484 -11.516 4.906 1 92.12 40 TYR B O 1
ATOM 3143 N N . MET B 1 41 ? 20.547 -12.375 5.152 1 92.75 41 MET B N 1
ATOM 3144 C CA . MET B 1 41 ? 20.453 -13.227 3.969 1 92.75 41 MET B CA 1
ATOM 3145 C C . MET B 1 41 ? 19.516 -14.406 4.223 1 92.75 41 MET B C 1
ATOM 3147 O O . MET B 1 41 ? 18.688 -14.742 3.379 1 92.75 41 MET B O 1
ATOM 3151 N N . ILE B 1 42 ? 19.672 -14.992 5.398 1 93.56 42 ILE B N 1
ATOM 3152 C CA . ILE B 1 42 ? 18.812 -16.109 5.781 1 93.56 42 ILE B CA 1
ATOM 3153 C C . ILE B 1 42 ? 17.359 -15.648 5.793 1 93.56 42 ILE B C 1
ATOM 3155 O O . ILE B 1 42 ? 16.484 -16.328 5.238 1 93.56 42 ILE B O 1
ATOM 3159 N N . GLU B 1 43 ? 17.156 -14.508 6.332 1 94.19 43 GLU B N 1
ATOM 3160 C CA . GLU B 1 43 ? 15.805 -13.961 6.414 1 94.19 43 GLU B CA 1
ATOM 3161 C C . GLU B 1 43 ? 15.242 -13.68 5.023 1 94.19 43 GLU B C 1
ATOM 3163 O O . GLU B 1 43 ? 14.07 -13.969 4.754 1 94.19 43 GLU B O 1
ATOM 3168 N N . TYR B 1 44 ? 16.078 -13.133 4.234 1 96.69 44 TYR B N 1
ATOM 3169 C CA . TYR B 1 44 ? 15.625 -12.797 2.887 1 96.69 44 TYR B CA 1
ATOM 3170 C C . TYR B 1 44 ? 15.242 -14.055 2.115 1 96.69 44 TYR B C 1
ATOM 3172 O O . TYR B 1 44 ? 14.172 -14.109 1.496 1 96.69 44 TYR B O 1
ATOM 3180 N N . ILE B 1 45 ? 16.016 -15.055 2.186 1 96.88 45 ILE B N 1
ATOM 3181 C CA . ILE B 1 45 ? 15.781 -16.312 1.494 1 96.88 45 ILE B CA 1
ATOM 3182 C C . ILE B 1 45 ? 14.516 -16.984 2.039 1 96.88 45 ILE B C 1
ATOM 3184 O O . ILE B 1 45 ? 13.672 -17.453 1.271 1 96.88 45 ILE B O 1
ATOM 3188 N N . ASP B 1 46 ? 14.453 -16.969 3.301 1 95.81 46 ASP B N 1
ATOM 3189 C CA . ASP B 1 46 ? 13.266 -17.531 3.939 1 95.81 46 ASP B CA 1
ATOM 3190 C C . ASP B 1 46 ? 12 -16.844 3.432 1 95.81 46 ASP B C 1
ATOM 3192 O O . ASP B 1 46 ? 11.016 -17.5 3.105 1 95.81 46 ASP B O 1
ATOM 3196 N N . LYS B 1 47 ? 12.047 -15.523 3.328 1 97.12 47 LYS B N 1
ATOM 3197 C CA . LYS B 1 47 ? 10.891 -14.766 2.846 1 97.12 47 LYS B CA 1
ATOM 3198 C C . LYS B 1 47 ? 10.586 -15.102 1.391 1 97.12 47 LYS B C 1
ATOM 3200 O O . LYS B 1 47 ? 9.422 -15.234 1.013 1 97.12 47 LYS B O 1
ATOM 3205 N N . MET B 1 48 ? 11.586 -15.273 0.567 1 97.75 48 MET B N 1
ATOM 3206 C CA . MET B 1 48 ? 11.367 -15.633 -0.833 1 97.75 48 MET B CA 1
ATOM 3207 C C . MET B 1 48 ? 10.727 -17.016 -0.949 1 97.75 48 MET B C 1
ATOM 3209 O O . MET B 1 48 ? 9.82 -17.203 -1.763 1 97.75 48 MET B O 1
ATOM 3213 N N . ILE B 1 49 ? 11.172 -17.906 -0.113 1 97.38 49 ILE 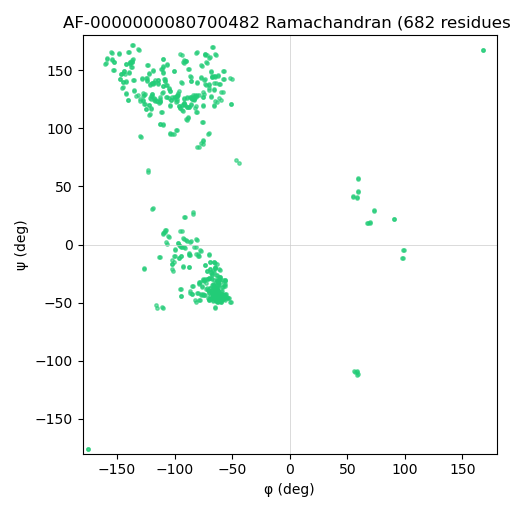B N 1
ATOM 3214 C CA . ILE B 1 49 ? 10.609 -19.25 -0.109 1 97.38 49 ILE B CA 1
ATOM 3215 C C . ILE B 1 49 ? 9.125 -19.203 0.258 1 97.38 49 ILE B C 1
ATOM 3217 O O . ILE B 1 49 ? 8.289 -19.797 -0.419 1 97.38 49 ILE B O 1
ATOM 3221 N N . THR B 1 50 ? 8.852 -18.406 1.206 1 94.88 50 THR B N 1
ATOM 3222 C CA . THR B 1 50 ? 7.492 -18.297 1.714 1 94.88 50 THR B CA 1
ATOM 3223 C C . THR B 1 50 ? 6.57 -17.672 0.671 1 94.88 50 THR B C 1
ATOM 3225 O O . THR B 1 50 ? 5.391 -18.016 0.589 1 94.88 50 THR B O 1
ATOM 3228 N N . LYS B 1 51 ? 7.105 -16.812 -0.199 1 95.75 51 LYS B N 1
ATOM 3229 C CA . LYS B 1 51 ? 6.328 -16.141 -1.24 1 95.75 51 LYS B CA 1
ATOM 3230 C C . LYS B 1 51 ? 5.844 -17.141 -2.285 1 95.75 51 LYS B C 1
ATOM 3232 O O . LYS B 1 51 ? 4.84 -16.906 -2.961 1 95.75 51 LYS B O 1
ATOM 3237 N N . ILE B 1 52 ? 6.57 -18.172 -2.383 1 96.69 52 ILE B N 1
ATOM 3238 C CA . ILE B 1 52 ? 6.191 -19.188 -3.361 1 96.69 52 ILE B CA 1
ATOM 3239 C C . ILE B 1 52 ? 5.352 -20.266 -2.688 1 96.69 52 ILE B C 1
ATOM 3241 O O . ILE B 1 52 ? 4.336 -20.703 -3.234 1 96.69 52 ILE B O 1
ATOM 3245 N N . MET B 1 53 ? 5.68 -20.594 -1.526 1 92.5 53 MET B N 1
ATOM 3246 C CA . MET B 1 53 ? 5.098 -21.75 -0.855 1 92.5 53 MET B CA 1
ATOM 3247 C C . MET B 1 53 ? 3.711 -21.422 -0.308 1 92.5 53 MET B C 1
ATOM 3249 O O . MET B 1 53 ? 2.822 -22.281 -0.309 1 92.5 53 MET B O 1
ATOM 3253 N N . TYR B 1 54 ? 3.504 -20.234 0.116 1 91 54 TYR B N 1
ATOM 3254 C CA . TYR B 1 54 ? 2.285 -19.922 0.854 1 91 54 TYR B CA 1
ATOM 3255 C C . TYR B 1 54 ? 1.505 -18.797 0.17 1 91 54 TYR B C 1
ATOM 3257 O O . TYR B 1 54 ? 1.278 -17.734 0.759 1 91 54 TYR B O 1
ATOM 3265 N N . THR B 1 55 ? 1.069 -19.047 -0.949 1 94.62 55 THR B N 1
ATOM 3266 C CA . THR B 1 55 ? 0.255 -18.109 -1.719 1 94.62 55 THR B CA 1
ATOM 3267 C C . THR B 1 55 ? -0.793 -18.859 -2.539 1 94.62 55 THR B C 1
ATOM 3269 O O . THR B 1 55 ? -0.543 -19.969 -3.016 1 94.62 55 THR B O 1
ATOM 3272 N N . ALA B 1 56 ? -1.936 -18.297 -2.75 1 94.62 56 ALA B N 1
ATOM 3273 C CA . ALA B 1 56 ? -3.006 -18.875 -3.559 1 94.62 56 ALA B CA 1
ATOM 3274 C C . ALA B 1 56 ? -2.637 -18.875 -5.039 1 94.62 56 ALA B C 1
ATOM 3276 O O . ALA B 1 56 ? -3.301 -19.531 -5.852 1 94.62 56 ALA B O 1
ATOM 3277 N N . GLN B 1 57 ? -1.562 -18.25 -5.41 1 96.38 57 GLN B N 1
ATOM 3278 C CA . GLN B 1 57 ? -1.121 -18.156 -6.797 1 96.38 57 GLN B CA 1
ATOM 3279 C C . GLN B 1 57 ? -0.25 -19.344 -7.176 1 96.38 57 GLN B C 1
ATOM 3281 O O . GLN B 1 57 ? 0.094 -19.531 -8.344 1 96.38 57 GLN B O 1
ATOM 3286 N N . GLN B 1 58 ? 0.086 -20.109 -6.188 1 95.94 58 GLN B N 1
ATOM 3287 C CA . GLN B 1 58 ? 1 -21.234 -6.387 1 95.94 58 GLN B CA 1
ATOM 3288 C C . GLN B 1 58 ? 0.374 -22.297 -7.281 1 95.94 58 GLN B C 1
ATOM 3290 O O . GLN B 1 58 ? -0.809 -22.609 -7.145 1 95.94 58 GLN B O 1
ATOM 3295 N N . LYS B 1 59 ? 1.096 -22.75 -8.211 1 95.12 59 LYS B N 1
ATOM 3296 C CA . LYS B 1 59 ? 0.755 -23.922 -9.016 1 95.12 59 LYS B CA 1
ATOM 3297 C C . LYS B 1 59 ? 1.623 -25.125 -8.633 1 95.12 59 LYS B C 1
ATOM 3299 O O . LYS B 1 59 ? 2.83 -24.984 -8.43 1 95.12 59 LYS B O 1
ATOM 3304 N N . VAL B 1 60 ? 0.99 -26.25 -8.539 1 93.88 60 VAL B N 1
ATOM 3305 C CA . VAL B 1 60 ? 1.698 -27.438 -8.07 1 93.88 60 VAL B CA 1
ATOM 3306 C C . VAL B 1 60 ? 1.576 -28.547 -9.109 1 93.88 60 VAL B C 1
ATOM 3308 O O . VAL B 1 60 ? 0.536 -28.688 -9.758 1 93.88 60 VAL B O 1
ATOM 3311 N N . GLY B 1 61 ? 2.564 -29.281 -9.273 1 94.31 61 GLY B N 1
ATOM 3312 C CA . GLY B 1 61 ? 2.58 -30.438 -10.148 1 94.31 61 GLY B CA 1
ATOM 3313 C C . GLY B 1 61 ? 3.883 -31.219 -10.078 1 94.31 61 GLY B C 1
ATOM 3314 O O . GLY B 1 61 ? 4.715 -30.969 -9.211 1 94.31 61 GLY B O 1
ATOM 3315 N N . LYS B 1 62 ? 3.959 -32.188 -10.883 1 96.06 62 LYS B N 1
ATOM 3316 C CA . LYS B 1 62 ? 5.188 -32.969 -11.008 1 96.06 62 LYS B CA 1
ATOM 3317 C C . LYS B 1 62 ? 5.941 -32.594 -12.281 1 96.06 62 LYS B C 1
ATOM 3319 O O . LYS B 1 62 ? 5.336 -32.469 -13.352 1 96.06 62 LYS B O 1
ATOM 3324 N N . LEU B 1 63 ? 7.195 -32.375 -12.102 1 97 63 LEU B N 1
ATOM 3325 C CA . LEU B 1 63 ? 8.016 -32.062 -13.258 1 97 63 LEU B CA 1
ATOM 3326 C C . LEU B 1 63 ? 8.305 -33.312 -14.094 1 97 63 LEU B C 1
ATOM 3328 O O . LEU B 1 63 ? 8.875 -34.281 -13.594 1 97 63 LEU B O 1
ATOM 3332 N N . PRO B 1 64 ? 7.914 -33.312 -15.297 1 96.56 64 PRO B N 1
ATOM 3333 C CA . PRO B 1 64 ? 8.141 -34.5 -16.125 1 96.56 64 PRO B CA 1
ATOM 3334 C C . PRO B 1 64 ? 9.602 -34.688 -16.516 1 96.56 64 PRO B C 1
ATOM 3336 O O . PRO B 1 64 ? 10.359 -33.688 -16.547 1 96.56 64 PRO B O 1
ATOM 3339 N N . ASP B 1 65 ? 9.969 -35.875 -16.953 1 95.19 65 ASP B N 1
ATOM 3340 C CA . ASP B 1 65 ? 11.344 -36.188 -17.312 1 95.19 65 ASP B CA 1
ATOM 3341 C C . ASP B 1 65 ? 11.773 -35.438 -18.578 1 95.19 65 ASP B C 1
ATOM 3343 O O . ASP B 1 65 ? 12.961 -35.156 -18.75 1 95.19 65 ASP B O 1
ATOM 3347 N N . ARG B 1 66 ? 10.875 -35.094 -19.344 1 94.25 66 ARG B N 1
ATOM 3348 C CA . ARG B 1 66 ? 11.172 -34.406 -20.609 1 94.25 66 ARG B CA 1
ATOM 3349 C C . ARG B 1 66 ? 11.602 -32.969 -20.359 1 94.25 66 ARG B C 1
ATOM 3351 O O . ARG B 1 66 ? 12.141 -32.312 -21.25 1 94.25 66 ARG B O 1
ATOM 3358 N N . SER B 1 67 ? 11.328 -32.438 -19.203 1 95.75 67 SER B N 1
ATOM 3359 C CA . SER B 1 67 ? 11.695 -31.062 -18.906 1 95.75 67 SER B CA 1
ATOM 3360 C C . SER B 1 67 ? 13.211 -30.875 -18.984 1 95.75 67 SER B C 1
ATOM 3362 O O . SER B 1 67 ? 13.969 -31.578 -18.312 1 95.75 67 SER B O 1
ATOM 3364 N N . PRO B 1 68 ? 13.641 -29.938 -19.75 1 94.69 68 PRO B N 1
ATOM 3365 C CA . PRO B 1 68 ? 15.086 -29.688 -19.844 1 94.69 68 PRO B CA 1
ATOM 3366 C C . PRO B 1 68 ? 15.695 -29.234 -18.516 1 94.69 68 PRO B C 1
ATOM 3368 O O . PRO B 1 68 ? 16.875 -29.516 -18.25 1 94.69 68 PRO B O 1
ATOM 3371 N N . ALA B 1 69 ? 14.945 -28.641 -17.688 1 96.75 69 ALA B N 1
ATOM 3372 C CA . ALA B 1 69 ? 15.438 -28.156 -16.391 1 96.75 69 ALA B CA 1
ATOM 3373 C C . ALA B 1 69 ? 15.609 -29.312 -15.406 1 96.75 69 ALA B C 1
ATOM 3375 O O . ALA B 1 69 ? 16.531 -29.297 -14.586 1 96.75 69 ALA B O 1
ATOM 3376 N N . LYS B 1 70 ? 14.695 -30.297 -15.484 1 96.56 70 LYS B N 1
ATOM 3377 C CA . LYS B 1 70 ? 14.703 -31.375 -14.508 1 96.56 70 LYS B CA 1
ATOM 3378 C C . LYS B 1 70 ? 16.031 -32.125 -14.523 1 96.56 70 LYS B C 1
ATOM 3380 O O . LYS B 1 70 ? 16.578 -32.469 -13.469 1 96.56 70 LYS B O 1
ATOM 3385 N N . LYS B 1 71 ? 16.562 -32.344 -15.695 1 93.94 71 LYS B N 1
ATOM 3386 C CA . LYS B 1 71 ? 17.828 -33.062 -15.844 1 93.94 71 LYS B CA 1
ATOM 3387 C C . LYS B 1 71 ? 18.953 -32.406 -15.055 1 93.94 71 LYS B C 1
ATOM 3389 O O . LYS B 1 71 ? 19.828 -33.094 -14.523 1 93.94 71 LYS B O 1
ATOM 3394 N N . ILE B 1 72 ? 18.891 -31.172 -14.977 1 96.81 72 ILE B N 1
ATOM 3395 C CA . ILE B 1 72 ? 19.922 -30.406 -14.281 1 96.81 72 ILE B CA 1
ATOM 3396 C C . ILE B 1 72 ? 19.578 -30.328 -12.789 1 96.81 72 ILE B C 1
ATOM 3398 O O . ILE B 1 72 ? 20.438 -30.547 -11.938 1 96.81 72 ILE B O 1
ATOM 3402 N N . LEU B 1 73 ? 18.312 -30.141 -12.414 1 97.75 73 LEU B N 1
ATOM 3403 C CA . LEU B 1 73 ? 17.844 -29.922 -11.055 1 97.75 73 LEU B CA 1
ATOM 3404 C C . LEU B 1 73 ? 18.109 -31.141 -10.172 1 97.75 73 LEU B C 1
ATOM 3406 O O . LEU B 1 73 ? 18.5 -31 -9.016 1 97.75 73 LEU B O 1
ATOM 3410 N N . VAL B 1 74 ? 17.969 -32.25 -10.695 1 94.94 74 VAL B N 1
ATOM 3411 C CA . VAL B 1 74 ? 18.031 -33.5 -9.922 1 94.94 74 VAL B CA 1
ATOM 3412 C C . VAL B 1 74 ? 19.422 -33.656 -9.344 1 94.94 74 VAL B C 1
ATOM 3414 O O . VAL B 1 74 ? 19.594 -34.219 -8.242 1 94.94 74 VAL B O 1
ATOM 3417 N N . GLY B 1 75 ? 20.422 -33.188 -10.008 1 93.06 75 GLY B N 1
ATOM 3418 C CA . GLY B 1 75 ? 21.797 -33.375 -9.562 1 93.06 75 GLY B CA 1
ATOM 3419 C C . GLY B 1 75 ? 22.266 -32.25 -8.633 1 93.06 75 GLY B C 1
ATOM 3420 O O . GLY B 1 75 ? 23.375 -32.312 -8.109 1 93.06 75 GLY B O 1
ATOM 3421 N N . MET B 1 76 ? 21.453 -31.312 -8.273 1 95.69 76 MET B N 1
ATOM 3422 C CA . MET B 1 76 ? 21.875 -30.078 -7.617 1 95.69 76 MET B CA 1
ATOM 3423 C C . MET B 1 76 ? 21.828 -30.219 -6.102 1 95.69 76 MET B C 1
ATOM 3425 O O . MET B 1 76 ? 22.094 -29.266 -5.367 1 95.69 76 MET B O 1
ATOM 3429 N N . ASN B 1 77 ? 21.531 -31.406 -5.578 1 90.56 77 ASN B N 1
ATOM 3430 C CA . ASN B 1 77 ? 21.578 -31.641 -4.137 1 90.56 77 ASN B CA 1
ATOM 3431 C C . ASN B 1 77 ? 23 -31.906 -3.65 1 90.56 77 ASN B C 1
ATOM 3433 O O . ASN B 1 77 ? 23.234 -32 -2.445 1 90.56 77 ASN B O 1
ATOM 3437 N N . GLN B 1 78 ? 23.906 -31.922 -4.535 1 85.44 78 GLN B N 1
ATOM 3438 C CA . GLN B 1 78 ? 25.344 -31.969 -4.223 1 85.44 78 GLN B CA 1
ATOM 3439 C C . GLN B 1 78 ? 26 -30.609 -4.453 1 85.44 78 GLN B C 1
ATOM 3441 O O . GLN B 1 78 ? 25.766 -29.969 -5.48 1 85.44 78 GLN B O 1
ATOM 3446 N N . ALA B 1 79 ? 26.781 -30.219 -3.535 1 75.69 79 ALA B N 1
ATOM 3447 C CA . ALA B 1 79 ? 27.344 -28.875 -3.527 1 75.69 79 ALA B CA 1
ATOM 3448 C C . ALA B 1 79 ? 28.047 -28.562 -4.848 1 75.69 79 ALA B C 1
ATOM 3450 O O . ALA B 1 79 ? 27.891 -27.484 -5.41 1 75.69 79 ALA B O 1
ATOM 3451 N N . GLU B 1 80 ? 28.875 -29.5 -5.348 1 78 80 GLU B N 1
ATOM 3452 C CA . GLU B 1 80 ? 29.641 -29.281 -6.57 1 78 80 GLU B CA 1
ATOM 3453 C C . GLU B 1 80 ? 28.719 -29.094 -7.77 1 78 80 GLU B C 1
ATOM 3455 O O . GLU B 1 80 ? 28.984 -28.25 -8.633 1 78 80 GLU B O 1
ATOM 3460 N N . ASN B 1 81 ? 27.625 -29.734 -7.715 1 93.38 81 ASN B N 1
ATOM 3461 C CA . ASN B 1 81 ? 26.703 -29.672 -8.844 1 93.38 81 ASN B CA 1
ATOM 3462 C C . ASN B 1 81 ? 25.75 -28.484 -8.727 1 93.38 81 ASN B C 1
ATOM 3464 O O . ASN B 1 81 ? 25.203 -28.031 -9.727 1 93.38 81 ASN B O 1
ATOM 3468 N N . PHE B 1 82 ? 25.641 -27.984 -7.512 1 97.12 82 PHE B N 1
ATOM 3469 C CA . PHE B 1 82 ? 24.688 -26.906 -7.289 1 97.12 82 PHE B CA 1
ATOM 3470 C C . PHE B 1 82 ? 25.109 -25.656 -8.062 1 97.12 82 PHE B C 1
ATOM 3472 O O . PHE B 1 82 ? 24.344 -25.172 -8.898 1 97.12 82 PHE B O 1
ATOM 3479 N N . LEU B 1 83 ? 26.281 -25.188 -7.902 1 96.75 83 LEU B N 1
ATOM 3480 C CA . LEU B 1 83 ? 26.75 -23.969 -8.547 1 96.75 83 LEU B CA 1
ATOM 3481 C C . LEU B 1 83 ? 26.703 -24.109 -10.062 1 96.75 83 LEU B C 1
ATOM 3483 O O . LEU B 1 83 ? 26.172 -23.234 -10.758 1 96.75 83 LEU B O 1
ATOM 3487 N N . HIS B 1 84 ? 27.234 -25.219 -10.562 1 97.25 84 HIS B N 1
ATOM 3488 C CA . HIS B 1 84 ? 27.266 -25.438 -12 1 97.25 84 HIS B CA 1
ATOM 3489 C C . HIS B 1 84 ? 25.859 -25.516 -12.578 1 97.25 84 HIS B C 1
ATOM 3491 O O . HIS B 1 84 ? 25.578 -24.953 -13.641 1 97.25 84 HIS B O 1
ATOM 3497 N N . GLY B 1 85 ? 25 -26.219 -11.891 1 98.12 85 GLY B N 1
ATOM 3498 C CA . GLY B 1 85 ? 23.609 -26.312 -12.32 1 98.12 85 GLY B CA 1
ATOM 3499 C C . GLY B 1 85 ? 22.922 -24.969 -12.391 1 98.12 85 GLY B C 1
ATOM 3500 O O . GLY B 1 85 ? 22.203 -24.672 -13.352 1 98.12 85 GLY B O 1
ATOM 3501 N N . THR B 1 86 ? 23.109 -24.125 -11.344 1 98.25 86 THR B N 1
ATOM 3502 C CA . THR B 1 86 ? 22.484 -22.812 -11.328 1 98.25 86 THR B CA 1
ATOM 3503 C C . THR B 1 86 ? 23 -21.953 -12.477 1 98.25 86 THR B C 1
ATOM 3505 O O . THR B 1 86 ? 22.234 -21.188 -13.07 1 98.25 86 THR B O 1
ATOM 3508 N N . GLN B 1 87 ? 24.281 -22.047 -12.797 1 98.06 87 GLN B N 1
ATOM 3509 C CA . GLN B 1 87 ? 24.859 -21.281 -13.898 1 98.06 87 GLN B CA 1
ATOM 3510 C C . GLN B 1 87 ? 24.25 -21.688 -15.234 1 98.06 87 GLN B C 1
ATOM 3512 O O . GLN B 1 87 ? 23.875 -20.828 -16.047 1 98.06 87 GLN B O 1
ATOM 3517 N N . LYS B 1 88 ? 24.125 -22.953 -15.422 1 98.12 88 LYS B N 1
ATOM 3518 C CA . LYS B 1 88 ? 23.562 -23.469 -16.656 1 98.12 88 LYS B CA 1
ATOM 3519 C C . LYS B 1 88 ? 22.109 -23.031 -16.828 1 98.12 88 LYS B C 1
ATOM 3521 O O . LYS B 1 88 ? 21.734 -22.516 -17.891 1 98.12 88 LYS B O 1
ATOM 3526 N N . LEU B 1 89 ? 21.359 -23.188 -15.797 1 98.69 89 LEU B N 1
ATOM 3527 C CA . LEU B 1 89 ? 19.938 -22.844 -15.844 1 98.69 89 LEU B CA 1
ATOM 3528 C C . LEU B 1 89 ? 19.75 -21.328 -15.953 1 98.69 89 LEU B C 1
ATOM 3530 O O . LEU B 1 89 ? 18.844 -20.859 -16.641 1 98.69 89 LEU B O 1
ATOM 3534 N N . THR B 1 90 ? 20.594 -20.562 -15.281 1 98.75 90 THR B N 1
ATOM 3535 C CA . THR B 1 90 ? 20.531 -19.109 -15.367 1 98.75 90 THR B CA 1
ATOM 3536 C C . THR B 1 90 ? 20.844 -18.641 -16.781 1 98.75 90 THR B C 1
ATOM 3538 O O . THR B 1 90 ? 20.172 -17.75 -17.312 1 98.75 90 THR B O 1
ATOM 3541 N N . ASN B 1 91 ? 21.875 -19.234 -17.344 1 98.19 91 ASN B N 1
ATOM 3542 C CA . ASN B 1 91 ? 22.219 -18.891 -18.719 1 98.19 91 ASN B CA 1
ATOM 3543 C C . ASN B 1 91 ? 21.047 -19.156 -19.672 1 98.19 91 ASN B C 1
ATOM 3545 O O . ASN B 1 91 ? 20.734 -18.328 -20.531 1 98.19 91 ASN B O 1
ATOM 3549 N N . ARG B 1 92 ? 20.484 -20.281 -19.516 1 97.62 92 ARG B N 1
ATOM 3550 C CA . ARG B 1 92 ? 19.312 -20.609 -20.328 1 97.62 92 ARG B CA 1
ATOM 3551 C C . ARG B 1 92 ? 18.203 -19.578 -20.125 1 97.62 92 ARG B C 1
ATOM 3553 O O . ARG B 1 92 ? 17.594 -19.125 -21.078 1 97.62 92 ARG B O 1
ATOM 3560 N N . PHE B 1 93 ? 17.984 -19.25 -18.875 1 98.5 93 PHE B N 1
ATOM 3561 C CA . PHE B 1 93 ? 16.938 -18.312 -18.5 1 98.5 93 PHE B CA 1
ATOM 3562 C C . PHE B 1 93 ? 17.203 -16.938 -19.109 1 98.5 93 PHE B C 1
ATOM 3564 O O . PHE B 1 93 ? 16.344 -16.375 -19.781 1 98.5 93 PHE B O 1
ATOM 3571 N N . PHE B 1 94 ? 18.391 -16.391 -18.969 1 98.44 94 PHE B N 1
ATOM 3572 C CA . PHE B 1 94 ? 18.719 -15.039 -19.391 1 98.44 94 PHE B CA 1
ATOM 3573 C C . PHE B 1 94 ? 18.812 -14.953 -20.922 1 98.44 94 PHE B C 1
ATOM 3575 O O . PHE B 1 94 ? 18.484 -13.922 -21.516 1 98.44 94 PHE B O 1
ATOM 3582 N N . ASN B 1 95 ? 19.25 -16 -21.562 1 97.31 95 ASN B N 1
ATOM 3583 C CA . ASN B 1 95 ? 19.281 -16.031 -23.031 1 97.31 95 ASN B CA 1
ATOM 3584 C C . ASN B 1 95 ? 17.891 -15.883 -23.625 1 97.31 95 ASN B C 1
ATOM 3586 O O . ASN B 1 95 ? 17.734 -15.297 -24.703 1 97.31 95 ASN B O 1
ATOM 3590 N N . PHE B 1 96 ? 16.969 -16.359 -22.906 1 97.25 96 PHE B N 1
ATOM 3591 C CA . PHE B 1 96 ? 15.586 -16.219 -23.344 1 97.25 96 PHE B CA 1
ATOM 3592 C C . PHE B 1 96 ? 15.039 -14.836 -23 1 97.25 96 PHE B C 1
ATOM 3594 O O . PHE B 1 96 ? 14.484 -14.148 -23.859 1 97.25 96 PHE B O 1
ATOM 3601 N N . THR B 1 97 ? 15.203 -14.375 -21.75 1 97.5 97 THR B N 1
ATOM 3602 C CA . THR B 1 97 ? 14.539 -13.172 -21.266 1 97.5 97 THR B CA 1
ATOM 3603 C C . THR B 1 97 ? 15.125 -11.922 -21.906 1 97.5 97 THR B C 1
ATOM 3605 O O . THR B 1 97 ? 14.422 -10.938 -22.125 1 97.5 97 THR B O 1
ATOM 3608 N N . LYS B 1 98 ? 16.422 -11.953 -22.266 1 96.75 98 LYS B N 1
ATOM 3609 C CA . LYS B 1 98 ? 17.062 -10.773 -22.859 1 96.75 98 LYS B CA 1
ATOM 3610 C C . LYS B 1 98 ? 16.438 -10.438 -24.219 1 96.75 98 LYS B C 1
ATOM 3612 O O . LYS B 1 98 ? 16.562 -9.305 -24.688 1 96.75 98 LYS B O 1
ATOM 3617 N N . LEU B 1 99 ? 15.742 -11.406 -24.859 1 96.62 99 LEU B N 1
ATOM 3618 C CA . LEU B 1 99 ? 15.117 -11.219 -26.156 1 96.62 99 LEU B CA 1
ATOM 3619 C C . LEU B 1 99 ? 13.672 -10.742 -26 1 96.62 99 LEU B C 1
ATOM 3621 O O . LEU B 1 99 ? 12.992 -10.477 -27 1 96.62 99 LEU B O 1
ATOM 3625 N N . ASN B 1 100 ? 13.172 -10.617 -24.797 1 97.75 100 ASN B N 1
ATOM 3626 C CA . ASN B 1 100 ? 11.781 -10.273 -24.5 1 97.75 100 ASN B CA 1
ATOM 3627 C C . ASN B 1 100 ? 11.68 -9.117 -23.516 1 97.75 100 ASN B C 1
ATOM 3629 O O . ASN B 1 100 ? 11.562 -9.336 -22.312 1 97.75 100 ASN B O 1
ATOM 3633 N N . PRO B 1 101 ? 11.578 -7.914 -24.047 1 96.62 101 PRO B N 1
ATOM 3634 C CA . PRO B 1 101 ? 11.695 -6.715 -23.219 1 96.62 101 PRO B CA 1
ATOM 3635 C C . PRO B 1 101 ? 10.516 -6.539 -22.266 1 96.62 101 PRO B C 1
ATOM 3637 O O . PRO B 1 101 ? 10.602 -5.766 -21.297 1 96.62 101 PRO B O 1
ATOM 3640 N N . ASP B 1 102 ? 9.414 -7.285 -22.531 1 97.88 102 ASP B N 1
ATOM 3641 C CA . ASP B 1 102 ? 8.281 -7.219 -21.609 1 97.88 102 ASP B CA 1
ATOM 3642 C C . ASP B 1 102 ? 8.617 -7.879 -20.281 1 97.88 102 ASP B C 1
ATOM 3644 O O . ASP B 1 102 ? 7.926 -7.66 -19.281 1 97.88 102 ASP B O 1
ATOM 3648 N N . ILE B 1 103 ? 9.609 -8.75 -20.25 1 98.12 103 ILE B N 1
ATOM 3649 C CA . ILE B 1 103 ? 10.078 -9.383 -19.016 1 98.12 103 ILE B CA 1
ATOM 3650 C C . ILE B 1 103 ? 11.102 -8.484 -18.328 1 98.12 103 ILE B C 1
ATOM 3652 O O . ILE B 1 103 ? 12.164 -8.211 -18.891 1 98.12 103 ILE B O 1
ATOM 3656 N N . LYS B 1 104 ? 10.867 -8.07 -17.188 1 97.44 104 LYS B N 1
ATOM 3657 C CA . LYS B 1 104 ? 11.734 -7.145 -16.469 1 97.44 104 LYS B CA 1
ATOM 3658 C C . LYS B 1 104 ? 13.094 -7.777 -16.188 1 97.44 104 LYS B C 1
ATOM 3660 O O . LYS B 1 104 ? 13.18 -8.945 -15.805 1 97.44 104 LYS B O 1
ATOM 3665 N N . PRO B 1 105 ? 14.195 -6.996 -16.344 1 97.81 105 PRO B N 1
ATOM 3666 C CA . PRO B 1 105 ? 15.492 -7.5 -15.891 1 97.81 105 PRO B CA 1
ATOM 3667 C C . PRO B 1 105 ? 15.5 -7.859 -14.406 1 97.81 105 PRO B C 1
ATOM 3669 O O . PRO B 1 105 ? 14.773 -7.254 -13.617 1 97.81 105 PRO B O 1
ATOM 3672 N N . ALA B 1 106 ? 16.312 -8.836 -14.062 1 98.5 106 ALA B N 1
ATOM 3673 C CA . ALA B 1 106 ? 16.266 -9.344 -12.695 1 98.5 106 ALA B CA 1
ATOM 3674 C C . ALA B 1 106 ? 17.562 -10.07 -12.328 1 98.5 106 ALA B C 1
ATOM 3676 O O . ALA B 1 106 ? 18.344 -10.438 -13.211 1 98.5 106 ALA B O 1
ATOM 3677 N N . ASP B 1 107 ? 17.781 -10.203 -11.078 1 98.69 107 ASP B N 1
ATOM 3678 C CA . ASP B 1 107 ? 18.703 -11.211 -10.562 1 98.69 107 ASP B CA 1
ATOM 3679 C C . ASP B 1 107 ? 17.984 -12.539 -10.328 1 98.69 107 ASP B C 1
ATOM 3681 O O . ASP B 1 107 ? 16.766 -12.562 -10.102 1 98.69 107 ASP B O 1
ATOM 3685 N N . LEU B 1 108 ? 18.719 -13.578 -10.438 1 98.88 108 LEU B N 1
ATOM 3686 C CA . LEU B 1 108 ? 18.188 -14.891 -10.07 1 98.88 108 LEU B CA 1
ATOM 3687 C C . LEU B 1 108 ? 18.875 -15.414 -8.812 1 98.88 108 LEU B C 1
ATOM 3689 O O . LEU B 1 108 ? 20.078 -15.68 -8.82 1 98.88 108 LEU B O 1
ATOM 3693 N N . LEU B 1 109 ? 18.094 -15.531 -7.762 1 98.75 109 LEU B N 1
ATOM 3694 C CA . LEU B 1 109 ? 18.547 -16.141 -6.523 1 98.75 109 LEU B CA 1
ATOM 3695 C C . LEU B 1 109 ? 18.219 -17.625 -6.496 1 98.75 109 LEU B C 1
ATOM 3697 O O . LEU B 1 109 ? 17.047 -18.016 -6.637 1 98.75 109 LEU B O 1
ATOM 3701 N N . TRP B 1 110 ? 19.234 -18.453 -6.375 1 98.44 110 TRP B N 1
ATOM 3702 C CA . TRP B 1 110 ? 19.078 -19.906 -6.258 1 98.44 110 TRP B CA 1
ATOM 3703 C C . TRP B 1 110 ? 19.422 -20.375 -4.848 1 98.44 110 TRP B C 1
ATOM 3705 O O . TRP B 1 110 ? 20.375 -19.891 -4.238 1 98.44 110 TRP B O 1
ATOM 3715 N N . THR B 1 111 ? 18.672 -21.344 -4.359 1 97.44 111 THR B N 1
ATOM 3716 C CA . THR B 1 111 ? 18.984 -21.906 -3.047 1 97.44 111 THR B CA 1
ATOM 3717 C C . THR B 1 111 ? 18.688 -23.406 -3.008 1 97.44 111 THR B C 1
ATOM 3719 O O . THR B 1 111 ? 17.719 -23.859 -3.602 1 97.44 111 THR B O 1
ATOM 3722 N N . GLY B 1 112 ? 19.578 -24.172 -2.461 1 96.94 112 GLY B N 1
ATOM 3723 C CA . GLY B 1 112 ? 19.312 -25.516 -1.973 1 96.94 112 GLY B CA 1
ATOM 3724 C C . GLY B 1 112 ? 19.062 -25.578 -0.477 1 96.94 112 GLY B C 1
ATOM 3725 O O . GLY B 1 112 ? 19.828 -25 0.305 1 96.94 112 GLY B O 1
ATOM 3726 N N . PHE B 1 113 ? 17.984 -26.188 -0.1 1 95.88 113 PHE B N 1
ATOM 3727 C CA . PHE B 1 113 ? 17.656 -26.125 1.319 1 95.88 113 PHE B CA 1
ATOM 3728 C C . PHE B 1 113 ? 16.812 -27.328 1.734 1 95.88 113 PHE B C 1
ATOM 3730 O O . PHE B 1 113 ? 16.188 -27.969 0.892 1 95.88 113 PHE B O 1
ATOM 3737 N N . TRP B 1 114 ? 16.875 -27.516 2.99 1 95.19 114 TRP B N 1
ATOM 3738 C CA . TRP B 1 114 ? 16.031 -28.531 3.611 1 95.19 114 TRP B CA 1
ATOM 3739 C C . TRP B 1 114 ? 14.812 -27.891 4.27 1 95.19 114 TRP B C 1
ATOM 3741 O O . TRP B 1 114 ? 14.938 -26.875 4.965 1 95.19 114 TRP B O 1
ATOM 3751 N N . LEU B 1 115 ? 13.711 -28.328 3.953 1 93.62 115 LEU B N 1
ATOM 3752 C CA . LEU B 1 115 ? 12.484 -28.031 4.688 1 93.62 115 LEU B CA 1
ATOM 3753 C C . LEU B 1 115 ? 11.945 -29.281 5.375 1 93.62 115 LEU B C 1
ATOM 3755 O O . LEU B 1 115 ? 11.453 -30.203 4.707 1 93.62 115 LEU B O 1
ATOM 3759 N N . ASP B 1 116 ? 12.18 -29.281 6.637 1 91.19 116 ASP B N 1
ATOM 3760 C CA . ASP B 1 116 ? 11.969 -30.5 7.402 1 91.19 116 ASP B CA 1
ATOM 3761 C C . ASP B 1 116 ? 12.812 -31.656 6.852 1 91.19 116 ASP B C 1
ATOM 3763 O O . ASP B 1 116 ? 14.039 -31.625 6.938 1 91.19 116 ASP B O 1
ATOM 3767 N N . GLU B 1 117 ? 12.203 -32.656 6.215 1 92.62 117 GLU B N 1
ATOM 3768 C CA . GLU B 1 117 ? 12.969 -33.812 5.77 1 92.62 117 GLU B CA 1
ATOM 3769 C C . GLU B 1 117 ? 13.078 -33.844 4.246 1 92.62 117 GLU B C 1
ATOM 3771 O O . GLU B 1 117 ? 13.656 -34.781 3.686 1 92.62 117 GLU B O 1
ATOM 3776 N N . ALA B 1 118 ? 12.656 -32.781 3.652 1 95 118 ALA B N 1
ATOM 3777 C CA . ALA B 1 118 ? 12.672 -32.781 2.191 1 95 118 ALA B CA 1
ATOM 3778 C C . ALA B 1 118 ? 13.664 -31.734 1.665 1 95 118 ALA B C 1
ATOM 3780 O O . ALA B 1 118 ? 13.773 -30.641 2.217 1 95 118 ALA B O 1
ATOM 3781 N N . TYR B 1 119 ? 14.398 -32.156 0.63 1 96.44 119 TYR B N 1
ATOM 3782 C CA . TYR B 1 119 ? 15.367 -31.234 0.026 1 96.44 119 TYR B CA 1
ATOM 3783 C C . TYR B 1 119 ? 14.773 -30.547 -1.191 1 96.44 119 TYR B C 1
ATOM 3785 O O . TYR B 1 119 ? 14.188 -31.188 -2.064 1 96.44 119 TYR B O 1
ATOM 3793 N N . PHE B 1 120 ? 14.938 -29.219 -1.224 1 97.75 120 PHE B N 1
ATOM 3794 C CA . PHE B 1 120 ? 14.367 -28.391 -2.285 1 97.75 120 PHE B CA 1
ATOM 3795 C C . PHE B 1 120 ? 15.453 -27.609 -3.006 1 97.75 120 PHE B C 1
ATOM 3797 O O . PHE B 1 120 ? 16.484 -27.297 -2.418 1 97.75 120 PHE B O 1
ATOM 3804 N N . ILE B 1 121 ? 15.25 -27.406 -4.281 1 98.38 121 ILE B N 1
ATOM 3805 C CA . ILE B 1 121 ? 15.938 -26.375 -5.043 1 98.38 121 ILE B CA 1
ATOM 3806 C C . ILE B 1 121 ? 14.977 -25.234 -5.359 1 98.38 121 ILE B C 1
ATOM 3808 O O . ILE B 1 121 ? 13.859 -25.469 -5.828 1 98.38 121 ILE B O 1
ATOM 3812 N N . GLY B 1 122 ? 15.375 -24.031 -5.012 1 98.5 122 GLY B N 1
ATOM 3813 C CA . GLY B 1 122 ? 14.539 -22.875 -5.285 1 98.5 122 GLY B CA 1
ATOM 3814 C C . GLY B 1 122 ? 15.188 -21.875 -6.227 1 98.5 122 GLY B C 1
ATOM 3815 O O . GLY B 1 122 ? 16.391 -21.641 -6.152 1 98.5 122 GLY B O 1
ATOM 3816 N N . MET B 1 123 ? 14.422 -21.344 -7.141 1 98.88 123 MET B N 1
ATOM 3817 C CA . MET B 1 123 ? 14.797 -20.203 -7.969 1 98.88 123 MET B CA 1
ATOM 3818 C C . MET B 1 123 ? 13.844 -19.031 -7.754 1 98.88 123 MET B C 1
ATOM 3820 O O . MET B 1 123 ? 12.625 -19.203 -7.844 1 98.88 123 MET B O 1
ATOM 3824 N N . PHE B 1 124 ? 14.367 -17.875 -7.5 1 98.81 124 PHE B N 1
ATOM 3825 C CA . PHE B 1 124 ? 13.586 -16.656 -7.277 1 98.81 124 PHE B CA 1
ATOM 3826 C C . PHE B 1 124 ? 14.031 -15.555 -8.219 1 98.81 124 PHE B C 1
ATOM 3828 O O . PHE B 1 124 ? 15.188 -15.133 -8.195 1 98.81 124 PHE B O 1
ATOM 3835 N N . LYS B 1 125 ? 13.148 -15.141 -9.055 1 98.88 125 LYS B N 1
ATOM 3836 C CA . LYS B 1 125 ? 13.438 -14 -9.922 1 98.88 125 LYS B CA 1
ATOM 3837 C C . LYS B 1 125 ? 13.227 -12.688 -9.18 1 98.88 125 LYS B C 1
ATOM 3839 O O . LYS B 1 125 ? 12.102 -12.352 -8.805 1 98.88 125 LYS B O 1
ATOM 3844 N N . LEU B 1 126 ? 14.258 -11.984 -8.984 1 98.75 126 LEU B N 1
ATOM 3845 C CA . LEU B 1 126 ? 14.234 -10.727 -8.258 1 98.75 126 LEU B CA 1
ATOM 3846 C C . LEU B 1 126 ? 14.328 -9.539 -9.211 1 98.75 126 LEU B C 1
ATOM 3848 O O . LEU B 1 126 ? 15.43 -9.125 -9.578 1 98.75 126 LEU B O 1
ATOM 3852 N N . ASN B 1 127 ? 13.203 -9.008 -9.57 1 98.62 127 ASN B N 1
ATOM 3853 C CA . ASN B 1 127 ? 13.148 -7.914 -10.539 1 98.62 127 ASN B CA 1
ATOM 3854 C C . ASN B 1 127 ? 13.914 -6.691 -10.055 1 98.62 127 ASN B C 1
ATOM 3856 O O . ASN B 1 127 ? 13.844 -6.332 -8.883 1 98.62 127 ASN B O 1
ATOM 3860 N N . HIS B 1 128 ? 14.641 -6.098 -11 1 98 128 HIS B N 1
ATOM 3861 C CA . HIS B 1 128 ? 15.312 -4.836 -10.695 1 98 128 HIS B CA 1
ATOM 3862 C C . HIS B 1 128 ? 14.312 -3.697 -10.547 1 98 128 HIS B C 1
ATOM 3864 O O . HIS B 1 128 ? 13.398 -3.557 -11.367 1 98 128 HIS B O 1
ATOM 3870 N N . ASN B 1 129 ? 14.484 -2.91 -9.523 1 97.25 129 ASN B N 1
ATOM 3871 C CA . ASN B 1 129 ? 13.695 -1.697 -9.32 1 97.25 129 ASN B CA 1
ATOM 3872 C C . ASN B 1 129 ? 14.586 -0.467 -9.18 1 97.25 129 ASN B C 1
ATOM 3874 O O . ASN B 1 129 ? 15.758 -0.582 -8.812 1 97.25 129 ASN B O 1
ATOM 3878 N N . GLU B 1 130 ? 13.984 0.629 -9.531 1 96.75 130 GLU B N 1
ATOM 3879 C CA . GLU B 1 130 ? 14.695 1.896 -9.414 1 96.75 130 GLU B CA 1
ATOM 3880 C C . GLU B 1 130 ? 14.398 2.574 -8.078 1 96.75 130 GLU B C 1
ATOM 3882 O O . GLU B 1 130 ? 13.258 2.541 -7.602 1 96.75 130 GLU B O 1
ATOM 3887 N N . SER B 1 131 ? 15.43 3.143 -7.48 1 97.56 131 SER B N 1
ATOM 3888 C CA . SER B 1 131 ? 15.258 3.955 -6.281 1 97.56 131 SER B CA 1
ATOM 3889 C C . SER B 1 131 ? 16.219 5.137 -6.27 1 97.56 131 SER B C 1
ATOM 3891 O O . SER B 1 131 ? 17.312 5.055 -6.828 1 97.56 131 SER B O 1
ATOM 3893 N N . TYR B 1 132 ? 15.805 6.188 -5.68 1 97.62 132 TYR B N 1
ATOM 3894 C CA . TYR B 1 132 ? 16.672 7.355 -5.516 1 97.62 132 TYR B CA 1
ATOM 3895 C C . TYR B 1 132 ? 17.625 7.168 -4.344 1 97.62 132 TYR B C 1
ATOM 3897 O O . TYR B 1 132 ? 17.25 6.609 -3.311 1 97.62 132 TYR B O 1
ATOM 3905 N N . THR B 1 133 ? 18.812 7.57 -4.504 1 97.62 133 THR B N 1
ATOM 3906 C CA . THR B 1 133 ? 19.844 7.539 -3.459 1 97.62 133 THR B CA 1
ATOM 3907 C C . THR B 1 133 ? 20.812 8.695 -3.631 1 97.62 133 THR B C 1
ATOM 3909 O O . THR B 1 133 ? 20.75 9.43 -4.617 1 97.62 133 THR B O 1
ATOM 3912 N N . HIS B 1 134 ? 21.609 9.008 -2.617 1 97.56 134 HIS B N 1
ATOM 3913 C CA . HIS B 1 134 ? 22.609 10.062 -2.721 1 97.56 134 HIS B CA 1
ATOM 3914 C C . HIS B 1 134 ? 23.953 9.508 -3.152 1 97.56 134 HIS B C 1
ATOM 3916 O O . HIS B 1 134 ? 24.203 8.305 -3.016 1 97.56 134 HIS B O 1
ATOM 3922 N N . TYR B 1 135 ? 24.797 10.289 -3.719 1 95.75 135 TYR B N 1
ATOM 3923 C CA . TYR B 1 135 ? 26.156 9.969 -4.141 1 95.75 135 TYR B CA 1
ATOM 3924 C C . TYR B 1 135 ? 27.094 11.133 -3.863 1 95.75 135 TYR B C 1
ATOM 3926 O O . TYR B 1 135 ? 26.797 12.273 -4.215 1 95.75 135 TYR B O 1
ATOM 3934 N N . VAL B 1 136 ? 28.141 10.844 -3.123 1 95.31 136 VAL B N 1
ATOM 3935 C CA . VAL B 1 136 ? 29.141 11.875 -2.803 1 95.31 136 VAL B CA 1
ATOM 3936 C C . VAL B 1 136 ? 30.25 11.859 -3.85 1 95.31 136 VAL B C 1
ATOM 3938 O O . VAL B 1 136 ? 30.859 10.82 -4.102 1 95.31 136 VAL B O 1
ATOM 3941 N N . GLU B 1 137 ? 30.406 12.875 -4.434 1 94.38 137 GLU B N 1
ATOM 3942 C CA . GLU B 1 137 ? 31.5 13 -5.387 1 94.38 137 GLU B CA 1
ATOM 3943 C C . GLU B 1 137 ? 32.219 14.344 -5.238 1 94.38 137 GLU B C 1
ATOM 3945 O O . GLU B 1 137 ? 31.844 15.164 -4.398 1 94.38 137 GLU B O 1
ATOM 3950 N N . TYR B 1 138 ? 33.312 14.461 -5.945 1 93.06 138 TYR B N 1
ATOM 3951 C CA . TYR B 1 138 ? 34.062 15.719 -5.957 1 93.06 138 TYR B CA 1
ATOM 3952 C C . TYR B 1 138 ? 34 16.375 -7.332 1 93.06 138 TYR B C 1
ATOM 3954 O O . TYR B 1 138 ? 34.094 15.688 -8.359 1 93.06 138 TYR B O 1
ATOM 3962 N N . ASP B 1 139 ? 33.594 17.547 -7.418 1 89.56 139 ASP B N 1
ATOM 3963 C CA . ASP B 1 139 ? 33.719 18.406 -8.586 1 89.56 139 ASP B CA 1
ATOM 3964 C C . ASP B 1 139 ? 34.906 19.344 -8.461 1 89.56 139 ASP B C 1
ATOM 3966 O O . ASP B 1 139 ? 34.844 20.391 -7.797 1 89.56 139 ASP B O 1
ATOM 3970 N N . GLN B 1 140 ? 35.969 18.922 -9.102 1 89.25 140 GLN B N 1
ATOM 3971 C CA . GLN B 1 140 ? 37.25 19.578 -8.852 1 89.25 140 GLN B CA 1
ATOM 3972 C C . GLN B 1 140 ? 37.625 19.469 -7.375 1 89.25 140 GLN B C 1
ATOM 3974 O O . GLN B 1 140 ? 37.812 18.375 -6.859 1 89.25 140 GLN B O 1
ATOM 3979 N N . ASP B 1 141 ? 37.625 20.609 -6.641 1 91.62 141 ASP B N 1
ATOM 3980 C CA . ASP B 1 141 ? 38.062 20.562 -5.25 1 91.62 141 ASP B CA 1
ATOM 3981 C C . ASP B 1 141 ? 36.875 20.75 -4.297 1 91.62 141 ASP B C 1
ATOM 3983 O O . ASP B 1 141 ? 37.062 20.797 -3.078 1 91.62 141 ASP B O 1
ATOM 3987 N N . ASN B 1 142 ? 35.719 20.688 -4.922 1 94.56 142 ASN B N 1
ATOM 3988 C CA . ASN B 1 142 ? 34.562 20.938 -4.086 1 94.56 142 ASN B CA 1
ATOM 3989 C C . ASN B 1 142 ? 33.719 19.656 -3.885 1 94.56 142 ASN B C 1
ATOM 3991 O O . ASN B 1 142 ? 33.5 18.906 -4.836 1 94.56 142 ASN B O 1
ATOM 3995 N N . LEU B 1 143 ? 33.406 19.391 -2.619 1 96.31 143 LEU B N 1
ATOM 3996 C CA . LEU B 1 143 ? 32.531 18.266 -2.295 1 96.31 143 LEU B CA 1
ATOM 3997 C C . LEU B 1 143 ? 31.141 18.469 -2.887 1 96.31 143 LEU B C 1
ATOM 3999 O O . LEU B 1 143 ? 30.516 19.516 -2.67 1 96.31 143 LEU B O 1
ATOM 4003 N N . LYS B 1 144 ? 30.672 17.562 -3.691 1 96 144 LYS B N 1
ATOM 4004 C CA . LYS B 1 144 ? 29.375 17.609 -4.355 1 96 144 LYS B CA 1
ATOM 4005 C C . LYS B 1 144 ? 28.531 16.406 -3.992 1 96 144 LYS B C 1
ATOM 4007 O O . LYS B 1 144 ? 28.891 15.266 -4.289 1 96 144 LYS B O 1
ATOM 4012 N N . ASN B 1 145 ? 27.469 16.641 -3.264 1 96.88 145 ASN B N 1
ATOM 4013 C CA . ASN B 1 145 ? 26.453 15.609 -3.064 1 96.88 145 ASN B CA 1
ATOM 4014 C C . ASN B 1 145 ? 25.453 15.578 -4.223 1 96.88 145 ASN B C 1
ATOM 4016 O O . ASN B 1 145 ? 24.891 16.609 -4.594 1 96.88 145 ASN B O 1
ATOM 4020 N N . ASP B 1 146 ? 25.266 14.398 -4.762 1 96.06 146 ASP B N 1
ATOM 4021 C CA . ASP B 1 146 ? 24.359 14.25 -5.902 1 96.06 146 ASP B CA 1
ATOM 4022 C C . ASP B 1 146 ? 23.203 13.32 -5.57 1 96.06 146 ASP B C 1
ATOM 4024 O O . ASP B 1 146 ? 23.312 12.469 -4.691 1 96.06 146 ASP B O 1
ATOM 4028 N N . LEU B 1 147 ? 22.047 13.586 -6.227 1 96.31 147 LEU B N 1
ATOM 4029 C CA . LEU B 1 147 ? 20.906 12.688 -6.242 1 96.31 147 LEU B CA 1
ATOM 4030 C C . LEU B 1 147 ? 20.906 11.812 -7.488 1 96.31 147 LEU B C 1
ATOM 4032 O O . LEU B 1 147 ? 20.844 12.32 -8.609 1 96.31 147 LEU B O 1
ATOM 4036 N N . ILE B 1 148 ? 20.969 10.531 -7.305 1 95.75 148 ILE B N 1
ATOM 4037 C CA . ILE B 1 148 ? 21.078 9.641 -8.453 1 95.75 148 ILE B CA 1
ATOM 4038 C C . ILE B 1 148 ? 20.047 8.516 -8.336 1 95.75 148 ILE B C 1
ATOM 4040 O O . ILE B 1 148 ? 19.422 8.344 -7.289 1 95.75 148 ILE B O 1
ATOM 4044 N N . ILE B 1 149 ? 19.844 7.777 -9.406 1 96 149 ILE B N 1
ATOM 4045 C CA . ILE B 1 149 ? 18.938 6.637 -9.445 1 96 149 ILE B CA 1
ATOM 4046 C C . ILE B 1 149 ? 19.75 5.34 -9.406 1 96 149 ILE B C 1
ATOM 4048 O O . ILE B 1 149 ? 20.656 5.133 -10.219 1 96 149 ILE B O 1
ATOM 4052 N N . ASN B 1 150 ? 19.516 4.516 -8.398 1 96.06 150 ASN B N 1
ATOM 4053 C CA . ASN B 1 150 ? 20 3.139 -8.383 1 96.06 150 ASN B CA 1
ATOM 4054 C C . ASN B 1 150 ? 19.031 2.205 -9.109 1 96.06 150 ASN B C 1
ATOM 4056 O O . ASN B 1 150 ? 17.859 2.113 -8.75 1 96.06 150 ASN B O 1
ATOM 4060 N N . ARG B 1 151 ? 19.484 1.487 -10.039 1 96.25 151 ARG B N 1
ATOM 4061 C CA . ARG B 1 151 ? 18.594 0.702 -10.906 1 96.25 151 ARG B CA 1
ATOM 4062 C C . ARG B 1 151 ? 18.672 -0.78 -10.547 1 96.25 151 ARG B C 1
ATOM 4064 O O . ARG B 1 151 ? 18.125 -1.62 -11.266 1 96.25 151 ARG B O 1
ATOM 4071 N N . ALA B 1 152 ? 19.359 -1.136 -9.477 1 96.44 152 ALA B N 1
ATOM 4072 C CA . ALA B 1 152 ? 19.594 -2.533 -9.117 1 96.44 152 ALA B CA 1
ATOM 4073 C C . ALA B 1 152 ? 19 -2.852 -7.746 1 96.44 152 ALA B C 1
ATOM 4075 O O . ALA B 1 152 ? 19.562 -3.639 -6.984 1 96.44 152 ALA B O 1
ATOM 4076 N N . ILE B 1 153 ? 17.922 -2.137 -7.426 1 97.88 153 ILE B N 1
ATOM 4077 C CA . ILE B 1 153 ? 17.234 -2.416 -6.168 1 97.88 153 ILE B CA 1
ATOM 4078 C C . ILE B 1 153 ? 16.359 -3.652 -6.324 1 97.88 153 ILE B C 1
ATOM 4080 O O . ILE B 1 153 ? 15.578 -3.75 -7.273 1 97.88 153 ILE B O 1
ATOM 4084 N N . LEU B 1 154 ? 16.5 -4.621 -5.391 1 98.25 154 LEU B N 1
ATOM 4085 C CA . LEU B 1 154 ? 15.758 -5.879 -5.445 1 98.25 154 LEU B CA 1
ATOM 4086 C C . LEU B 1 154 ? 14.492 -5.805 -4.598 1 98.25 154 LEU B C 1
ATOM 4088 O O . LEU B 1 154 ? 14.336 -4.887 -3.791 1 98.25 154 LEU B O 1
ATOM 4092 N N . PRO B 1 155 ? 13.539 -6.719 -4.789 1 98 155 PRO B N 1
ATOM 4093 C CA . PRO B 1 155 ? 12.297 -6.695 -4.008 1 98 155 PRO B CA 1
ATOM 4094 C C . PRO B 1 155 ? 12.547 -6.773 -2.502 1 98 155 PRO B C 1
ATOM 4096 O O . PRO B 1 155 ? 13.453 -7.484 -2.059 1 98 155 PRO B O 1
ATOM 4099 N N . SER B 1 156 ? 11.766 -6.055 -1.796 1 97.06 156 SER B N 1
ATOM 4100 C CA . SER B 1 156 ? 11.844 -6.152 -0.342 1 97.06 156 SER B CA 1
ATOM 4101 C C . SER B 1 156 ? 11.336 -7.5 0.152 1 97.06 156 SER B C 1
ATOM 4103 O O . SER B 1 156 ? 10.586 -8.18 -0.553 1 97.06 156 SER B O 1
ATOM 4105 N N . PRO B 1 157 ? 11.703 -7.863 1.368 1 96.06 157 PRO B N 1
ATOM 4106 C CA . PRO B 1 157 ? 11.234 -9.133 1.919 1 96.06 157 PRO B CA 1
ATOM 4107 C C . PRO B 1 157 ? 9.711 -9.195 2.047 1 96.06 157 PRO B C 1
ATOM 4109 O O . PRO B 1 157 ? 9.133 -10.281 2.09 1 96.06 157 PRO B O 1
ATOM 4112 N N . THR B 1 158 ? 9.062 -8.047 2.084 1 94.12 158 THR B N 1
ATOM 4113 C CA . THR B 1 158 ? 7.617 -8.016 2.287 1 94.12 158 THR B CA 1
ATOM 4114 C C . THR B 1 158 ? 6.883 -7.957 0.951 1 94.12 158 THR B C 1
ATOM 4116 O O . THR B 1 158 ? 5.664 -8.156 0.895 1 94.12 158 THR B O 1
ATOM 4119 N N . GLN B 1 159 ? 7.629 -7.746 -0.098 1 94.38 159 GLN B N 1
ATOM 4120 C CA . GLN B 1 159 ? 7.031 -7.629 -1.424 1 94.38 159 GLN B CA 1
ATOM 4121 C C . GLN B 1 159 ? 6.844 -9 -2.066 1 94.38 159 GLN B C 1
ATOM 4123 O O . GLN B 1 159 ? 7.711 -9.867 -1.961 1 94.38 159 GLN B O 1
ATOM 4128 N N . ALA B 1 160 ? 5.75 -9.125 -2.719 1 93.94 160 ALA B N 1
ATOM 4129 C CA . ALA B 1 160 ? 5.551 -10.328 -3.523 1 93.94 160 ALA B CA 1
ATOM 4130 C C . ALA B 1 160 ? 6.496 -10.352 -4.723 1 93.94 160 ALA B C 1
ATOM 4132 O O . ALA B 1 160 ? 6.918 -9.297 -5.207 1 93.94 160 ALA B O 1
ATOM 4133 N N . ILE B 1 161 ? 6.902 -11.531 -5.156 1 96.56 161 ILE B N 1
ATOM 4134 C CA . ILE B 1 161 ? 7.637 -11.656 -6.41 1 96.56 161 ILE B CA 1
ATOM 4135 C C . ILE B 1 161 ? 6.734 -12.266 -7.477 1 96.56 161 ILE B C 1
ATOM 4137 O O . ILE B 1 161 ? 5.781 -12.984 -7.16 1 96.56 161 ILE B O 1
ATOM 4141 N N . ASP B 1 162 ? 7.016 -12.016 -8.688 1 97.25 162 ASP B N 1
ATOM 4142 C CA . ASP B 1 162 ? 6.152 -12.391 -9.805 1 97.25 162 ASP B CA 1
ATOM 4143 C C . ASP B 1 162 ? 6.422 -13.828 -10.242 1 97.25 162 ASP B C 1
ATOM 4145 O O . ASP B 1 162 ? 5.508 -14.531 -10.68 1 97.25 162 ASP B O 1
ATOM 4149 N N . GLU B 1 163 ? 7.684 -14.172 -10.141 1 98.69 163 GLU B N 1
ATOM 4150 C CA . GLU B 1 163 ? 8.062 -15.445 -10.758 1 98.69 163 GLU B CA 1
ATOM 4151 C C . GLU B 1 163 ? 9.102 -16.172 -9.914 1 98.69 163 GLU B C 1
ATOM 4153 O O . GLU B 1 163 ? 10.008 -15.555 -9.352 1 98.69 163 GLU B O 1
ATOM 4158 N N . GLY B 1 164 ? 9.008 -17.422 -9.797 1 98.75 164 GLY B N 1
ATOM 4159 C CA . GLY B 1 164 ? 9.898 -18.328 -9.102 1 98.75 164 GLY B CA 1
ATOM 4160 C C . GLY B 1 164 ? 9.32 -19.719 -8.922 1 98.75 164 GLY B C 1
ATOM 4161 O O . GLY B 1 164 ? 8.141 -19.938 -9.195 1 98.75 164 GLY B O 1
ATOM 4162 N N . PHE B 1 165 ? 10.18 -20.672 -8.523 1 98.69 165 PHE B N 1
ATOM 4163 C CA . PHE B 1 165 ? 9.664 -22.016 -8.266 1 98.69 165 PHE B CA 1
ATOM 4164 C C . PHE B 1 165 ? 10.539 -22.734 -7.238 1 98.69 165 PHE B C 1
ATOM 4166 O O . PHE B 1 165 ? 11.68 -22.344 -6.996 1 98.69 165 PHE B O 1
ATOM 4173 N N . LEU B 1 166 ? 10 -23.656 -6.613 1 98.38 166 LEU B N 1
ATOM 4174 C CA . LEU B 1 166 ? 10.664 -24.656 -5.781 1 98.38 166 LEU B CA 1
ATOM 4175 C C . LEU B 1 166 ? 10.516 -26.047 -6.395 1 98.38 166 LEU B C 1
ATOM 4177 O O . LEU B 1 166 ? 9.469 -26.391 -6.945 1 98.38 166 LEU B O 1
ATOM 4181 N N . TYR B 1 167 ? 11.508 -26.812 -6.316 1 98.31 167 TYR B N 1
ATOM 4182 C CA . TYR B 1 167 ? 11.516 -28.203 -6.781 1 98.31 167 TYR B CA 1
ATOM 4183 C C . TYR B 1 167 ? 11.969 -29.141 -5.672 1 98.31 167 TYR B C 1
ATOM 4185 O O . TYR B 1 167 ? 13.062 -28.984 -5.125 1 98.31 167 TYR B O 1
ATOM 4193 N N . CYS B 1 168 ? 11.125 -30.047 -5.352 1 97.44 168 CYS B N 1
ATOM 4194 C CA . CYS B 1 168 ? 11.461 -31.062 -4.355 1 97.44 168 CYS B CA 1
ATOM 4195 C C . CYS B 1 168 ? 12.117 -32.281 -5.008 1 97.44 168 CYS B C 1
ATOM 4197 O O . CYS B 1 168 ? 11.484 -32.969 -5.789 1 97.44 168 CYS B O 1
ATOM 4199 N N . ILE B 1 169 ? 13.305 -32.5 -4.613 1 95.75 169 ILE B N 1
ATOM 4200 C CA . ILE B 1 169 ? 14.07 -33.562 -5.254 1 95.75 169 ILE B CA 1
ATOM 4201 C C . ILE B 1 169 ? 13.438 -34.906 -4.941 1 95.75 169 ILE B C 1
ATOM 4203 O O . ILE B 1 169 ? 13.328 -35.781 -5.816 1 95.75 169 ILE B O 1
ATOM 4207 N N . ASP B 1 170 ? 12.883 -35.094 -3.783 1 93.25 170 ASP B N 1
ATOM 4208 C CA . ASP B 1 170 ? 12.367 -36.375 -3.312 1 93.25 170 ASP B CA 1
ATOM 4209 C C . ASP B 1 170 ? 11.055 -36.719 -3.996 1 93.25 170 ASP B C 1
ATOM 4211 O O . ASP B 1 170 ? 10.867 -37.875 -4.449 1 93.25 170 ASP B O 1
ATOM 4215 N N . THR B 1 171 ? 10.188 -35.781 -4.129 1 95.06 171 THR B N 1
ATOM 4216 C CA . THR B 1 171 ? 8.852 -36.062 -4.625 1 95.06 171 THR B CA 1
ATOM 4217 C C . THR B 1 171 ? 8.719 -35.688 -6.094 1 95.06 171 THR B C 1
ATOM 4219 O O . THR B 1 171 ? 7.742 -36.031 -6.754 1 95.06 171 THR B O 1
ATOM 4222 N N . GLU B 1 172 ? 9.664 -34.906 -6.645 1 96.38 172 GLU B N 1
ATOM 4223 C CA . GLU B 1 172 ? 9.703 -34.375 -8.008 1 96.38 172 GLU B CA 1
ATOM 4224 C C . GLU B 1 172 ? 8.594 -33.344 -8.242 1 96.38 172 GLU B C 1
ATOM 4226 O O . GLU B 1 172 ? 8.242 -33.062 -9.391 1 96.38 172 GLU B O 1
ATOM 4231 N N . GLU B 1 173 ? 8.07 -32.844 -7.18 1 96.25 173 GLU B N 1
ATOM 4232 C CA . GLU B 1 173 ? 7.02 -31.828 -7.273 1 96.25 173 GLU B CA 1
ATOM 4233 C C . GLU B 1 173 ? 7.613 -30.422 -7.414 1 96.25 173 GLU B C 1
ATOM 4235 O O . GLU B 1 173 ? 8.672 -30.141 -6.852 1 96.25 173 GLU B O 1
ATOM 4240 N N . TYR B 1 174 ? 6.891 -29.703 -8.188 1 97.38 174 TYR B N 1
ATOM 4241 C CA . TYR B 1 174 ? 7.23 -28.281 -8.25 1 97.38 174 TYR B CA 1
ATOM 4242 C C . TYR B 1 174 ? 6.148 -27.422 -7.598 1 97.38 174 TYR B C 1
ATOM 4244 O O . TYR B 1 174 ? 4.984 -27.828 -7.535 1 97.38 174 TYR B O 1
ATOM 4252 N N . PHE B 1 175 ? 6.539 -26.297 -7.07 1 96.94 175 PHE B N 1
ATOM 4253 C CA . PHE B 1 175 ? 5.719 -25.188 -6.598 1 96.94 175 PHE B CA 1
ATOM 4254 C C . PHE B 1 175 ? 6.09 -23.906 -7.316 1 96.94 175 PHE B C 1
ATOM 4256 O O . PHE B 1 175 ? 7.23 -23.438 -7.234 1 96.94 175 PHE B O 1
ATOM 4263 N N . LEU B 1 176 ? 5.113 -23.375 -7.984 1 97.81 176 LEU B N 1
ATOM 4264 C CA . LEU B 1 176 ? 5.461 -22.375 -8.992 1 97.81 176 LEU B CA 1
ATOM 4265 C C . LEU B 1 176 ? 4.539 -21.172 -8.906 1 97.81 176 LEU B C 1
ATOM 4267 O O . LEU B 1 176 ? 3.33 -21.312 -8.727 1 97.81 176 LEU B O 1
ATOM 4271 N N . ILE B 1 177 ? 5.094 -19.969 -8.922 1 98.38 177 ILE B N 1
ATOM 4272 C CA . ILE B 1 177 ? 4.344 -18.75 -9.195 1 98.38 177 ILE B CA 1
ATOM 4273 C C . ILE B 1 177 ? 4.867 -18.094 -10.469 1 98.38 177 ILE B C 1
ATOM 4275 O O . ILE B 1 177 ? 6.07 -18.109 -10.727 1 98.38 177 ILE B O 1
ATOM 4279 N N . GLU B 1 178 ? 3.986 -17.562 -11.258 1 98.56 178 GLU B N 1
ATOM 4280 C CA . GLU B 1 178 ? 4.418 -17.016 -12.547 1 98.56 178 GLU B CA 1
ATOM 4281 C C . GLU B 1 178 ? 3.459 -15.938 -13.039 1 98.56 178 GLU B C 1
ATOM 4283 O O . GLU B 1 178 ? 2.367 -15.773 -12.492 1 98.56 178 GLU B O 1
ATOM 4288 N N . LYS B 1 179 ? 3.873 -15.219 -13.977 1 97.62 179 LYS B N 1
ATOM 4289 C CA . LYS B 1 179 ? 3.154 -14.133 -14.641 1 97.62 179 LYS B CA 1
ATOM 4290 C C . LYS B 1 179 ? 3.332 -14.211 -16.156 1 97.62 179 LYS B C 1
ATOM 4292 O O . LYS B 1 179 ? 4.426 -14.5 -16.641 1 97.62 179 LYS B O 1
ATOM 4297 N N . LYS B 1 180 ? 2.312 -13.922 -16.891 1 98.06 180 LYS B N 1
ATOM 4298 C CA . LYS B 1 180 ? 2.393 -13.906 -18.344 1 98.06 180 LYS B CA 1
ATOM 4299 C C . LYS B 1 180 ? 3.09 -12.641 -18.828 1 98.06 180 LYS B C 1
ATOM 4301 O O . LYS B 1 180 ? 2.898 -11.562 -18.266 1 98.06 180 LYS B O 1
ATOM 4306 N N . HIS B 1 181 ? 3.846 -12.812 -19.875 1 98.56 181 HIS B N 1
ATOM 4307 C CA . HIS B 1 181 ? 4.488 -11.688 -20.531 1 98.56 181 HIS B CA 1
ATOM 4308 C C . HIS B 1 181 ? 4.398 -11.82 -22.047 1 98.56 181 HIS B C 1
ATOM 4310 O O . HIS B 1 181 ? 4.258 -12.93 -22.578 1 98.56 181 HIS B O 1
ATOM 4316 N N . LEU B 1 182 ? 4.426 -10.672 -22.688 1 98.62 182 LEU B N 1
ATOM 4317 C CA . LEU B 1 182 ? 4.484 -10.664 -24.141 1 98.62 182 LEU B CA 1
ATOM 4318 C C . LEU B 1 182 ? 5.805 -11.25 -24.641 1 98.62 182 LEU B C 1
ATOM 4320 O O . LEU B 1 182 ? 6.875 -10.766 -24.266 1 98.62 182 LEU B O 1
ATOM 4324 N N . ILE B 1 183 ? 5.73 -12.305 -25.375 1 98.12 183 ILE B N 1
ATOM 4325 C CA . ILE B 1 183 ? 6.902 -12.906 -26 1 98.12 183 ILE B CA 1
ATOM 4326 C C . ILE B 1 183 ? 7.012 -12.445 -27.453 1 98.12 183 ILE B C 1
ATOM 4328 O O . ILE B 1 183 ? 6.098 -12.664 -28.25 1 98.12 183 ILE B O 1
ATOM 4332 N N . GLU B 1 184 ? 8.148 -11.875 -27.828 1 97.69 184 GLU B N 1
ATOM 4333 C CA . GLU B 1 184 ? 8.336 -11.242 -29.125 1 97.69 184 GLU B CA 1
ATOM 4334 C C . GLU B 1 184 ? 8.156 -12.25 -30.266 1 97.69 184 GLU B C 1
ATOM 4336 O O . GLU B 1 184 ? 7.457 -11.969 -31.234 1 97.69 184 GLU B O 1
ATOM 4341 N N . GLU B 1 185 ? 8.703 -13.352 -30.125 1 96.31 185 GLU B N 1
ATOM 4342 C CA . GLU B 1 185 ? 8.688 -14.367 -31.172 1 96.31 185 GLU B CA 1
ATOM 4343 C C . GLU B 1 185 ? 7.27 -14.828 -31.484 1 96.31 185 GLU B C 1
ATOM 4345 O O . GLU B 1 185 ? 6.941 -15.125 -32.625 1 96.31 185 GLU B O 1
ATOM 4350 N N . TYR B 1 186 ? 6.434 -14.844 -30.453 1 96.12 186 TYR B N 1
ATOM 4351 C CA . TYR B 1 186 ? 5.094 -15.398 -30.625 1 96.12 186 TYR B CA 1
ATOM 4352 C C . TYR B 1 186 ? 4.059 -14.289 -30.766 1 96.12 186 TYR B C 1
ATOM 4354 O O . TYR B 1 186 ? 2.934 -14.531 -31.219 1 96.12 186 TYR B O 1
ATOM 4362 N N . GLY B 1 187 ? 4.281 -13.102 -30.359 1 97.12 187 GLY B N 1
ATOM 4363 C CA . GLY B 1 187 ? 3.348 -11.984 -30.406 1 97.12 187 GLY B CA 1
ATOM 4364 C C . GLY B 1 187 ? 2.188 -12.141 -29.438 1 97.12 187 GLY B C 1
ATOM 4365 O O . GLY B 1 187 ? 1.111 -11.586 -29.656 1 97.12 187 GLY B O 1
ATOM 4366 N N . GLU B 1 188 ? 2.32 -12.984 -28.453 1 97.62 188 GLU B N 1
ATOM 4367 C CA . GLU B 1 188 ? 1.255 -13.219 -27.484 1 97.62 188 GLU B CA 1
ATOM 4368 C C . GLU B 1 188 ? 1.812 -13.328 -26.062 1 97.62 188 GLU B C 1
ATOM 4370 O O . GLU B 1 188 ? 3.012 -13.547 -25.875 1 97.62 188 GLU B O 1
ATOM 4375 N N . ARG B 1 189 ? 1.03 -13.094 -25.109 1 98.12 189 ARG B N 1
ATOM 4376 C CA . ARG B 1 189 ? 1.403 -13.242 -23.719 1 98.12 189 ARG B CA 1
ATOM 4377 C C . ARG B 1 189 ? 1.308 -14.703 -23.266 1 98.12 189 ARG B C 1
ATOM 4379 O O . ARG B 1 189 ? 0.277 -15.352 -23.469 1 98.12 189 ARG B O 1
ATOM 4386 N N . ILE B 1 190 ? 2.316 -15.203 -22.703 1 96.88 190 ILE B N 1
ATOM 4387 C CA . ILE B 1 190 ? 2.283 -16.594 -22.25 1 96.88 190 ILE B CA 1
ATOM 4388 C C . ILE B 1 190 ? 2.988 -16.719 -20.906 1 96.88 190 ILE B C 1
ATOM 4390 O O . ILE B 1 190 ? 3.713 -15.812 -20.484 1 96.88 190 ILE B O 1
ATOM 4394 N N . ASN B 1 191 ? 2.771 -17.844 -20.25 1 97.88 191 ASN B N 1
ATOM 4395 C CA . ASN B 1 191 ? 3.51 -18.25 -19.047 1 97.88 191 ASN B CA 1
ATOM 4396 C C . ASN B 1 191 ? 4.875 -18.828 -19.406 1 97.88 191 ASN B C 1
ATOM 4398 O O . ASN B 1 191 ? 5.055 -20.047 -19.391 1 97.88 191 ASN B O 1
ATOM 4402 N N . TYR B 1 192 ? 5.824 -17.984 -19.594 1 98.38 192 TYR B N 1
ATOM 4403 C CA . TYR B 1 192 ? 7.098 -18.422 -20.156 1 98.38 192 TYR B CA 1
ATOM 4404 C C . TYR B 1 192 ? 7.867 -19.281 -19.156 1 98.38 192 TYR B C 1
ATOM 4406 O O . TYR B 1 192 ? 8.664 -20.141 -19.547 1 98.38 192 TYR B O 1
ATOM 4414 N N . LEU B 1 193 ? 7.688 -19.094 -17.828 1 98.62 193 LEU B N 1
ATOM 4415 C CA . LEU B 1 193 ? 8.43 -19.859 -16.844 1 98.62 193 LEU B CA 1
ATOM 4416 C C . LEU B 1 193 ? 8.039 -21.328 -16.875 1 98.62 193 LEU B C 1
ATOM 4418 O O . LEU B 1 193 ? 8.906 -22.203 -16.938 1 98.62 193 LEU B O 1
ATOM 4422 N N . SER B 1 194 ? 6.746 -21.625 -16.922 1 98.31 194 SER B N 1
ATOM 4423 C CA . SER B 1 194 ? 6.289 -23 -17.016 1 98.31 194 SER B CA 1
ATOM 4424 C C . SER B 1 194 ? 6.418 -23.547 -18.438 1 98.31 194 SER B C 1
ATOM 4426 O O . SER B 1 194 ? 7.066 -24.562 -18.656 1 98.31 194 SER B O 1
ATOM 4428 N N . GLU B 1 195 ? 5.961 -22.812 -19.438 1 97.44 195 GLU B N 1
ATOM 4429 C CA . GLU B 1 195 ? 5.781 -23.328 -20.797 1 97.44 195 GLU B CA 1
ATOM 4430 C C . GLU B 1 195 ? 7.113 -23.391 -21.531 1 97.44 195 GLU B C 1
ATOM 4432 O O . GLU B 1 195 ? 7.297 -24.25 -22.406 1 97.44 195 GLU B O 1
ATOM 4437 N N . ILE B 1 196 ? 7.992 -22.516 -21.25 1 97 196 ILE B N 1
ATOM 4438 C CA . ILE B 1 196 ? 9.234 -22.469 -22 1 97 196 ILE B CA 1
ATOM 4439 C C . ILE B 1 196 ? 10.398 -22.922 -21.109 1 97 196 ILE B C 1
ATOM 4441 O O . ILE B 1 196 ? 11.094 -23.891 -21.438 1 97 196 ILE B O 1
ATOM 4445 N N . PHE B 1 197 ? 10.625 -22.391 -20.016 1 98.12 197 PHE B N 1
ATOM 4446 C CA . PHE B 1 197 ? 11.789 -22.688 -19.188 1 98.12 197 PHE B CA 1
ATOM 4447 C C . PHE B 1 197 ? 11.695 -24.094 -18.594 1 98.12 197 PHE B C 1
ATOM 4449 O O . PHE B 1 197 ? 12.656 -24.859 -18.672 1 98.12 197 PHE B O 1
ATOM 4456 N N . LEU B 1 198 ? 10.484 -24.391 -18.016 1 98 198 LEU B N 1
ATOM 4457 C CA . LEU B 1 198 ? 10.305 -25.719 -17.422 1 98 198 LEU B CA 1
ATOM 4458 C C . LEU B 1 198 ? 9.703 -26.688 -18.422 1 98 198 LEU B C 1
ATOM 4460 O O . LEU B 1 198 ? 9.742 -27.906 -18.219 1 98 198 LEU B O 1
ATOM 4464 N N . ASP B 1 199 ? 9.086 -26.172 -19.484 1 97.12 199 ASP B N 1
ATOM 4465 C CA . ASP B 1 199 ? 8.438 -26.938 -20.547 1 97.12 199 ASP B CA 1
ATOM 4466 C C . ASP B 1 199 ? 7.332 -27.828 -19.984 1 97.12 199 ASP B C 1
ATOM 4468 O O . ASP B 1 199 ? 7.32 -29.047 -20.219 1 97.12 199 ASP B O 1
ATOM 4472 N N . ILE B 1 200 ? 6.355 -27.219 -19.281 1 96.88 200 ILE B N 1
ATOM 4473 C CA . ILE B 1 200 ? 5.254 -27.969 -18.688 1 96.88 200 ILE B CA 1
ATOM 4474 C C . ILE B 1 200 ? 3.947 -27.203 -18.891 1 96.88 200 ILE B C 1
ATOM 4476 O O . ILE B 1 200 ? 3.959 -25.984 -19.109 1 96.88 200 ILE B O 1
ATOM 4480 N N . GLN B 1 201 ? 2.865 -27.953 -18.859 1 93.56 201 GLN B N 1
ATOM 4481 C CA . GLN B 1 201 ? 1.524 -27.406 -18.688 1 93.56 201 GLN B CA 1
ATOM 4482 C C . GLN B 1 201 ? 1.074 -27.5 -17.234 1 93.56 201 GLN B C 1
ATOM 4484 O O . GLN B 1 201 ? 1.217 -28.547 -16.594 1 93.56 201 GLN B O 1
ATOM 4489 N N . THR B 1 202 ? 0.644 -26.406 -16.688 1 93.94 202 THR B N 1
ATOM 4490 C CA . THR B 1 202 ? 0.317 -26.359 -15.273 1 93.94 202 THR B CA 1
ATOM 4491 C C . THR B 1 202 ? -1.19 -26.469 -15.062 1 93.94 202 THR B C 1
ATOM 4493 O O . THR B 1 202 ? -1.974 -26.125 -15.945 1 93.94 202 THR B O 1
ATOM 4496 N N . ASN B 1 203 ? -1.562 -27.062 -13.93 1 90.5 203 ASN B N 1
ATOM 4497 C CA . ASN B 1 203 ? -2.924 -26.891 -13.43 1 90.5 203 ASN B CA 1
ATOM 4498 C C . ASN B 1 203 ? -3.148 -25.484 -12.891 1 90.5 203 ASN B C 1
ATOM 4500 O O . ASN B 1 203 ? -2.195 -24.797 -12.523 1 90.5 203 ASN B O 1
ATOM 4504 N N . PRO B 1 204 ? -4.391 -25.094 -12.883 1 93.75 204 PRO B N 1
ATOM 4505 C CA . PRO B 1 204 ? -4.664 -23.781 -12.305 1 93.75 204 PRO B CA 1
ATOM 4506 C C . PRO B 1 204 ? -4.301 -23.703 -10.82 1 93.75 204 PRO B C 1
ATOM 4508 O O . PRO B 1 204 ? -4.383 -24.703 -10.109 1 93.75 204 PRO B O 1
ATOM 4511 N N . SER B 1 205 ? -3.844 -22.547 -10.391 1 94.5 205 SER B N 1
ATOM 4512 C CA . SER B 1 205 ? -3.689 -22.281 -8.969 1 94.5 205 SER B CA 1
ATOM 4513 C C . SER B 1 205 ? -5.043 -22.219 -8.266 1 94.5 205 SER B C 1
ATOM 4515 O O . SER B 1 205 ? -6.086 -22.234 -8.922 1 94.5 205 SER B O 1
ATOM 4517 N N . MET B 1 206 ? -5.012 -22.188 -6.984 1 94.25 206 MET B N 1
ATOM 4518 C CA . MET B 1 206 ? -6.25 -22.016 -6.227 1 94.25 206 MET B CA 1
ATOM 4519 C C . MET B 1 206 ? -6.969 -20.734 -6.629 1 94.25 206 MET B C 1
ATOM 4521 O O . MET B 1 206 ? -8.18 -20.734 -6.871 1 94.25 206 MET B O 1
ATOM 4525 N N . LYS B 1 207 ? -6.184 -19.672 -6.707 1 95.06 207 LYS B N 1
ATOM 4526 C CA . LYS B 1 207 ? -6.75 -18.391 -7.113 1 95.06 207 LYS B CA 1
ATOM 4527 C C . LYS B 1 207 ? -7.398 -18.484 -8.492 1 95.06 207 LYS B C 1
ATOM 4529 O O . LYS B 1 207 ? -8.523 -18.031 -8.688 1 95.06 207 LYS B O 1
ATOM 4534 N N . GLU B 1 208 ? -6.73 -19.078 -9.391 1 95.25 208 GLU B N 1
ATOM 4535 C CA . GLU B 1 208 ? -7.266 -19.25 -10.742 1 95.25 208 GLU B CA 1
ATOM 4536 C C . GLU B 1 208 ? -8.5 -20.141 -10.742 1 95.25 208 GLU B C 1
ATOM 4538 O O . GLU B 1 208 ? -9.469 -19.859 -11.453 1 95.25 208 GLU B O 1
ATOM 4543 N N . SER B 1 209 ? -8.469 -21.188 -9.984 1 95.62 209 SER B N 1
ATOM 4544 C CA . SER B 1 209 ? -9.594 -22.109 -9.898 1 95.62 209 SER B CA 1
ATOM 4545 C C . SER B 1 209 ? -10.844 -21.422 -9.375 1 95.62 209 SER B C 1
ATOM 4547 O O . SER B 1 209 ? -11.93 -21.578 -9.93 1 95.62 209 SER B O 1
ATOM 4549 N N . VAL B 1 210 ? -10.641 -20.656 -8.344 1 95.75 210 VAL B N 1
ATOM 4550 C CA . VAL B 1 210 ? -11.75 -19.906 -7.77 1 95.75 210 VAL B CA 1
ATOM 4551 C C . VAL B 1 210 ? -12.305 -18.922 -8.805 1 95.75 210 VAL B C 1
ATOM 4553 O O . VAL B 1 210 ? -13.523 -18.812 -8.969 1 95.75 210 VAL B O 1
ATOM 4556 N N . ASN B 1 211 ? -11.484 -18.312 -9.539 1 96.12 211 ASN B N 1
ATOM 4557 C CA . ASN B 1 211 ? -11.898 -17.359 -10.555 1 96.12 211 ASN B CA 1
ATOM 4558 C C . ASN B 1 211 ? -12.656 -18.047 -11.695 1 96.12 211 ASN B C 1
ATOM 4560 O O . ASN B 1 211 ? -13.625 -17.5 -12.219 1 96.12 211 ASN B O 1
ATOM 4564 N N . ILE B 1 212 ? -12.18 -19.156 -12.078 1 97.12 212 ILE B N 1
ATOM 4565 C CA . ILE B 1 212 ? -12.852 -19.938 -13.117 1 97.12 212 ILE B CA 1
ATOM 4566 C C . ILE B 1 212 ? -14.281 -20.25 -12.68 1 97.12 212 ILE B C 1
ATOM 4568 O O . ILE B 1 212 ? -15.227 -20.078 -13.445 1 97.12 212 ILE B O 1
ATOM 4572 N N . ILE B 1 213 ? -14.383 -20.672 -11.477 1 97.31 213 ILE B N 1
ATOM 4573 C CA . ILE B 1 213 ? -15.688 -21.047 -10.93 1 97.31 213 ILE B CA 1
ATOM 4574 C C . ILE B 1 213 ? -16.594 -19.828 -10.875 1 97.31 213 ILE B C 1
ATOM 4576 O O . ILE B 1 213 ? -17.75 -19.875 -11.297 1 97.31 213 ILE B O 1
ATOM 4580 N N . LYS B 1 214 ? -16.078 -18.734 -10.359 1 96.56 214 LYS B N 1
ATOM 4581 C CA . LYS B 1 214 ? -16.828 -17.484 -10.289 1 96.56 214 LYS B CA 1
ATOM 4582 C C . LYS B 1 214 ? -17.344 -17.078 -11.656 1 96.56 214 LYS B C 1
ATOM 4584 O O . LYS B 1 214 ? -18.531 -16.766 -11.812 1 96.56 214 LYS B O 1
ATOM 4589 N N . LYS B 1 215 ? -16.531 -17.156 -12.648 1 96.81 215 LYS B N 1
ATOM 4590 C CA . LYS B 1 215 ? -16.891 -16.781 -14.008 1 96.81 215 LYS B CA 1
ATOM 4591 C C . LYS B 1 215 ? -17.953 -17.734 -14.57 1 96.81 215 LYS B C 1
ATOM 4593 O O . LYS B 1 215 ? -18.891 -17.297 -15.234 1 96.81 215 LYS B O 1
ATOM 4598 N N . ALA B 1 216 ? -17.75 -18.953 -14.305 1 97.69 216 ALA B N 1
ATOM 4599 C CA . ALA B 1 216 ? -18.703 -19.953 -14.781 1 97.69 216 ALA B CA 1
ATOM 4600 C C . ALA B 1 216 ? -20.078 -19.734 -14.172 1 97.69 216 ALA B C 1
ATOM 4602 O O . ALA B 1 216 ? -21.094 -19.844 -14.867 1 97.69 216 ALA B O 1
ATOM 4603 N N . ILE B 1 217 ? -20.141 -19.406 -12.891 1 97.69 217 ILE B N 1
ATOM 4604 C CA . ILE B 1 217 ? -21.391 -19.141 -12.195 1 97.69 217 ILE B CA 1
ATOM 4605 C C . ILE B 1 217 ? -22.078 -17.922 -12.797 1 97.69 217 ILE B C 1
ATOM 4607 O O . ILE B 1 217 ? -23.266 -17.953 -13.102 1 97.69 217 ILE B O 1
ATOM 4611 N N . ALA B 1 218 ? -21.328 -16.859 -12.969 1 97 218 ALA B N 1
ATOM 4612 C CA . ALA B 1 218 ? -21.859 -15.617 -13.523 1 97 218 ALA B CA 1
ATOM 4613 C C . ALA B 1 218 ? -22.375 -15.836 -14.945 1 97 218 ALA B C 1
ATOM 4615 O O . ALA B 1 218 ? -23.469 -15.375 -15.289 1 97 218 ALA B O 1
ATOM 4616 N N . LYS B 1 219 ? -21.656 -16.547 -15.789 1 96.81 219 LYS B N 1
ATOM 4617 C CA . LYS B 1 219 ? -22.062 -16.812 -17.172 1 96.81 219 LYS B CA 1
ATOM 4618 C C . LYS B 1 219 ? -23.312 -17.688 -17.203 1 96.81 219 LYS B C 1
ATOM 4620 O O . LYS B 1 219 ? -24.203 -17.469 -18.047 1 96.81 219 LYS B O 1
ATOM 4625 N N . THR B 1 220 ? -23.359 -18.672 -16.359 1 97.31 220 THR B N 1
ATOM 4626 C CA . THR B 1 220 ? -24.516 -19.547 -16.297 1 97.31 220 THR B CA 1
ATOM 4627 C C . THR B 1 220 ? -25.766 -18.75 -15.93 1 97.31 220 THR B C 1
ATOM 4629 O O . THR B 1 220 ? -26.812 -18.891 -16.578 1 97.31 220 THR B O 1
ATOM 4632 N N . ALA B 1 221 ? -25.656 -17.891 -14.875 1 95.94 221 ALA B N 1
ATOM 4633 C CA . ALA B 1 221 ? -26.781 -17.047 -14.477 1 95.94 221 ALA B CA 1
ATOM 4634 C C . ALA B 1 221 ? -27.25 -16.172 -15.641 1 95.94 221 ALA B C 1
ATOM 4636 O O . ALA B 1 221 ? -28.438 -16.094 -15.922 1 95.94 221 ALA B O 1
ATOM 4637 N N . LYS B 1 222 ? -26.344 -15.586 -16.359 1 95.06 222 LYS B N 1
ATOM 4638 C CA . LYS B 1 222 ? -26.641 -14.727 -17.484 1 95.06 222 LYS B CA 1
ATOM 4639 C C . LYS B 1 222 ? -27.344 -15.508 -18.609 1 95.06 222 LYS B C 1
ATOM 4641 O O . LYS B 1 222 ? -28.297 -15.016 -19.219 1 95.06 222 LYS B O 1
ATOM 4646 N N . LYS B 1 223 ? -26.844 -16.672 -18.875 1 95.75 223 LYS B N 1
ATOM 4647 C CA . LYS B 1 223 ? -27.406 -17.531 -19.906 1 95.75 223 LYS B CA 1
ATOM 4648 C C . LYS B 1 223 ? -28.891 -17.797 -19.641 1 95.75 223 LYS B C 1
ATOM 4650 O O . LYS B 1 223 ? -29.672 -17.938 -20.578 1 95.75 223 LYS B O 1
ATOM 4655 N N . PHE B 1 224 ? -29.328 -17.828 -18.453 1 94.94 224 PHE B N 1
ATOM 4656 C CA . PHE B 1 224 ? -30.703 -18.156 -18.109 1 94.94 224 PHE B CA 1
ATOM 4657 C C . PHE B 1 224 ? -31.453 -16.906 -17.641 1 94.94 224 PHE B C 1
ATOM 4659 O O . PHE B 1 224 ? -32.531 -17.016 -17.016 1 94.94 224 PHE B O 1
ATOM 4666 N N . GLY B 1 225 ? -30.938 -15.68 -17.812 1 91.25 225 GLY B N 1
ATOM 4667 C CA . GLY B 1 225 ? -31.594 -14.406 -17.594 1 91.25 225 GLY B CA 1
ATOM 4668 C C . GLY B 1 225 ? -31.781 -14.07 -16.125 1 91.25 225 GLY B C 1
ATOM 4669 O O . GLY B 1 225 ? -32.75 -13.43 -15.742 1 91.25 225 GLY B O 1
ATOM 4670 N N . GLU B 1 226 ? -30.859 -14.586 -15.305 1 89.62 226 GLU B N 1
ATOM 4671 C CA . GLU B 1 226 ? -30.938 -14.359 -13.867 1 89.62 226 GLU B CA 1
ATOM 4672 C C . GLU B 1 226 ? -29.828 -13.438 -13.391 1 89.62 226 GLU B C 1
ATOM 4674 O O . GLU B 1 226 ? -28.781 -13.336 -14.031 1 89.62 226 GLU B O 1
ATOM 4679 N N . ASP B 1 227 ? -30.141 -12.672 -12.375 1 88.19 227 ASP B N 1
ATOM 4680 C CA . ASP B 1 227 ? -29.078 -11.945 -11.695 1 88.19 227 ASP B CA 1
ATOM 4681 C C . ASP B 1 227 ? -28.141 -12.906 -10.961 1 88.19 227 ASP B C 1
ATOM 4683 O O . ASP B 1 227 ? -28.578 -13.898 -10.383 1 88.19 227 ASP B O 1
ATOM 4687 N N . ASP B 1 228 ? -26.875 -12.5 -11 1 93.44 228 ASP B N 1
ATOM 4688 C CA . ASP B 1 228 ? -25.922 -13.484 -10.523 1 93.44 228 ASP B CA 1
ATOM 4689 C C . ASP B 1 228 ? -25.5 -13.195 -9.078 1 93.44 228 ASP B C 1
ATOM 4691 O O . ASP B 1 228 ? -24.781 -13.984 -8.469 1 93.44 228 ASP B O 1
ATOM 4695 N N . TYR B 1 229 ? -25.953 -12.109 -8.469 1 91.88 229 TYR B N 1
ATOM 4696 C CA . TYR B 1 229 ? -25.422 -11.688 -7.176 1 91.88 229 TYR B CA 1
ATOM 4697 C C . TYR B 1 229 ? -25.688 -12.742 -6.109 1 91.88 229 TYR B C 1
ATOM 4699 O O . TYR B 1 229 ? -24.844 -12.984 -5.242 1 91.88 229 TYR B O 1
ATOM 4707 N N . GLN B 1 230 ? -26.797 -13.422 -6.191 1 91 230 GLN B N 1
ATOM 4708 C CA . GLN B 1 230 ? -27.141 -14.438 -5.199 1 91 230 GLN B CA 1
ATOM 4709 C C . GLN B 1 230 ? -26.359 -15.727 -5.434 1 91 230 GLN B C 1
ATOM 4711 O O . GLN B 1 230 ? -25.891 -16.344 -4.48 1 91 230 GLN B O 1
ATOM 4716 N N . ASP B 1 231 ? -26.266 -16.109 -6.711 1 94.75 231 ASP B N 1
ATOM 4717 C CA . ASP B 1 231 ? -25.516 -17.312 -7.047 1 94.75 231 ASP B CA 1
ATOM 4718 C C . ASP B 1 231 ? -24.047 -17.172 -6.633 1 94.75 231 ASP B C 1
ATOM 4720 O O . ASP B 1 231 ? -23.453 -18.125 -6.121 1 94.75 231 ASP B O 1
ATOM 4724 N N . LEU B 1 232 ? -23.531 -16 -6.93 1 96.44 232 LEU B N 1
ATOM 4725 C CA . LEU B 1 232 ? -22.141 -15.734 -6.57 1 96.44 232 LEU B CA 1
ATOM 4726 C C . LEU B 1 232 ? -21.953 -15.773 -5.059 1 96.44 232 LEU B C 1
ATOM 4728 O O . LEU B 1 232 ? -20.938 -16.281 -4.566 1 96.44 232 LEU B O 1
ATOM 4732 N N . ALA B 1 233 ? -22.906 -15.258 -4.324 1 94.56 233 ALA B N 1
ATOM 4733 C CA . ALA B 1 233 ? -22.844 -15.32 -2.867 1 94.56 233 ALA B CA 1
ATOM 4734 C C . ALA B 1 233 ? -22.891 -16.766 -2.381 1 94.56 233 ALA B C 1
ATOM 4736 O O . ALA B 1 233 ? -22.125 -17.156 -1.49 1 94.56 233 ALA B O 1
ATOM 4737 N N . GLU B 1 234 ? -23.719 -17.516 -2.996 1 94 234 GLU B N 1
ATOM 4738 C CA . GLU B 1 234 ? -23.891 -18.922 -2.609 1 94 234 GLU B CA 1
ATOM 4739 C C . GLU B 1 234 ? -22.625 -19.734 -2.896 1 94 234 GLU B C 1
ATOM 4741 O O . GLU B 1 234 ? -22.172 -20.5 -2.045 1 94 234 GLU B O 1
ATOM 4746 N N . VAL B 1 235 ? -22.125 -19.578 -4.062 1 96.81 235 VAL B N 1
ATOM 4747 C CA . VAL B 1 235 ? -20.969 -20.375 -4.426 1 96.81 235 VAL B CA 1
ATOM 4748 C C . VAL B 1 235 ? -19.781 -20.016 -3.541 1 96.81 235 VAL B C 1
ATOM 4750 O O . VAL B 1 235 ? -18.953 -20.859 -3.213 1 96.81 235 VAL B O 1
ATOM 4753 N N . LYS B 1 236 ? -19.641 -18.734 -3.205 1 95.88 236 LYS B N 1
ATOM 4754 C CA . LYS B 1 236 ? -18.562 -18.328 -2.299 1 95.88 236 LYS B CA 1
ATOM 4755 C C . LYS B 1 236 ? -18.641 -19.094 -0.981 1 95.88 236 LYS B C 1
ATOM 4757 O O . LYS B 1 236 ? -17.625 -19.594 -0.484 1 95.88 236 LYS B O 1
ATOM 4762 N N . GLN B 1 237 ? -19.844 -19.234 -0.457 1 94.5 237 GLN B N 1
ATOM 4763 C CA . GLN B 1 237 ? -20.047 -20 0.765 1 94.5 237 GLN B CA 1
ATOM 4764 C C . GLN B 1 237 ? -19.688 -21.469 0.562 1 94.5 237 GLN B C 1
ATOM 4766 O O . GLN B 1 237 ? -19 -22.062 1.4 1 94.5 237 GLN B O 1
ATOM 4771 N N . ILE B 1 238 ? -20.109 -21.969 -0.511 1 94.75 238 ILE B N 1
ATOM 4772 C CA . ILE B 1 238 ? -19.859 -23.375 -0.818 1 94.75 238 ILE B CA 1
ATOM 4773 C C . ILE B 1 238 ? -18.359 -23.625 -0.933 1 94.75 238 ILE B C 1
ATOM 4775 O O . ILE B 1 238 ? -17.828 -24.578 -0.358 1 94.75 238 ILE B O 1
ATOM 4779 N N . LEU B 1 239 ? -17.656 -22.75 -1.658 1 95.69 239 LEU B N 1
ATOM 4780 C CA . LEU B 1 239 ? -16.219 -22.859 -1.829 1 95.69 239 LEU B CA 1
ATOM 4781 C C . LEU B 1 239 ? -15.5 -22.797 -0.483 1 95.69 239 LEU B C 1
ATOM 4783 O O . LEU B 1 239 ? -14.648 -23.625 -0.184 1 95.69 239 LEU B O 1
ATOM 4787 N N . TYR B 1 240 ? -15.891 -21.797 0.256 1 94.38 240 TYR B N 1
ATOM 4788 C CA . TYR B 1 240 ? -15.281 -21.609 1.568 1 94.38 240 TYR B CA 1
ATOM 4789 C C . TYR B 1 240 ? -15.453 -22.859 2.424 1 94.38 240 TYR B C 1
ATOM 4791 O O . TYR B 1 240 ? -14.469 -23.391 2.957 1 94.38 240 TYR B O 1
ATOM 4799 N N . ASP B 1 241 ? -16.625 -23.422 2.477 1 92.56 241 ASP B N 1
ATOM 4800 C CA . ASP B 1 241 ? -16.938 -24.562 3.316 1 92.56 241 ASP B CA 1
ATOM 4801 C C . ASP B 1 241 ? -16.266 -25.828 2.795 1 92.56 241 ASP B C 1
ATOM 4803 O O . ASP B 1 241 ? -15.656 -26.578 3.566 1 92.56 241 ASP B O 1
ATOM 4807 N N . THR B 1 242 ? -16.359 -26.031 1.56 1 91.56 242 THR B N 1
ATOM 4808 C CA . THR B 1 242 ? -15.852 -27.266 0.974 1 91.56 242 THR B CA 1
ATOM 4809 C C . THR B 1 242 ? -14.328 -27.328 1.091 1 91.56 242 THR B C 1
ATOM 4811 O O . THR B 1 242 ? -13.766 -28.375 1.429 1 91.56 242 THR B O 1
ATOM 4814 N N . ILE B 1 243 ? -13.602 -26.234 0.854 1 93.25 243 ILE B N 1
ATOM 4815 C CA . ILE B 1 243 ? -12.148 -26.219 0.938 1 93.25 243 ILE B CA 1
ATOM 4816 C C . ILE B 1 243 ? -11.711 -26.453 2.381 1 93.25 243 ILE B C 1
ATOM 4818 O O . ILE B 1 243 ? -10.742 -27.188 2.629 1 93.25 243 ILE B O 1
ATOM 4822 N N . HIS B 1 244 ? -12.477 -25.922 3.297 1 92.56 244 HIS B N 1
ATOM 4823 C CA . HIS B 1 244 ? -12.125 -26.109 4.703 1 92.56 244 HIS B CA 1
ATOM 4824 C C . HIS B 1 244 ? -12.453 -27.516 5.168 1 92.56 244 HIS B C 1
ATOM 4826 O O . HIS B 1 244 ? -11.734 -28.078 6 1 92.56 244 HIS B O 1
ATOM 4832 N N . GLU B 1 245 ? -13.445 -28.094 4.613 1 92.88 245 GLU B N 1
ATOM 4833 C CA . GLU B 1 245 ? -13.891 -29.406 5.043 1 92.88 245 GLU B CA 1
ATOM 4834 C C . GLU B 1 245 ? -13.094 -30.516 4.359 1 92.88 245 GLU B C 1
ATOM 4836 O O . GLU B 1 245 ? -12.688 -31.484 5 1 92.88 245 GLU B O 1
ATOM 4841 N N . THR B 1 246 ? -12.836 -30.375 3.064 1 93.25 246 THR B N 1
ATOM 4842 C CA . THR B 1 246 ? -12.289 -31.484 2.295 1 93.25 246 THR B CA 1
ATOM 4843 C C . THR B 1 246 ? -10.867 -31.188 1.842 1 93.25 246 THR B C 1
ATOM 4845 O O . THR B 1 246 ? -10.18 -32.062 1.311 1 93.25 246 THR B O 1
ATOM 4848 N N . GLN B 1 247 ? -10.406 -29.938 1.992 1 93.5 247 GLN B N 1
ATOM 4849 C CA . GLN B 1 247 ? -9.086 -29.484 1.545 1 93.5 247 GLN B CA 1
ATOM 4850 C C . GLN B 1 247 ? -8.922 -29.703 0.043 1 93.5 247 GLN B C 1
ATOM 4852 O O . GLN B 1 247 ? -7.887 -30.203 -0.406 1 93.5 247 GLN B O 1
ATOM 4857 N N . ALA B 1 248 ? -10.023 -29.406 -0.633 1 94.38 248 ALA B N 1
ATOM 4858 C CA . ALA B 1 248 ? -10.016 -29.531 -2.088 1 94.38 248 ALA B CA 1
ATOM 4859 C C . ALA B 1 248 ? -11.141 -28.719 -2.715 1 94.38 248 ALA B C 1
ATOM 4861 O O . ALA B 1 248 ? -12.102 -28.344 -2.035 1 94.38 248 ALA B O 1
ATOM 4862 N N . ILE B 1 249 ? -10.953 -28.359 -3.936 1 94.12 249 ILE B N 1
ATOM 4863 C CA . ILE B 1 249 ? -12.062 -27.891 -4.766 1 94.12 249 ILE B CA 1
ATOM 4864 C C . ILE B 1 249 ? -12.609 -29.062 -5.586 1 94.12 249 ILE B C 1
ATOM 4866 O O . ILE B 1 249 ? -11.883 -29.672 -6.371 1 94.12 249 ILE B O 1
ATOM 4870 N N . ASP B 1 250 ? -13.812 -29.328 -5.305 1 93.25 250 ASP B N 1
ATOM 4871 C CA . ASP B 1 250 ? -14.531 -30.391 -6.023 1 93.25 250 ASP B CA 1
ATOM 4872 C C . ASP B 1 250 ? -15.602 -29.781 -6.938 1 93.25 250 ASP B C 1
ATOM 4874 O O . ASP B 1 250 ? -16.688 -29.422 -6.477 1 93.25 250 ASP B O 1
ATOM 4878 N N . ASN B 1 251 ? -15.273 -29.766 -8.188 1 94.69 251 ASN B N 1
ATOM 4879 C CA . ASN B 1 251 ? -16.125 -29.109 -9.172 1 94.69 251 ASN B CA 1
ATOM 4880 C C . ASN B 1 251 ? -17.5 -29.781 -9.266 1 94.69 251 ASN B C 1
ATOM 4882 O O . ASN B 1 251 ? -18.516 -29.094 -9.406 1 94.69 251 ASN B O 1
ATOM 4886 N N . GLN B 1 252 ? -17.562 -31.062 -9.188 1 93.69 252 GLN B N 1
ATOM 4887 C CA . GLN B 1 252 ? -18.828 -31.797 -9.242 1 93.69 252 GLN B CA 1
ATOM 4888 C C . GLN B 1 252 ? -19.688 -31.5 -8.016 1 93.69 252 GLN B C 1
ATOM 4890 O O . GLN B 1 252 ? -20.891 -31.281 -8.141 1 93.69 252 GLN B O 1
ATOM 4895 N N . ALA B 1 253 ? -19.094 -31.516 -6.922 1 93.56 253 ALA B N 1
ATOM 4896 C CA . ALA B 1 253 ? -19.812 -31.219 -5.684 1 93.56 253 ALA B CA 1
ATOM 4897 C C . ALA B 1 253 ? -20.406 -29.812 -5.703 1 93.56 253 ALA B C 1
ATOM 4899 O O . ALA B 1 253 ? -21.531 -29.609 -5.27 1 93.56 253 ALA B O 1
ATOM 4900 N N . ILE B 1 254 ? -19.641 -28.875 -6.191 1 95.44 254 ILE B N 1
ATOM 4901 C CA . ILE B 1 254 ? -20.094 -27.484 -6.277 1 95.44 254 ILE B CA 1
ATOM 4902 C C . ILE B 1 254 ? -21.312 -27.391 -7.184 1 95.44 254 ILE B C 1
ATOM 4904 O O . ILE B 1 254 ? -22.328 -26.797 -6.812 1 95.44 254 ILE B O 1
ATOM 4908 N N . ALA B 1 255 ? -21.219 -28.062 -8.32 1 95.81 255 ALA B N 1
ATOM 4909 C CA . ALA B 1 255 ? -22.328 -28.062 -9.281 1 95.81 255 ALA B CA 1
ATOM 4910 C C . ALA B 1 255 ? -23.578 -28.703 -8.68 1 95.81 255 ALA B C 1
ATOM 4912 O O . ALA B 1 255 ? -24.688 -28.219 -8.906 1 95.81 255 ALA B O 1
ATOM 4913 N N . GLU B 1 256 ? -23.391 -29.734 -7.949 1 95.12 256 GLU B N 1
ATOM 4914 C CA . GLU B 1 256 ? -24.516 -30.438 -7.336 1 95.12 256 GLU B CA 1
ATOM 4915 C C . GLU B 1 256 ? -25.219 -29.562 -6.309 1 95.12 256 GLU B C 1
ATOM 4917 O O . GLU B 1 256 ? -26.453 -29.516 -6.277 1 95.12 256 GLU B O 1
ATOM 4922 N N . VAL B 1 257 ? -24.5 -28.875 -5.512 1 94.38 257 VAL B N 1
ATOM 4923 C CA . VAL B 1 257 ? -25.094 -28.031 -4.477 1 94.38 257 VAL B CA 1
ATOM 4924 C C . VAL B 1 257 ? -25.766 -26.828 -5.121 1 94.38 257 VAL B C 1
ATOM 4926 O O . VAL B 1 257 ? -26.859 -26.438 -4.73 1 94.38 257 VAL B O 1
ATOM 4929 N N . MET B 1 258 ? -25.172 -26.266 -6.133 1 95.38 258 MET B N 1
ATOM 4930 C CA . MET B 1 258 ? -25.641 -25.031 -6.77 1 95.38 258 MET B CA 1
ATOM 4931 C C . MET B 1 258 ? -26.906 -25.297 -7.59 1 95.38 258 MET B C 1
ATOM 4933 O O . MET B 1 258 ? -27.844 -24.5 -7.586 1 95.38 258 MET B O 1
ATOM 4937 N N . TYR B 1 259 ? -26.922 -26.469 -8.242 1 95.94 259 TYR B N 1
ATOM 4938 C CA . TYR B 1 259 ? -27.938 -26.609 -9.281 1 95.94 259 TYR B CA 1
ATOM 4939 C C . TYR B 1 259 ? -28.781 -27.859 -9.062 1 95.94 259 TYR B C 1
ATOM 4941 O O . TYR B 1 259 ? -29.875 -27.969 -9.617 1 95.94 259 TYR B O 1
ATOM 4949 N N . GLY B 1 260 ? -28.312 -28.812 -8.32 1 94.06 260 GLY B N 1
ATOM 4950 C CA . GLY B 1 260 ? -29.062 -30.016 -8.039 1 94.06 260 GLY B CA 1
ATOM 4951 C C . GLY B 1 260 ? -29.516 -30.75 -9.289 1 94.06 260 GLY B C 1
ATOM 4952 O O . GLY B 1 260 ? -28.688 -31.109 -10.125 1 94.06 260 GLY B O 1
ATOM 4953 N N . ASP B 1 261 ? -30.891 -30.688 -9.531 1 94.06 261 ASP B N 1
ATOM 4954 C CA . ASP B 1 261 ? -31.453 -31.469 -10.625 1 94.06 261 ASP B CA 1
ATOM 4955 C C . ASP B 1 261 ? -31.625 -30.625 -11.883 1 94.06 261 ASP B C 1
ATOM 4957 O O . ASP B 1 261 ? -32.125 -31.094 -12.898 1 94.06 261 ASP B O 1
ATOM 4961 N N . ASN B 1 262 ? -31.219 -29.406 -11.766 1 95.06 262 ASN B N 1
ATOM 4962 C CA . ASN B 1 262 ? -31.281 -28.547 -12.953 1 95.06 262 ASN B CA 1
ATOM 4963 C C . ASN B 1 262 ? -30.156 -28.891 -13.938 1 95.06 262 ASN B C 1
ATOM 4965 O O . ASN B 1 262 ? -29.125 -28.219 -13.945 1 95.06 262 ASN B O 1
ATOM 4969 N N . PHE B 1 263 ? -30.438 -29.812 -14.828 1 95.31 263 PHE B N 1
ATOM 4970 C CA . PHE B 1 263 ? -29.438 -30.391 -15.719 1 95.31 263 PHE B CA 1
ATOM 4971 C C . PHE B 1 263 ? -28.906 -29.344 -16.688 1 95.31 263 PHE B C 1
ATOM 4973 O O . PHE B 1 263 ? -27.719 -29.297 -16.984 1 95.31 263 PHE B O 1
ATOM 4980 N N . SER B 1 264 ? -29.781 -28.453 -17.125 1 96.31 264 SER B N 1
ATOM 4981 C CA . SER B 1 264 ? -29.391 -27.453 -18.094 1 96.31 264 SER B CA 1
ATOM 4982 C C . SER B 1 264 ? -28.375 -26.469 -17.516 1 96.31 264 SER B C 1
ATOM 4984 O O . SER B 1 264 ? -27.375 -26.156 -18.156 1 96.31 264 SER B O 1
ATOM 4986 N N . ARG B 1 265 ? -28.609 -26.016 -16.312 1 95.94 265 ARG B N 1
ATOM 4987 C CA . ARG B 1 265 ? -27.688 -25.109 -15.641 1 95.94 265 ARG B CA 1
ATOM 4988 C C . ARG B 1 265 ? -26.359 -25.812 -15.328 1 95.94 265 ARG B C 1
ATOM 4990 O O . ARG B 1 265 ? -25.297 -25.219 -15.5 1 95.94 265 ARG B O 1
ATOM 4997 N N . LYS B 1 266 ? -26.391 -27.031 -14.938 1 96.56 266 LYS B N 1
ATOM 4998 C CA . LYS B 1 266 ? -25.188 -27.812 -14.641 1 96.56 266 LYS B CA 1
ATOM 4999 C C . LYS B 1 266 ? -24.328 -27.969 -15.883 1 96.56 266 LYS B C 1
ATOM 5001 O O . LYS B 1 266 ? -23.094 -27.797 -15.82 1 96.56 266 LYS B O 1
ATOM 5006 N N . GLN B 1 267 ? -25 -28.266 -16.953 1 96.44 267 GLN B N 1
ATOM 5007 C CA . GLN B 1 267 ? -24.266 -28.469 -18.203 1 96.44 267 GLN B CA 1
ATOM 5008 C C . GLN B 1 267 ? -23.562 -27.188 -18.641 1 96.44 267 GLN B C 1
ATOM 5010 O O . GLN B 1 267 ? -22.406 -27.219 -19.062 1 96.44 267 GLN B O 1
ATOM 5015 N N . ALA B 1 268 ? -24.281 -26.094 -18.531 1 96.62 268 ALA B N 1
ATOM 5016 C CA . ALA B 1 268 ? -23.688 -24.797 -18.891 1 96.62 268 ALA B CA 1
ATOM 5017 C C . ALA B 1 268 ? -22.484 -24.5 -18.016 1 96.62 268 ALA B C 1
ATOM 5019 O O . ALA B 1 268 ? -21.438 -24.047 -18.516 1 96.62 268 ALA B O 1
ATOM 5020 N N . TYR B 1 269 ? -22.672 -24.766 -16.75 1 97.56 269 TYR B N 1
ATOM 5021 C CA . TYR B 1 269 ? -21.594 -24.562 -15.773 1 97.56 269 TYR B CA 1
ATOM 5022 C C . TYR B 1 269 ? -20.391 -25.438 -16.109 1 97.56 269 TYR B C 1
ATOM 5024 O O . TYR B 1 269 ? -19.266 -24.938 -16.172 1 97.56 269 TYR B O 1
ATOM 5032 N N . PHE B 1 270 ? -20.531 -26.656 -16.438 1 96.75 270 PHE B N 1
ATOM 5033 C CA . PHE B 1 270 ? -19.453 -27.594 -16.734 1 96.75 270 PHE B CA 1
ATOM 5034 C C . PHE B 1 270 ? -18.766 -27.234 -18.031 1 96.75 270 PHE B C 1
ATOM 5036 O O . PHE B 1 270 ? -17.547 -27.359 -18.156 1 96.75 270 PHE B O 1
ATOM 5043 N N . GLU B 1 271 ? -19.516 -26.844 -18.969 1 96.31 271 GLU B N 1
ATOM 5044 C CA . GLU B 1 271 ? -18.922 -26.438 -20.25 1 96.31 271 GLU B CA 1
ATOM 5045 C C . GLU B 1 271 ? -17.922 -25.297 -20.047 1 96.31 271 GLU B C 1
ATOM 5047 O O . GLU B 1 271 ? -16.812 -25.328 -20.578 1 96.31 271 GLU B O 1
ATOM 5052 N N . GLU B 1 272 ? -18.344 -24.344 -19.219 1 95.81 272 GLU B N 1
ATOM 5053 C CA . GLU B 1 272 ? -17.469 -23.203 -18.969 1 95.81 272 GLU B CA 1
ATOM 5054 C C . GLU B 1 272 ? -16.234 -23.609 -18.172 1 95.81 272 GLU B C 1
ATOM 5056 O O . GLU B 1 272 ? -15.117 -23.234 -18.531 1 95.81 272 GLU B O 1
ATOM 5061 N N . THR B 1 273 ? -16.375 -24.391 -17.094 1 96.75 273 THR B N 1
ATOM 5062 C CA . THR B 1 273 ? -15.25 -24.766 -16.25 1 96.75 273 THR B CA 1
ATOM 5063 C C . THR B 1 273 ? -14.289 -25.672 -17 1 96.75 273 THR B C 1
ATOM 5065 O O . THR B 1 273 ? -13.07 -25.562 -16.844 1 96.75 273 THR B O 1
ATOM 5068 N N . LYS B 1 274 ? -14.812 -26.516 -17.859 1 93.62 274 LYS B N 1
ATOM 5069 C CA . LYS B 1 274 ? -13.984 -27.391 -18.672 1 93.62 274 LYS B CA 1
ATOM 5070 C C . LYS B 1 274 ? -13.188 -26.594 -19.703 1 93.62 274 LYS B C 1
ATOM 5072 O O . LYS B 1 274 ? -11.992 -26.828 -19.891 1 93.62 274 LYS B O 1
ATOM 5077 N N . GLU B 1 275 ? -13.867 -25.719 -20.328 1 93.81 275 GLU B N 1
ATOM 5078 C CA . GLU B 1 275 ? -13.219 -24.875 -21.312 1 93.81 275 GLU B CA 1
ATOM 5079 C C . GLU B 1 275 ? -12.039 -24.109 -20.719 1 93.81 275 GLU B C 1
ATOM 5081 O O . GLU B 1 275 ? -11.031 -23.891 -21.375 1 93.81 275 GLU B O 1
ATOM 5086 N N . GLN B 1 276 ? -12.156 -23.812 -19.5 1 93.06 276 GLN B N 1
ATOM 5087 C CA . GLN B 1 276 ? -11.125 -23.016 -18.844 1 93.06 276 GLN B CA 1
ATOM 5088 C C . GLN B 1 276 ? -10.094 -23.906 -18.156 1 93.06 276 GLN B C 1
ATOM 5090 O O . GLN B 1 276 ? -9.164 -23.406 -17.516 1 93.06 276 GLN B O 1
ATOM 5095 N N . GLY B 1 277 ? -10.273 -25.172 -18.203 1 89.81 277 GLY B N 1
ATOM 5096 C CA . GLY B 1 277 ? -9.25 -26.109 -17.781 1 89.81 277 GLY B CA 1
ATOM 5097 C C . GLY B 1 277 ? -9.336 -26.484 -16.312 1 89.81 277 GLY B C 1
ATOM 5098 O O . GLY B 1 277 ? -8.344 -26.891 -15.703 1 89.81 277 GLY B O 1
ATOM 5099 N N . LEU B 1 278 ? -10.531 -26.312 -15.68 1 94.12 278 LEU B N 1
ATOM 5100 C CA . LEU B 1 278 ? -10.688 -26.688 -14.281 1 94.12 278 LEU B CA 1
ATOM 5101 C C . LEU B 1 278 ? -10.781 -28.203 -14.148 1 94.12 278 LEU B C 1
ATOM 5103 O O . LEU B 1 278 ? -11.578 -28.844 -14.836 1 94.12 278 LEU B O 1
ATOM 5107 N N . ALA B 1 279 ? -9.945 -28.719 -13.305 1 87.56 279 ALA B N 1
ATOM 5108 C CA . ALA B 1 279 ? -10.008 -30.156 -13.039 1 87.56 279 ALA B CA 1
ATOM 5109 C C . ALA B 1 279 ? -11.227 -30.5 -12.188 1 87.56 279 ALA B C 1
ATOM 5111 O O . ALA B 1 279 ? -11.805 -29.625 -11.531 1 87.56 279 ALA B O 1
ATOM 5112 N N . ASP B 1 280 ? -11.547 -31.797 -12.188 1 89.62 280 ASP B N 1
ATOM 5113 C CA . ASP B 1 280 ? -12.703 -32.25 -11.414 1 89.62 280 ASP B CA 1
ATOM 5114 C C . ASP B 1 280 ? -12.469 -32.062 -9.922 1 89.62 280 ASP B C 1
ATOM 5116 O O . ASP B 1 280 ? -13.359 -31.609 -9.195 1 89.62 280 ASP B O 1
ATOM 5120 N N . GLU B 1 281 ? -11.312 -32.438 -9.516 1 91.5 281 GLU B N 1
ATOM 5121 C CA . GLU B 1 281 ? -10.93 -32.25 -8.117 1 91.5 281 GLU B CA 1
ATOM 5122 C C . GLU B 1 281 ? -9.461 -31.859 -7.992 1 91.5 281 GLU B C 1
ATOM 5124 O O . GLU B 1 281 ? -8.594 -32.469 -8.633 1 91.5 281 GLU B O 1
ATOM 5129 N N . THR B 1 282 ? -9.297 -30.875 -7.293 1 89.62 282 THR B N 1
ATOM 5130 C CA . THR B 1 282 ? -7.934 -30.422 -7.035 1 89.62 282 THR B CA 1
ATOM 5131 C C . THR B 1 282 ? -7.723 -30.156 -5.547 1 89.62 282 THR B C 1
ATOM 5133 O O . THR B 1 282 ? -8.484 -29.391 -4.934 1 89.62 282 THR B O 1
ATOM 5136 N N . PRO B 1 283 ? -6.688 -30.734 -4.992 1 91.06 283 PRO B N 1
ATOM 5137 C CA . PRO B 1 283 ? -6.398 -30.469 -3.584 1 91.06 283 PRO B CA 1
ATOM 5138 C C . PRO B 1 283 ? -5.816 -29.062 -3.361 1 91.06 283 PRO B C 1
ATOM 5140 O O . PRO B 1 283 ? -5.027 -28.594 -4.176 1 91.06 283 PRO B O 1
ATOM 5143 N N . TYR B 1 284 ? -6.312 -28.391 -2.258 1 90.38 284 TYR B N 1
ATOM 5144 C CA . TYR B 1 284 ? -5.762 -27.094 -1.852 1 90.38 284 TYR B CA 1
ATOM 5145 C C . TYR B 1 284 ? -5.715 -26.984 -0.333 1 90.38 284 TYR B C 1
ATOM 5147 O O . TYR B 1 284 ? -6.527 -27.594 0.369 1 90.38 284 TYR B O 1
ATOM 5155 N N . MET B 1 285 ? -4.785 -26.125 0.145 1 88.5 285 MET B N 1
ATOM 5156 C CA . MET B 1 285 ? -4.719 -25.797 1.568 1 88.5 285 MET B CA 1
ATOM 5157 C C . MET B 1 285 ? -5.66 -24.656 1.915 1 88.5 285 MET B C 1
ATOM 5159 O O . MET B 1 285 ? -5.539 -23.562 1.366 1 88.5 285 MET B O 1
ATOM 5163 N N . PRO B 1 286 ? -6.504 -24.875 2.898 1 91.5 286 PRO B N 1
ATOM 5164 C CA . PRO B 1 286 ? -7.477 -23.828 3.242 1 91.5 286 PRO B CA 1
ATOM 5165 C C . PRO B 1 286 ? -6.812 -22.531 3.67 1 91.5 286 PRO B C 1
ATOM 5167 O O . PRO B 1 286 ? -7.367 -21.453 3.455 1 91.5 286 PRO B O 1
ATOM 5170 N N . GLU B 1 287 ? -5.629 -22.594 4.211 1 89.56 287 GLU B N 1
ATOM 5171 C CA . GLU B 1 287 ? -4.922 -21.422 4.73 1 89.56 287 GLU B CA 1
ATOM 5172 C C . GLU B 1 287 ? -4.562 -20.453 3.607 1 89.56 287 GLU B C 1
ATOM 5174 O O . GLU B 1 287 ? -4.262 -19.281 3.863 1 89.56 287 GLU B O 1
ATOM 5179 N N . LEU B 1 288 ? -4.652 -20.922 2.416 1 90.56 288 LEU B N 1
ATOM 5180 C CA . LEU B 1 288 ? -4.27 -20.094 1.28 1 90.56 288 LEU B CA 1
ATOM 5181 C C . LEU B 1 288 ? -5.453 -19.25 0.798 1 90.56 288 LEU B C 1
ATOM 5183 O O . LEU B 1 288 ? -5.281 -18.344 -0.025 1 90.56 288 LEU B O 1
ATOM 5187 N N . LEU B 1 289 ? -6.605 -19.562 1.371 1 90 289 LEU B N 1
ATOM 5188 C CA . LEU B 1 289 ? -7.766 -18.766 1.012 1 90 289 LEU B CA 1
ATOM 5189 C C . LEU B 1 289 ? -7.633 -17.344 1.557 1 90 289 LEU B C 1
ATOM 5191 O O . LEU B 1 289 ? -7.285 -17.156 2.723 1 90 289 LEU B O 1
ATOM 5195 N N . GLY B 1 290 ? -7.781 -16.422 0.742 1 88.5 290 GLY B N 1
ATOM 5196 C CA . GLY B 1 290 ? -7.68 -15.031 1.151 1 88.5 290 GLY B CA 1
ATOM 5197 C C . GLY B 1 290 ? -8.766 -14.617 2.127 1 88.5 290 GLY B C 1
ATOM 5198 O O . GLY B 1 290 ? -9.828 -15.234 2.178 1 88.5 290 GLY B O 1
ATOM 5199 N N . ASN B 1 291 ? -8.531 -13.492 2.779 1 88.69 291 ASN B N 1
ATOM 5200 C CA . ASN B 1 291 ? -9.484 -12.953 3.746 1 88.69 291 ASN B CA 1
ATOM 5201 C C . ASN B 1 291 ? -10.773 -12.5 3.07 1 88.69 291 ASN B C 1
ATOM 5203 O O . ASN B 1 291 ? -11.836 -12.516 3.686 1 88.69 291 ASN B O 1
ATOM 5207 N N . ASN B 1 292 ? -10.664 -12.234 1.868 1 91.75 292 ASN B N 1
ATOM 5208 C CA . ASN B 1 292 ? -11.836 -11.781 1.13 1 91.75 292 ASN B CA 1
ATOM 5209 C C . ASN B 1 292 ? -12.898 -12.875 1.043 1 91.75 292 ASN B C 1
ATOM 5211 O O . ASN B 1 292 ? -14.078 -12.586 0.849 1 91.75 292 ASN B O 1
ATOM 5215 N N . MET B 1 293 ? -12.5 -14.133 1.241 1 94.38 293 MET B N 1
ATOM 5216 C CA . MET B 1 293 ? -13.43 -15.258 1.135 1 94.38 293 MET B CA 1
ATOM 5217 C C . MET B 1 293 ? -14.289 -15.375 2.387 1 94.38 293 MET B C 1
ATOM 5219 O O . MET B 1 293 ? -15.273 -16.109 2.4 1 94.38 293 MET B O 1
ATOM 5223 N N . GLN B 1 294 ? -13.992 -14.555 3.322 1 94.5 294 GLN B N 1
ATOM 5224 C CA . GLN B 1 294 ? -14.688 -14.664 4.598 1 94.5 294 GLN B CA 1
ATOM 5225 C C . GLN B 1 294 ? -15.859 -13.695 4.668 1 94.5 294 GLN B C 1
ATOM 5227 O O . GLN B 1 294 ? -16.609 -13.68 5.652 1 94.5 294 GLN B O 1
ATOM 5232 N N . ARG B 1 295 ? -16.047 -12.93 3.605 1 96.75 295 ARG B N 1
ATOM 5233 C CA . ARG B 1 295 ? -17.109 -11.93 3.629 1 96.75 295 ARG B CA 1
ATOM 5234 C C . ARG B 1 295 ? -17.844 -11.875 2.291 1 96.75 295 ARG B C 1
ATOM 5236 O O . ARG B 1 295 ? -17.25 -12.148 1.244 1 96.75 295 ARG B O 1
ATOM 5243 N N . GLN B 1 296 ? -19.125 -11.562 2.398 1 96.81 296 GLN B N 1
ATOM 5244 C CA . GLN B 1 296 ? -19.891 -11.18 1.219 1 96.81 296 GLN B CA 1
ATOM 5245 C C . GLN B 1 296 ? -19.859 -9.664 1.014 1 96.81 296 GLN B C 1
ATOM 5247 O O . GLN B 1 296 ? -20.172 -8.906 1.932 1 96.81 296 GLN B O 1
ATOM 5252 N N . LYS B 1 297 ? -19.453 -9.258 -0.155 1 97.12 297 LYS B N 1
ATOM 5253 C CA . LYS B 1 297 ? -19.422 -7.824 -0.446 1 97.12 297 LYS B CA 1
ATOM 5254 C C . LYS B 1 297 ? -20.312 -7.48 -1.629 1 97.12 297 LYS B C 1
ATOM 5256 O O . LYS B 1 297 ? -20.234 -8.102 -2.689 1 97.12 297 LYS B O 1
ATOM 5261 N N . PHE B 1 298 ? -21.172 -6.516 -1.418 1 97.25 298 PHE B N 1
ATOM 5262 C CA . PHE B 1 298 ? -22.125 -6.074 -2.439 1 97.25 298 PHE B CA 1
ATOM 5263 C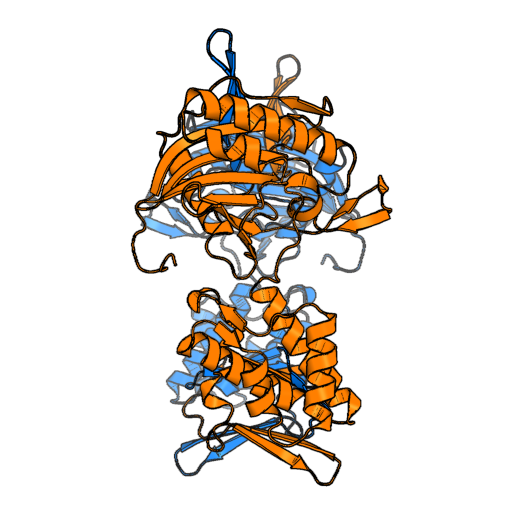 C . PHE B 1 298 ? -21.969 -4.582 -2.705 1 97.25 298 PHE B C 1
ATOM 5265 O O . PHE B 1 298 ? -21.688 -3.805 -1.788 1 97.25 298 PHE B O 1
ATOM 5272 N N . LYS B 1 299 ? -22.078 -4.258 -3.904 1 97.69 299 LYS B N 1
ATOM 5273 C CA . LYS B 1 299 ? -22.188 -2.867 -4.336 1 97.69 299 LYS B CA 1
ATOM 5274 C C . LYS B 1 299 ? -23.484 -2.611 -5.086 1 97.69 299 LYS B C 1
ATOM 5276 O O . LYS B 1 299 ? -23.812 -3.342 -6.023 1 97.69 299 LYS B O 1
ATOM 5281 N N . PHE B 1 300 ? -24.203 -1.624 -4.594 1 96.81 300 PHE B N 1
ATOM 5282 C CA . PHE B 1 300 ? -25.453 -1.277 -5.238 1 96.81 300 PHE B CA 1
ATOM 5283 C C . PHE B 1 300 ? -25.25 -0.204 -6.301 1 96.81 300 PHE B C 1
ATOM 5285 O O . PHE B 1 300 ? -24.234 0.495 -6.289 1 96.81 300 PHE B O 1
ATOM 5292 N N . GLU B 1 301 ? -26.125 -0.1 -7.227 1 94.25 301 GLU B N 1
ATOM 5293 C CA . GLU B 1 301 ? -26.016 0.823 -8.352 1 94.25 301 GLU B CA 1
ATOM 5294 C C . GLU B 1 301 ? -25.844 2.26 -7.871 1 94.25 301 GLU B C 1
ATOM 5296 O O . GLU B 1 301 ? -25.125 3.047 -8.5 1 94.25 301 GLU B O 1
ATOM 5301 N N . ASN B 1 302 ? -26.469 2.643 -6.797 1 94.06 302 ASN B N 1
ATOM 5302 C CA . ASN B 1 302 ? -26.391 4.016 -6.301 1 94.06 302 ASN B CA 1
ATOM 5303 C C . ASN B 1 302 ? -25.109 4.266 -5.52 1 94.06 302 ASN B C 1
ATOM 5305 O O . ASN B 1 302 ? -24.938 5.332 -4.934 1 94.06 302 ASN B O 1
ATOM 5309 N N . GLY B 1 303 ? -24.203 3.277 -5.453 1 95.88 303 GLY B N 1
ATOM 5310 C CA . GLY B 1 303 ? -22.891 3.459 -4.863 1 95.88 303 GLY B CA 1
ATOM 5311 C C . GLY B 1 303 ? -22.797 2.957 -3.434 1 95.88 303 GLY B C 1
ATOM 5312 O O . GLY B 1 303 ? -21.719 2.953 -2.838 1 95.88 303 GLY B O 1
ATOM 5313 N N . ILE B 1 304 ? -23.891 2.494 -2.807 1 97.69 304 ILE B N 1
ATOM 5314 C CA . ILE B 1 304 ? -23.859 1.919 -1.466 1 97.69 304 ILE B CA 1
ATOM 5315 C C . ILE B 1 304 ? -23.156 0.568 -1.495 1 97.69 304 ILE B C 1
ATOM 5317 O O . ILE B 1 304 ? -23.344 -0.224 -2.42 1 97.69 304 ILE B O 1
ATOM 5321 N N . GLU B 1 305 ? -22.344 0.352 -0.518 1 97.94 305 GLU B N 1
ATOM 5322 C CA . GLU B 1 305 ? -21.609 -0.911 -0.404 1 97.94 305 GLU B CA 1
ATOM 5323 C C . GLU B 1 305 ? -21.922 -1.606 0.918 1 97.94 305 GLU B C 1
ATOM 5325 O O . GLU B 1 305 ? -22.031 -0.954 1.958 1 97.94 305 GLU B O 1
ATOM 5330 N N . LEU B 1 306 ? -22.094 -2.865 0.798 1 97.56 306 LEU B N 1
ATOM 5331 C CA . LEU B 1 306 ? -22.438 -3.703 1.946 1 97.56 306 LEU B CA 1
ATOM 5332 C C . LEU B 1 306 ? -21.469 -4.883 2.057 1 97.56 306 LEU B C 1
ATOM 5334 O O . LEU B 1 306 ? -21.234 -5.594 1.076 1 97.56 306 LEU B O 1
ATOM 5338 N N . SER B 1 307 ? -20.828 -5.02 3.203 1 98 307 SER B N 1
ATOM 5339 C CA . SER B 1 307 ? -19.938 -6.145 3.496 1 98 307 SER B CA 1
ATOM 5340 C C . SER B 1 307 ? -20.453 -6.957 4.68 1 98 307 SER B C 1
ATOM 5342 O O . SER B 1 307 ? -20.641 -6.422 5.77 1 98 307 SER B O 1
ATOM 5344 N N . ILE B 1 308 ? -20.656 -8.234 4.496 1 97.25 308 ILE B N 1
ATOM 5345 C CA . ILE B 1 308 ? -21.297 -9.102 5.473 1 97.25 308 ILE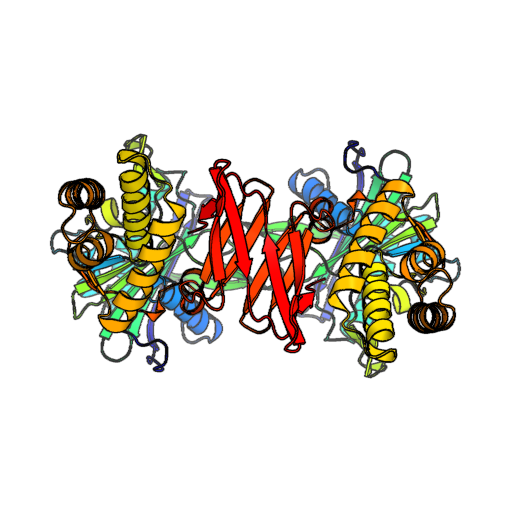 B CA 1
ATOM 5346 C C . ILE B 1 308 ? -20.422 -10.32 5.742 1 97.25 308 ILE B C 1
ATOM 5348 O O . ILE B 1 308 ? -20 -11 4.805 1 97.25 308 ILE B O 1
ATOM 5352 N N . PRO B 1 309 ? -20.125 -10.602 7.008 1 96.56 309 PRO B N 1
ATOM 5353 C CA . PRO B 1 309 ? -19.469 -11.883 7.27 1 96.56 309 PRO B CA 1
ATOM 5354 C C . PRO B 1 309 ? -20.188 -13.062 6.617 1 96.56 309 PRO B C 1
ATOM 5356 O O . PRO B 1 309 ? -21.422 -13.102 6.598 1 96.56 309 PRO B O 1
ATOM 5359 N N . LEU B 1 310 ? -19.438 -14.016 6.133 1 94.44 310 LEU B N 1
ATOM 5360 C CA . LEU B 1 310 ? -19.953 -15.102 5.305 1 94.44 310 LEU B CA 1
ATOM 5361 C C . LEU B 1 310 ? -21.031 -15.883 6.047 1 94.44 310 LEU B C 1
ATOM 5363 O O . LEU B 1 310 ? -22.062 -16.219 5.473 1 94.44 310 LEU B O 1
ATOM 5367 N N . ASP B 1 311 ? -20.906 -16.062 7.316 1 90.25 311 ASP B N 1
ATOM 5368 C CA . ASP B 1 311 ? -21.781 -16.922 8.117 1 90.25 311 ASP B CA 1
ATOM 5369 C C . ASP B 1 311 ? -23.094 -16.203 8.453 1 90.25 311 ASP B C 1
ATOM 5371 O O . ASP B 1 311 ? -24.062 -16.844 8.867 1 90.25 311 ASP B O 1
ATOM 5375 N N . LEU B 1 312 ? -23.141 -14.875 8.156 1 93.75 312 LEU B N 1
ATOM 5376 C CA . LEU B 1 312 ? -24.328 -14.094 8.523 1 93.75 312 LEU B CA 1
ATOM 5377 C C . LEU B 1 312 ? -25.219 -13.859 7.312 1 93.75 312 LEU B C 1
ATOM 5379 O O . LEU B 1 312 ? -26.391 -13.508 7.461 1 93.75 312 LEU B O 1
ATOM 5383 N N . PHE B 1 313 ? -24.719 -14.039 6.168 1 90.25 313 PHE B N 1
ATOM 5384 C CA . PHE B 1 313 ? -25.422 -13.609 4.965 1 90.25 313 PHE B CA 1
ATOM 5385 C C . PHE B 1 313 ? -26.734 -14.383 4.793 1 90.25 313 PHE B C 1
ATOM 5387 O O . PHE B 1 313 ? -27.766 -13.797 4.457 1 90.25 313 PHE B O 1
ATOM 5394 N N . ASN B 1 314 ? -26.734 -15.617 5.09 1 86.69 314 ASN B N 1
ATOM 5395 C CA . ASN B 1 314 ? -27.906 -16.438 4.836 1 86.69 314 ASN B CA 1
ATOM 5396 C C . ASN B 1 314 ? -28.797 -16.547 6.074 1 86.69 314 ASN B C 1
ATOM 5398 O O . ASN B 1 314 ? -29.766 -17.297 6.086 1 86.69 314 ASN B O 1
ATOM 5402 N N . ASP B 1 315 ? -28.516 -15.727 7.066 1 92.69 315 ASP B N 1
ATOM 5403 C CA . ASP B 1 315 ? -29.344 -15.688 8.258 1 92.69 315 ASP B CA 1
ATOM 5404 C C . ASP B 1 315 ? -30.469 -14.664 8.102 1 92.69 315 ASP B C 1
ATOM 5406 O O . ASP B 1 315 ? -30.234 -13.461 8.141 1 92.69 315 ASP B O 1
ATOM 5410 N N . PRO B 1 316 ? -31.672 -15.117 7.941 1 92.12 316 PRO B N 1
ATOM 5411 C CA . PRO B 1 316 ? -32.781 -14.195 7.711 1 92.12 316 PRO B CA 1
ATOM 5412 C C . PRO B 1 316 ? -33.062 -13.273 8.906 1 92.12 316 PRO B C 1
ATOM 5414 O O . PRO B 1 316 ? -33.75 -12.266 8.766 1 92.12 316 PRO B O 1
ATOM 5417 N N . GLU B 1 317 ? -32.531 -13.609 10.055 1 93.81 317 GLU B N 1
ATOM 5418 C CA . GLU B 1 317 ? -32.656 -12.758 11.227 1 93.81 317 GLU B CA 1
ATOM 5419 C C . GLU B 1 317 ? -31.656 -11.609 11.203 1 93.81 317 GLU B C 1
ATOM 5421 O O . GLU B 1 317 ? -31.766 -10.672 12.008 1 93.81 317 GLU B O 1
ATOM 5426 N N . VAL B 1 318 ? -30.797 -11.695 10.273 1 95 318 VAL B N 1
ATOM 5427 C CA . VAL B 1 318 ? -29.734 -10.695 10.234 1 95 318 VAL B CA 1
ATOM 5428 C C . VAL B 1 318 ? -29.844 -9.867 8.953 1 95 318 VAL B C 1
ATOM 5430 O O . VAL B 1 318 ? -29.891 -8.633 9.008 1 95 318 VAL B O 1
ATOM 5433 N N . VAL B 1 319 ? -29.906 -10.57 7.824 1 95.06 319 VAL B N 1
ATOM 5434 C CA . VAL B 1 319 ? -30 -9.883 6.543 1 95.06 319 VAL B CA 1
ATOM 5435 C C . VAL B 1 319 ? -31.188 -10.422 5.75 1 95.06 319 VAL B C 1
ATOM 5437 O O . VAL B 1 319 ? -31.359 -11.633 5.617 1 95.06 319 VAL B O 1
ATOM 5440 N N . GLU B 1 320 ? -31.984 -9.523 5.266 1 94.94 320 GLU B N 1
ATOM 5441 C CA . GLU B 1 320 ? -33.125 -9.898 4.426 1 94.94 320 GLU B CA 1
ATOM 5442 C C . GLU B 1 320 ? -33.156 -9.07 3.145 1 94.94 320 GLU B C 1
ATOM 5444 O O . GLU B 1 320 ? -33.125 -7.84 3.199 1 94.94 320 GLU B O 1
ATOM 5449 N N . ILE B 1 321 ? -33.156 -9.727 2.035 1 91.81 321 ILE B N 1
ATOM 5450 C CA . ILE B 1 321 ? -33.344 -9.07 0.743 1 91.81 321 ILE B CA 1
ATOM 5451 C C . ILE B 1 321 ? -34.75 -9.281 0.233 1 91.81 321 ILE B C 1
ATOM 5453 O O . ILE B 1 321 ? -35.25 -10.414 0.183 1 91.81 321 ILE B O 1
ATOM 5457 N N . LYS B 1 322 ? -35.375 -8.18 -0.093 1 93.56 322 LYS B N 1
ATOM 5458 C CA . LYS B 1 322 ? -36.781 -8.25 -0.524 1 93.56 322 LYS B CA 1
ATOM 5459 C C . LYS B 1 322 ? -36.938 -7.711 -1.942 1 93.56 322 LYS B C 1
ATOM 5461 O O . LYS B 1 322 ? -36.312 -6.715 -2.311 1 93.56 322 LYS B O 1
ATOM 5466 N N . ASN B 1 323 ? -37.75 -8.391 -2.682 1 92.62 323 ASN B N 1
ATOM 5467 C CA . ASN B 1 323 ? -38.188 -7.891 -3.988 1 92.62 323 ASN B CA 1
ATOM 5468 C C . ASN B 1 323 ? -39.438 -7.035 -3.887 1 92.62 323 ASN B C 1
ATOM 5470 O O . ASN B 1 323 ? -40.469 -7.496 -3.389 1 92.62 323 ASN B O 1
ATOM 5474 N N . ASN B 1 324 ? -39.312 -5.879 -4.418 1 93.81 324 ASN B N 1
ATOM 5475 C CA . ASN B 1 324 ? -40.469 -4.988 -4.387 1 93.81 324 ASN B CA 1
ATOM 5476 C C . ASN B 1 324 ? -41.344 -5.172 -5.625 1 93.81 324 ASN B C 1
ATOM 5478 O O . ASN B 1 324 ? -40.875 -5.602 -6.672 1 93.81 324 ASN B O 1
ATOM 5482 N N . PRO B 1 325 ? -42.594 -4.797 -5.555 1 94.06 325 PRO B N 1
ATOM 5483 C CA . PRO B 1 325 ? -43.531 -4.949 -6.684 1 94.06 325 PRO B CA 1
ATOM 5484 C C . PRO B 1 325 ? -43.062 -4.172 -7.918 1 94.06 325 PRO B C 1
ATOM 5486 O O . PRO B 1 325 ? -43.375 -4.574 -9.047 1 94.06 325 PRO B O 1
ATOM 5489 N N . ASP B 1 326 ? -42.375 -3.125 -7.715 1 94.25 326 ASP B N 1
ATOM 5490 C CA . ASP B 1 326 ? -41.969 -2.281 -8.836 1 94.25 326 ASP B CA 1
ATOM 5491 C C . ASP B 1 326 ? -40.656 -2.797 -9.461 1 94.25 326 ASP B C 1
ATOM 5493 O O . ASP B 1 326 ? -40.125 -2.158 -10.359 1 94.25 326 ASP B O 1
ATOM 5497 N N . GLY B 1 327 ? -40.156 -3.91 -8.961 1 90.69 327 GLY B N 1
ATOM 5498 C CA . GLY B 1 327 ? -38.969 -4.527 -9.555 1 90.69 327 GLY B CA 1
ATOM 5499 C C . GLY B 1 327 ? -37.688 -4.168 -8.836 1 90.69 327 GLY B C 1
ATOM 5500 O O . GLY B 1 327 ? -36.625 -4.77 -9.094 1 90.69 327 GLY B O 1
ATOM 5501 N N . THR B 1 328 ? -37.719 -3.18 -7.93 1 94.31 328 THR B N 1
ATOM 5502 C CA . THR B 1 328 ? -36.531 -2.822 -7.168 1 94.31 328 THR B CA 1
ATOM 5503 C C . THR B 1 328 ? -36.344 -3.777 -5.996 1 94.31 328 THR B C 1
ATOM 5505 O O . THR B 1 328 ? -37.219 -4.598 -5.699 1 94.31 328 THR B O 1
ATOM 5508 N N . LEU B 1 329 ? -35.156 -3.717 -5.461 1 94.94 329 LEU B N 1
ATOM 5509 C CA . LEU B 1 329 ? -34.812 -4.535 -4.301 1 94.94 329 LEU B CA 1
ATOM 5510 C C . LEU B 1 329 ? -34.656 -3.67 -3.055 1 94.94 329 LEU B C 1
ATOM 5512 O O . LEU B 1 329 ? -34.438 -2.461 -3.158 1 94.94 329 LEU B O 1
ATOM 5516 N N . SER B 1 330 ? -34.906 -4.277 -1.93 1 96 330 SER B N 1
ATOM 5517 C CA . SER B 1 330 ? -34.562 -3.686 -0.64 1 96 330 SER B CA 1
ATOM 5518 C C . SER B 1 330 ? -33.75 -4.656 0.222 1 96 330 SER B C 1
ATOM 5520 O O . SER B 1 330 ? -33.969 -5.867 0.165 1 96 330 SER B O 1
ATOM 5522 N N . VAL B 1 331 ? -32.812 -4.117 0.943 1 95.75 331 VAL B N 1
ATOM 5523 C CA . VAL B 1 331 ? -32.031 -4.91 1.877 1 95.75 331 VAL B CA 1
ATOM 5524 C C . VAL B 1 331 ? -32.25 -4.406 3.301 1 95.75 331 VAL B C 1
ATOM 5526 O O . VAL B 1 331 ? -32.156 -3.205 3.564 1 95.75 331 VAL B O 1
ATOM 5529 N N . GLU B 1 332 ? -32.625 -5.297 4.156 1 96.75 332 GLU B N 1
ATOM 5530 C CA . GLU B 1 332 ? -32.812 -4.945 5.559 1 96.75 332 GLU B CA 1
ATOM 5531 C C . GLU B 1 332 ? -31.812 -5.68 6.449 1 96.75 332 GLU B C 1
ATOM 5533 O O . GLU B 1 332 ? -31.703 -6.906 6.391 1 96.75 332 GLU B O 1
ATOM 5538 N N . ILE B 1 333 ? -31.062 -4.988 7.203 1 97 333 ILE B N 1
ATOM 5539 C CA . ILE B 1 333 ? -30.203 -5.535 8.242 1 97 333 ILE B CA 1
ATOM 5540 C C . ILE B 1 333 ? -30.875 -5.41 9.602 1 97 333 ILE B C 1
ATOM 5542 O O . ILE B 1 333 ? -31.219 -4.309 10.039 1 97 333 ILE B O 1
ATOM 5546 N N . LYS B 1 334 ? -31.016 -6.551 10.219 1 96.31 334 LYS B N 1
ATOM 5547 C CA . LYS B 1 334 ? -31.844 -6.602 11.414 1 96.31 334 LYS B CA 1
ATOM 5548 C C . LYS B 1 334 ? -31 -6.824 12.664 1 96.31 334 LYS B C 1
ATOM 5550 O O . LYS B 1 334 ? -29.828 -7.184 12.57 1 96.31 334 LYS B O 1
ATOM 5555 N N . ASN B 1 335 ? -31.578 -6.469 13.797 1 94.25 335 ASN B N 1
ATOM 5556 C CA . ASN B 1 335 ? -31.094 -6.812 15.133 1 94.25 335 ASN B CA 1
ATOM 5557 C C . ASN B 1 335 ? -29.688 -6.281 15.367 1 94.25 335 ASN B C 1
ATOM 5559 O O . ASN B 1 335 ? -28.812 -7.012 15.844 1 94.25 335 ASN B O 1
ATOM 5563 N N . ILE B 1 336 ? -29.484 -5.059 15.008 1 95.5 336 ILE B N 1
ATOM 5564 C CA . ILE B 1 336 ? -28.203 -4.402 15.227 1 95.5 336 ILE B CA 1
ATOM 5565 C C . ILE B 1 336 ? -28.125 -3.889 16.656 1 95.5 336 ILE B C 1
ATOM 5567 O O . ILE B 1 336 ? -28.906 -3.021 17.062 1 95.5 336 ILE B O 1
ATOM 5571 N N . GLU B 1 337 ? -27.188 -4.383 17.438 1 93.44 337 GLU B N 1
ATOM 5572 C CA . GLU B 1 337 ? -27.062 -3.965 18.828 1 93.44 337 GLU B CA 1
ATOM 5573 C C . GLU B 1 337 ? -26.344 -2.619 18.938 1 93.44 337 GLU B C 1
ATOM 5575 O O . GLU B 1 337 ? -26.734 -1.77 19.75 1 93.44 337 GLU B O 1
ATOM 5580 N N . LYS B 1 338 ? -25.344 -2.518 18.156 1 93.5 338 LYS B N 1
ATOM 5581 C CA . LYS B 1 338 ? -24.547 -1.301 18.203 1 93.5 338 LYS B CA 1
ATOM 5582 C C . LYS B 1 338 ? -24.031 -0.923 16.812 1 93.5 338 LYS B C 1
ATOM 5584 O O . LYS B 1 338 ? -23.641 -1.793 16.031 1 93.5 338 LYS B O 1
ATOM 5589 N N . ILE B 1 339 ? -24.047 0.375 16.5 1 94.81 339 ILE B N 1
ATOM 5590 C CA . ILE B 1 339 ? -23.516 0.914 15.25 1 94.81 339 ILE B CA 1
ATOM 5591 C C . ILE B 1 339 ? -22.281 1.76 15.539 1 94.81 339 ILE B C 1
ATOM 5593 O O . ILE B 1 339 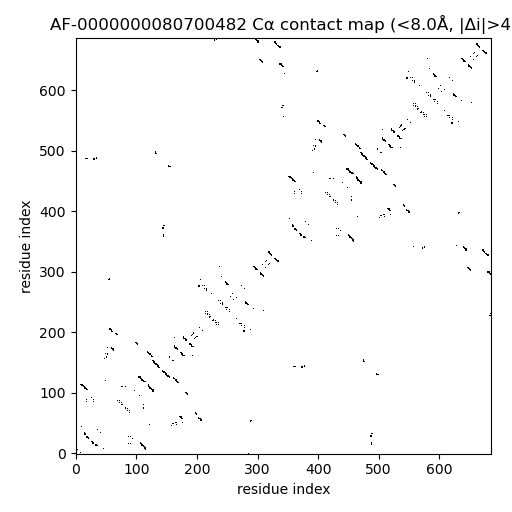? -22.312 2.648 16.391 1 94.81 339 ILE B O 1
ATOM 5597 N N . LYS B 1 340 ? -21.234 1.414 14.922 1 95.94 340 LYS B N 1
ATOM 5598 C CA . LYS B 1 340 ? -20.031 2.236 14.984 1 95.94 340 LYS B CA 1
ATOM 5599 C C . LYS B 1 340 ? -19.844 3.051 13.703 1 95.94 340 LYS B C 1
ATOM 5601 O O . LYS B 1 340 ? -19.891 2.504 12.602 1 95.94 340 LYS B O 1
ATOM 5606 N N . ASN B 1 341 ? -19.734 4.379 13.859 1 95.75 341 ASN B N 1
ATOM 5607 C CA . ASN B 1 341 ? -19.391 5.246 12.742 1 95.75 341 ASN B CA 1
ATOM 5608 C C . ASN B 1 341 ? -17.891 5.289 12.508 1 95.75 341 ASN B C 1
ATOM 5610 O O . ASN B 1 341 ? -17.109 5.602 13.414 1 95.75 341 ASN B O 1
ATOM 5614 N N . MET B 1 342 ? -17.484 4.973 11.266 1 94.44 342 MET B N 1
ATOM 5615 C CA . MET B 1 342 ? -16.062 4.816 10.969 1 94.44 342 MET B CA 1
ATOM 5616 C C . MET B 1 342 ? -15.453 6.133 10.5 1 94.44 342 MET B C 1
ATOM 5618 O O . MET B 1 342 ? -14.453 6.141 9.781 1 94.44 342 MET B O 1
ATOM 5622 N N . PHE B 1 343 ? -16.125 7.133 10.914 1 92.19 343 PHE B N 1
ATOM 5623 C CA . PHE B 1 343 ? -15.531 8.445 10.68 1 92.19 343 PHE B CA 1
ATOM 5624 C C . PHE B 1 343 ? -14.211 8.594 11.438 1 92.19 343 PHE B C 1
ATOM 5626 O O . PHE B 1 343 ? -13.977 7.887 12.414 1 92.19 343 PHE B O 1
#

InterPro domains:
  IPR007358 Nucleoid-associated protein NdpA [PF04245] (16-338)

Secondary structure (DSSP, 8-state):
---SSS---EEEEEEEEEEEETTTTEEE--SS---TTSHHHHHHHHHHHHHHHTSTT-EEEE--TT-HHHHHHGGGGSHHHHHHHHHHHHHHHHHHHTT-TTSPPEEEEEEEEEETTEEEEEEEEEE-EEEEEEEEEEETTEEEEEEEEEEEEPPPTTS--S-EEEEETTT-EEEEE---EEETTTTEEE-HIIIIII--PPPPPHHHHHHHHHHHHHHHHHHTT--SHHHHHHHHHHHHHHHHHHSEEEHHHHHHHHHTT-HHHHHHHHHHHHHTT--SEEE--GGGS-GGGGEEEEEETTS-EEEEEHHHHT-TTTEEEEE-TTS-EEEEEEEE--EEE--/---SSS---EEEEEEEEEEEETTTTEEE--SS---TTSHHHHHHHHHHHHHHHTSTT-EEEEPPTT-HHHHHHGGGGSHHHHHHHHHHHHHHHHHHHTT-TTSPPEEEEEEEEEETTEEEEEEEEEE-EEEEEEEEEEETTEEEEEEEEEEEEPPPTTS--S-EEEEETTT-EEEEE---EEETTTTEEE-HIIIIII--PPPPPHHHHHHHHHHHHHHHHHHTT--SHHHHHHHHHHHHHHHHHHSEEEHHHHHHHHHTT-HHHHHHHHHHHHHTT--SEEE--GGGS-GGGGEEEEEETTS-EEEEEHHHHT-TTTEEEEE-TTS-EEEEEEEE--EEE--

Nearest PDB structures (foldseek):
  9be2-assembly1_A-2  TM=5.421E-01  e=1.390E-11  Escherichia coli
  8flw-assembly1_H  TM=2.770E-01  e=3.301E+00  Homo sapiens
  9be2-assembly1_A-2  TM=5.415E-01  e=1.969E-11  Escherichia coli
  8flw-assembly1_H  TM=2.772E-01  e=3.314E+00  Homo sapiens